Protein AF-A0A9D9M813-F1 (afdb_monomer)

Mean predicted aligned error: 10.56 Å

Radius of gyration: 35.23 Å; Cα contacts (8 Å, |Δi|>4): 634; chains: 1; bounding box: 94×30×133 Å

pLDDT: mean 82.89, std 15.56, range [37.59, 97.75]

Secondary structure (DSSP, 8-state):
-----SSSSGGGG-HHHHHHHHHHHHHHHHHHHHHHHHHHHHHHHHHHHHHHHHHHHHHHHHHHHHHHHHHHHIIIIIHHHHHHTT--PBPEEP--TT-TTTTSPPPBHHHHHHHTTSSEEESS--STTGGGPPPPPTT-S---EEE------S--B-TTS-B----TTTTSSSPPPPPSSEE-S-HHHHHHEE-BIIIIIHHHHHHHHHHHHHHHHHHHHHHHHHHHHHGGGHHHHHHHHTT-SSS-TTTTTHHHHHHHHHHH---EEEEEESEEEEEEE-TTTS-TT--SEEEEEEEIIIII-SSPEEEEEEE-HHHHHHHHHHHH-EEEEEE-PPPPPTT----HHHH--EEEEEEEEE-SSTTS--SSSS-----EEEEE-

Structure (mmCIF, N/CA/C/O backbone):
data_AF-A0A9D9M813-F1
#
_entry.id   AF-A0A9D9M813-F1
#
loop_
_atom_site.group_PDB
_atom_site.id
_atom_site.type_symbol
_atom_site.label_atom_id
_atom_site.label_alt_id
_atom_site.label_comp_id
_atom_site.label_asym_id
_atom_site.label_entity_id
_atom_site.label_seq_id
_atom_site.pdbx_PDB_ins_code
_atom_site.Cartn_x
_atom_site.Cartn_y
_atom_site.Cartn_z
_atom_site.occupancy
_atom_site.B_iso_or_equiv
_atom_site.auth_seq_id
_atom_site.auth_comp_id
_atom_site.auth_asym_id
_atom_site.auth_atom_id
_atom_site.pdbx_PDB_model_num
ATOM 1 N N . MET A 1 1 ? -58.126 -9.095 87.815 1.00 42.69 1 MET A N 1
ATOM 2 C CA . MET A 1 1 ? -57.476 -9.712 86.635 1.00 42.69 1 MET A CA 1
ATOM 3 C C . MET A 1 1 ? -58.436 -9.612 85.447 1.00 42.69 1 MET A C 1
ATOM 5 O O . MET A 1 1 ? -59.443 -10.299 85.480 1.00 42.69 1 MET A O 1
ATOM 9 N N . ARG A 1 2 ? -58.200 -8.701 84.485 1.00 38.19 2 ARG A N 1
ATOM 10 C CA . ARG A 1 2 ? -58.713 -8.673 83.085 1.00 38.19 2 ARG A CA 1
ATOM 11 C C . ARG A 1 2 ? -58.545 -7.253 82.523 1.00 38.19 2 ARG A C 1
ATOM 13 O O . ARG A 1 2 ? -59.457 -6.437 82.542 1.00 38.19 2 ARG A O 1
ATOM 20 N N . LEU A 1 3 ? -57.325 -6.956 82.075 1.00 41.59 3 LEU A N 1
ATOM 21 C CA . LEU A 1 3 ? -56.977 -5.731 81.355 1.00 41.59 3 LEU A CA 1
ATOM 22 C C . LEU A 1 3 ? -57.085 -5.953 79.835 1.00 41.59 3 LEU A C 1
ATOM 24 O O . LEU A 1 3 ? -56.607 -6.959 79.317 1.00 41.59 3 LEU A O 1
ATOM 28 N N . LYS A 1 4 ? -57.638 -4.946 79.147 1.00 44.38 4 LYS A N 1
ATOM 29 C CA . LYS A 1 4 ? -57.215 -4.431 77.827 1.00 44.38 4 LYS A CA 1
ATOM 30 C C . LYS A 1 4 ? -56.926 -5.455 76.707 1.00 44.38 4 LYS A C 1
ATOM 32 O O . LYS A 1 4 ? -55.782 -5.608 76.294 1.00 44.38 4 LYS A O 1
ATOM 37 N N . ARG A 1 5 ? -57.960 -6.068 76.115 1.00 42.16 5 ARG A N 1
ATOM 38 C CA . ARG A 1 5 ? -57.831 -6.786 74.818 1.00 42.16 5 ARG A CA 1
ATOM 39 C C . ARG A 1 5 ? -58.836 -6.399 73.726 1.00 42.16 5 ARG A C 1
ATOM 41 O O . ARG A 1 5 ? -58.810 -6.991 72.656 1.00 42.16 5 ARG A O 1
ATOM 48 N N . LEU A 1 6 ? -59.688 -5.396 73.945 1.00 42.88 6 LEU A N 1
ATOM 49 C CA . LEU A 1 6 ? -60.812 -5.108 73.039 1.00 42.88 6 LEU A CA 1
ATOM 50 C C . LEU A 1 6 ? -60.639 -3.905 72.095 1.00 42.88 6 LEU A C 1
ATOM 52 O O . LEU A 1 6 ? -61.489 -3.706 71.235 1.00 42.88 6 LEU A O 1
ATOM 56 N N . SER A 1 7 ? -59.544 -3.139 72.168 1.00 45.03 7 SER A N 1
ATOM 57 C CA . SER A 1 7 ? -59.371 -1.951 71.309 1.00 45.03 7 SER A CA 1
ATOM 58 C C . SER A 1 7 ? -58.658 -2.205 69.974 1.00 45.03 7 SER A C 1
ATOM 60 O O . SER A 1 7 ? -58.615 -1.300 69.148 1.00 45.03 7 SER A O 1
ATOM 62 N N . LEU A 1 8 ? -58.105 -3.402 69.725 1.00 46.00 8 LEU A N 1
ATOM 63 C CA . LEU A 1 8 ? -57.362 -3.676 68.483 1.00 46.00 8 LEU A CA 1
ATOM 64 C C . LEU A 1 8 ? -58.264 -4.104 67.310 1.00 46.00 8 LEU A C 1
ATOM 66 O O . LEU A 1 8 ? -57.932 -3.854 66.157 1.00 46.00 8 LEU A O 1
ATOM 70 N N . PHE A 1 9 ? -59.418 -4.717 67.588 1.00 47.38 9 PHE A N 1
ATOM 71 C CA . PHE A 1 9 ? -60.276 -5.286 66.540 1.00 47.38 9 PHE A CA 1
ATOM 72 C C . PHE A 1 9 ? -61.246 -4.281 65.903 1.00 47.38 9 PHE A C 1
ATOM 74 O O . PHE A 1 9 ? -61.617 -4.454 64.746 1.00 47.38 9 PHE A O 1
ATOM 81 N N . HIS A 1 10 ? -61.597 -3.187 66.588 1.00 45.00 10 HIS A N 1
ATOM 82 C CA . HIS A 1 10 ? -62.458 -2.141 66.011 1.00 45.00 10 HIS A CA 1
ATOM 83 C C . HIS A 1 10 ? -61.721 -1.194 65.045 1.00 45.00 10 HIS A C 1
ATOM 85 O O . HIS A 1 10 ? -62.361 -0.530 64.234 1.00 45.00 10 HIS A O 1
ATOM 91 N N . ALA A 1 11 ? -60.383 -1.167 65.060 1.00 47.50 11 ALA A N 1
ATOM 92 C CA . ALA A 1 11 ? -59.592 -0.397 64.096 1.00 47.50 11 ALA A CA 1
ATOM 93 C C . ALA A 1 11 ? -59.509 -1.066 62.704 1.00 47.50 11 ALA A C 1
ATOM 95 O O . ALA A 1 11 ? -59.203 -0.400 61.716 1.00 47.50 11 ALA A O 1
ATOM 96 N N . LEU A 1 12 ? -59.817 -2.366 62.605 1.00 47.81 12 LEU A N 1
ATOM 97 C CA . LEU A 1 12 ? -59.686 -3.168 61.380 1.00 47.81 12 LEU A CA 1
ATOM 98 C C . LEU A 1 12 ? -60.913 -3.117 60.448 1.00 47.81 12 LEU A C 1
ATOM 100 O O . LEU A 1 12 ? -60.839 -3.619 59.329 1.00 47.81 12 LEU A O 1
ATOM 104 N N . HIS A 1 13 ? -62.023 -2.495 60.863 1.00 48.66 13 HIS A N 1
ATOM 105 C CA . HIS A 1 13 ? -63.261 -2.420 60.066 1.00 48.66 13 HIS A CA 1
ATOM 106 C C . HIS A 1 13 ? -63.475 -1.068 59.362 1.00 48.66 13 HIS A C 1
ATOM 108 O O . HIS A 1 13 ? -64.539 -0.792 58.810 1.00 48.66 13 HIS A O 1
ATOM 114 N N . ASN A 1 14 ? -62.461 -0.201 59.369 1.00 54.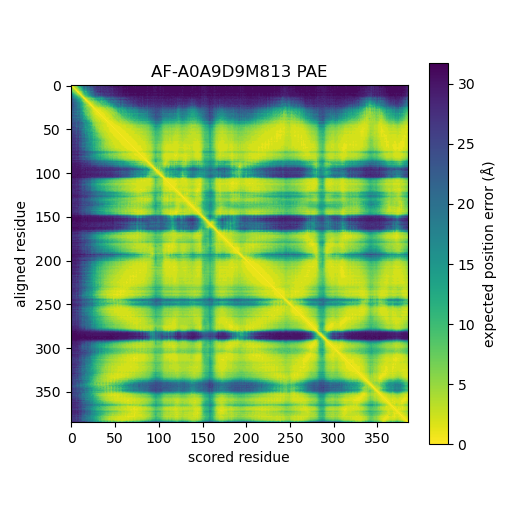75 14 ASN A N 1
ATOM 115 C CA . ASN A 1 14 ? -62.537 1.099 58.719 1.00 54.75 14 ASN A CA 1
ATOM 116 C C . ASN A 1 14 ? -62.099 0.954 57.248 1.00 54.75 14 ASN A C 1
ATOM 118 O O . ASN A 1 14 ? -60.916 0.745 56.977 1.00 54.75 14 ASN A O 1
ATOM 122 N N . ARG A 1 15 ? -63.029 1.065 56.283 1.00 57.34 15 ARG A N 1
ATOM 123 C CA . ARG A 1 15 ? -62.763 0.899 54.828 1.00 57.34 15 ARG A CA 1
ATOM 124 C C . ARG A 1 15 ? -61.592 1.749 54.305 1.00 57.34 15 ARG A C 1
ATOM 126 O O . ARG A 1 15 ? -60.944 1.371 53.336 1.00 57.34 15 ARG A O 1
ATOM 133 N N . ARG A 1 16 ? -61.277 2.872 54.964 1.00 56.09 16 ARG A N 1
ATOM 134 C CA . ARG A 1 16 ? -60.104 3.707 54.647 1.00 56.09 16 ARG A CA 1
ATOM 135 C C . ARG A 1 16 ? -58.773 3.048 55.032 1.00 56.09 16 ARG A C 1
ATOM 137 O O . ARG A 1 16 ? -57.810 3.202 54.294 1.00 56.09 16 ARG A O 1
ATOM 144 N N . ALA A 1 17 ? -58.718 2.280 56.122 1.00 55.31 17 ALA A N 1
ATOM 145 C CA . ALA A 1 17 ? -57.512 1.581 56.579 1.00 55.31 17 ALA A CA 1
ATOM 146 C C . ALA A 1 17 ? -57.172 0.352 55.713 1.00 55.31 17 ALA A C 1
ATOM 148 O O . ALA A 1 17 ? -55.997 0.048 55.525 1.00 55.31 17 ALA A O 1
ATOM 149 N N . GLN A 1 18 ? -58.180 -0.305 55.125 1.00 56.56 18 GLN A N 1
ATOM 150 C CA . GLN A 1 18 ? -57.992 -1.432 54.197 1.00 56.56 18 GLN A CA 1
ATOM 151 C C . GLN A 1 18 ? -57.377 -1.024 52.849 1.00 56.56 18 GLN A C 1
ATOM 153 O O . GLN A 1 18 ? -56.719 -1.844 52.223 1.00 56.56 18 GLN A O 1
ATOM 158 N N . LEU A 1 19 ? -57.545 0.231 52.419 1.00 60.38 19 LEU A N 1
ATOM 159 C CA . LEU A 1 19 ? -56.865 0.801 51.245 1.00 60.38 19 LEU A CA 1
ATOM 160 C C . LEU A 1 19 ? -55.498 1.408 51.602 1.00 60.38 19 LEU A C 1
ATOM 162 O O . LEU A 1 19 ? -54.557 1.318 50.817 1.00 60.38 19 LEU A O 1
ATOM 166 N N . LEU A 1 20 ? -55.371 1.985 52.801 1.00 62.59 20 LEU A N 1
ATOM 167 C CA . LEU A 1 20 ? -54.138 2.621 53.277 1.00 62.59 20 LEU A CA 1
ATOM 168 C C . LEU A 1 20 ? -53.018 1.623 53.579 1.00 62.59 20 LEU A C 1
ATOM 170 O O . LEU A 1 20 ? -51.868 1.919 53.282 1.00 62.59 20 LEU A O 1
ATOM 174 N N . LEU A 1 21 ? -53.327 0.452 54.142 1.00 64.81 21 LEU A N 1
ATOM 175 C CA . LEU A 1 21 ? -52.319 -0.561 54.487 1.00 64.81 21 LEU A CA 1
ATOM 176 C C . LEU A 1 21 ? -51.601 -1.143 53.252 1.00 64.81 21 LEU A C 1
ATOM 178 O O . LEU A 1 21 ? -50.370 -1.130 53.234 1.00 64.81 21 LEU A O 1
ATOM 182 N N . PRO A 1 22 ? -52.310 -1.585 52.191 1.00 66.56 22 PRO A N 1
ATOM 183 C CA . PRO A 1 22 ? -51.672 -2.016 50.951 1.00 66.56 22 PRO A CA 1
ATOM 184 C C . PRO A 1 22 ? -50.941 -0.872 50.248 1.00 66.56 22 PRO A C 1
ATOM 186 O O . PRO A 1 22 ? -49.830 -1.073 49.773 1.00 66.56 22 PRO A O 1
ATOM 189 N N . ALA A 1 23 ? -51.515 0.337 50.215 1.00 68.50 23 ALA A N 1
ATOM 190 C CA . ALA A 1 23 ? -50.884 1.493 49.580 1.00 68.50 23 ALA A CA 1
ATOM 191 C C . ALA A 1 23 ? -49.601 1.942 50.305 1.00 68.50 23 ALA A C 1
ATOM 193 O O . ALA A 1 23 ? -48.614 2.258 49.647 1.00 68.50 23 ALA A O 1
ATOM 194 N N . ALA A 1 24 ? -49.574 1.912 51.641 1.00 73.38 24 ALA A N 1
ATOM 195 C CA . ALA A 1 24 ? -48.394 2.245 52.441 1.00 73.38 24 ALA A CA 1
ATOM 196 C C . ALA A 1 24 ? -47.255 1.223 52.284 1.00 73.38 24 ALA A C 1
ATOM 198 O O . ALA A 1 24 ? -46.092 1.586 52.434 1.00 73.38 24 ALA A O 1
ATOM 199 N N . LEU A 1 25 ? -47.570 -0.034 51.951 1.00 75.12 25 LEU A N 1
ATOM 200 C CA . LEU A 1 25 ? -46.584 -1.071 51.623 1.00 75.12 25 LEU A CA 1
ATOM 201 C C . LEU A 1 25 ? -46.152 -1.032 50.150 1.00 75.12 25 LEU A C 1
ATOM 203 O O . LEU A 1 25 ? -44.975 -1.213 49.851 1.00 75.12 25 LEU A O 1
ATOM 207 N N . LEU A 1 26 ? -47.081 -0.772 49.228 1.00 80.69 26 LEU A N 1
ATOM 208 C CA . LEU A 1 26 ? -46.815 -0.755 47.789 1.00 80.69 26 LEU A CA 1
ATOM 209 C C . LEU A 1 26 ? -46.077 0.507 47.344 1.00 80.69 26 LEU A C 1
ATOM 211 O O . LEU A 1 26 ? -45.196 0.417 46.494 1.00 80.69 26 LEU A O 1
ATOM 215 N N . LEU A 1 27 ? -46.394 1.676 47.902 1.00 82.69 27 LEU A N 1
ATOM 216 C CA . LEU A 1 27 ? -45.807 2.947 47.468 1.00 82.69 27 LEU A CA 1
ATOM 217 C C . LEU A 1 27 ? -44.274 2.989 47.641 1.00 82.69 27 LEU A C 1
ATOM 219 O O . LEU A 1 27 ? -43.599 3.340 46.673 1.00 82.69 27 LEU A O 1
ATOM 223 N N . PRO A 1 28 ? -43.681 2.553 48.773 1.00 83.69 28 PRO A N 1
ATOM 224 C CA . PRO A 1 28 ? -42.229 2.421 48.896 1.00 83.69 28 PRO A CA 1
ATOM 225 C C . PRO A 1 28 ? -41.627 1.448 47.878 1.00 83.69 28 PRO A C 1
ATOM 227 O O . PRO A 1 28 ? -40.567 1.731 47.328 1.00 83.69 28 PRO A O 1
ATOM 230 N N . ILE A 1 29 ? -42.308 0.333 47.586 1.00 84.62 29 ILE A N 1
ATOM 231 C CA . ILE A 1 29 ? -41.858 -0.654 46.592 1.00 84.62 29 ILE A CA 1
ATOM 232 C C . ILE A 1 29 ? -41.851 -0.030 45.192 1.00 84.62 29 ILE A C 1
ATOM 234 O O . ILE A 1 29 ? -40.849 -0.132 44.490 1.00 84.62 29 ILE A O 1
ATOM 238 N N . PHE A 1 30 ? -42.921 0.665 44.797 1.00 84.88 30 PHE A N 1
ATOM 239 C CA . PHE A 1 30 ? -43.000 1.355 43.506 1.00 84.88 30 PHE A CA 1
ATOM 240 C C . PHE A 1 30 ? -41.927 2.436 43.365 1.00 84.88 30 PHE A C 1
ATOM 242 O O . PHE A 1 30 ? -41.264 2.504 42.332 1.00 84.88 30 PHE A O 1
ATOM 249 N N . VAL A 1 31 ? -41.705 3.241 44.408 1.00 84.56 31 VAL A N 1
ATOM 250 C CA . VAL A 1 31 ? -40.630 4.244 44.425 1.00 84.56 31 VAL A CA 1
ATOM 251 C C . VAL A 1 31 ? -39.267 3.571 44.246 1.00 84.56 31 VAL A C 1
ATOM 253 O O . VAL A 1 31 ? -38.473 4.010 43.415 1.00 84.56 31 VAL A O 1
ATOM 256 N N . LEU A 1 32 ? -39.009 2.467 44.951 1.00 84.94 32 LEU A N 1
ATOM 257 C CA . LEU A 1 32 ? -37.755 1.717 44.851 1.00 84.94 32 LEU A CA 1
ATOM 258 C C . LEU A 1 32 ? -37.559 1.122 43.447 1.00 84.94 32 LEU A C 1
ATOM 260 O O . LEU A 1 32 ? -36.466 1.221 42.895 1.00 84.94 32 LEU A O 1
ATOM 264 N N . VAL A 1 33 ? -38.618 0.588 42.830 1.00 86.69 33 VAL A N 1
ATOM 265 C CA . VAL A 1 33 ? -38.598 0.100 41.439 1.00 86.69 33 VAL A CA 1
ATOM 266 C C . VAL A 1 33 ? -38.272 1.227 40.458 1.00 86.69 33 VAL A C 1
ATOM 268 O O . VAL A 1 33 ? -37.417 1.042 39.594 1.00 86.69 33 VAL A O 1
ATOM 271 N N . ILE A 1 34 ? -38.891 2.403 40.603 1.00 86.38 34 ILE A N 1
ATOM 272 C CA . ILE A 1 34 ? -38.604 3.570 39.752 1.00 86.38 34 ILE A CA 1
ATOM 273 C C . ILE A 1 34 ? -37.135 3.987 39.890 1.00 86.38 34 ILE A C 1
ATOM 275 O O . ILE A 1 34 ? -36.454 4.169 38.879 1.00 86.38 34 ILE A O 1
ATOM 279 N N . TYR A 1 35 ? -36.615 4.076 41.119 1.00 86.31 35 TYR A N 1
ATOM 280 C CA . TYR A 1 35 ? -35.196 4.366 41.344 1.00 86.31 35 TYR A CA 1
ATOM 281 C C . TYR A 1 35 ? -34.293 3.317 40.695 1.00 86.31 35 TYR A C 1
ATOM 283 O O . TYR A 1 35 ? -33.309 3.667 40.045 1.00 86.31 35 TYR A O 1
ATOM 291 N N . LEU A 1 36 ? -34.640 2.036 40.809 1.00 85.38 36 LEU A N 1
ATOM 292 C CA . LEU A 1 36 ? -33.858 0.952 40.225 1.00 85.38 36 LEU A CA 1
ATOM 293 C C . LEU A 1 36 ? -33.849 1.026 38.689 1.00 85.38 36 LEU A C 1
ATOM 295 O O . LEU A 1 36 ? -32.791 0.857 38.086 1.00 85.38 36 LEU A O 1
ATOM 299 N N . LEU A 1 37 ? -34.974 1.371 38.054 1.00 86.38 37 LEU A N 1
ATOM 300 C CA . LEU A 1 37 ? -35.049 1.602 36.605 1.00 86.38 37 LEU A CA 1
ATOM 301 C C . LEU A 1 37 ? -34.170 2.777 36.157 1.00 86.38 37 LEU A C 1
ATOM 303 O O . LEU A 1 37 ? -33.439 2.658 35.169 1.00 86.38 37 LEU A O 1
ATOM 307 N N . VAL A 1 38 ? -34.196 3.895 36.889 1.00 86.06 38 VAL A N 1
ATOM 308 C CA . VAL A 1 38 ? -33.342 5.060 36.602 1.00 86.06 38 VAL A CA 1
ATOM 309 C C . VAL A 1 38 ? -31.861 4.689 36.717 1.00 86.06 38 VAL A C 1
ATOM 311 O O . VAL A 1 38 ? -31.069 5.018 35.832 1.00 86.06 38 VAL A O 1
ATOM 314 N N . GLU A 1 39 ? -31.475 3.961 37.763 1.00 84.69 39 GLU A N 1
ATOM 315 C CA . GLU A 1 39 ? -30.087 3.537 37.974 1.00 84.69 39 GLU A CA 1
ATOM 316 C C . GLU A 1 39 ? -29.612 2.521 36.923 1.00 84.69 39 GLU A C 1
ATOM 318 O O . GLU A 1 39 ? -28.514 2.664 36.377 1.00 84.69 39 GLU A O 1
ATOM 323 N N . VAL A 1 40 ? -30.451 1.550 36.548 1.00 84.69 40 VAL A N 1
ATOM 324 C CA . VAL A 1 40 ? -30.155 0.619 35.443 1.00 84.69 40 VAL A CA 1
ATOM 325 C C . VAL A 1 40 ? -29.984 1.377 34.125 1.00 84.69 40 VAL A C 1
ATOM 327 O O . VAL A 1 40 ? -29.067 1.077 33.358 1.00 84.69 40 VAL A O 1
ATOM 330 N N . THR A 1 41 ? -30.805 2.399 33.881 1.00 85.75 41 THR A N 1
ATOM 331 C CA . THR A 1 41 ? -30.717 3.228 32.671 1.00 85.75 41 THR A CA 1
ATOM 332 C C . THR A 1 41 ? -29.392 3.989 32.610 1.00 85.75 41 THR A C 1
ATOM 334 O O . THR A 1 41 ? -28.732 3.975 31.571 1.00 85.75 41 THR A O 1
ATOM 337 N N . LYS A 1 42 ? -28.931 4.576 33.724 1.00 85.94 42 LYS A N 1
ATOM 338 C CA . LYS A 1 42 ? -27.616 5.243 33.795 1.00 85.94 42 LYS A CA 1
ATOM 339 C C . LYS A 1 42 ? -26.469 4.287 33.460 1.00 85.94 42 LYS A C 1
ATOM 341 O O . LYS A 1 42 ? -25.587 4.633 32.675 1.00 85.94 42 LYS A O 1
ATOM 346 N N . VAL A 1 43 ? -26.494 3.077 34.023 1.00 85.50 43 VAL A N 1
ATOM 347 C CA . VAL A 1 43 ? -25.484 2.039 33.750 1.00 85.50 43 VAL A CA 1
ATOM 348 C C . VAL A 1 43 ? -25.527 1.599 32.285 1.00 85.50 43 VAL A C 1
ATOM 350 O O . VAL A 1 43 ? -24.478 1.446 31.657 1.00 85.50 43 VAL A O 1
ATOM 353 N N . SER A 1 44 ? -26.729 1.437 31.728 1.00 87.88 44 SER A N 1
ATOM 354 C CA . SER A 1 44 ? -26.933 1.079 30.323 1.00 87.88 44 SER A CA 1
ATOM 355 C C . SER A 1 44 ? -26.352 2.138 29.382 1.00 87.88 44 SER A C 1
ATOM 357 O O . SER A 1 44 ? -25.538 1.808 28.520 1.00 87.88 44 SER A O 1
ATOM 359 N N . ILE A 1 45 ? -26.670 3.419 29.603 1.00 88.69 45 ILE A N 1
ATOM 360 C CA . ILE A 1 45 ? -26.145 4.536 28.801 1.00 88.69 45 ILE A CA 1
ATOM 361 C C . ILE A 1 45 ? -24.616 4.598 28.892 1.00 88.69 45 ILE A C 1
ATOM 363 O O . ILE A 1 45 ? -23.947 4.732 27.867 1.00 88.69 45 ILE A O 1
ATOM 367 N N . ALA A 1 46 ? -24.047 4.441 30.092 1.00 88.31 46 ALA A N 1
ATOM 368 C CA . ALA A 1 46 ? -22.597 4.425 30.273 1.00 88.31 46 ALA A CA 1
ATOM 369 C C . ALA A 1 46 ? -21.931 3.274 29.499 1.00 88.31 46 ALA A C 1
ATOM 371 O O . ALA A 1 46 ? -20.899 3.479 28.855 1.00 88.31 46 ALA A O 1
ATOM 372 N N . LYS A 1 47 ? -22.532 2.077 29.509 1.00 90.75 47 LYS A N 1
ATOM 373 C CA . LYS A 1 47 ? -22.044 0.932 28.729 1.00 90.75 47 LYS A CA 1
ATOM 374 C C . LYS A 1 47 ? -22.129 1.200 27.225 1.00 90.75 47 LYS A C 1
ATOM 376 O O . LYS A 1 47 ? -21.144 0.970 26.531 1.00 90.75 47 LYS A O 1
ATOM 381 N N . VAL A 1 48 ? -23.269 1.687 26.730 1.00 92.12 48 VAL A N 1
ATOM 382 C CA . VAL A 1 48 ? -23.473 1.998 25.303 1.00 92.12 48 VAL A CA 1
ATOM 383 C C . VAL A 1 48 ? -22.466 3.041 24.828 1.00 92.12 48 VAL A C 1
ATOM 385 O O . VAL A 1 48 ? -21.828 2.839 23.799 1.00 92.12 48 VAL A O 1
ATOM 388 N N . ARG A 1 49 ? -22.251 4.109 25.604 1.00 92.69 49 ARG A N 1
ATOM 389 C CA . ARG A 1 49 ? -21.263 5.145 25.285 1.00 92.69 49 ARG A CA 1
ATOM 390 C C . ARG A 1 49 ? -19.847 4.576 25.190 1.00 92.69 49 ARG A C 1
ATOM 392 O O . ARG A 1 49 ? -19.160 4.829 24.209 1.00 92.69 49 ARG A O 1
ATOM 399 N N . ASN A 1 50 ? -19.423 3.778 26.171 1.00 93.62 50 ASN A N 1
ATOM 400 C CA . ASN A 1 50 ? -18.093 3.160 26.149 1.00 93.62 50 ASN A CA 1
ATOM 401 C C . ASN A 1 50 ? -17.941 2.141 25.007 1.00 93.62 50 ASN A C 1
ATOM 403 O O . ASN A 1 50 ? -16.864 2.037 24.424 1.00 93.62 50 ASN A O 1
ATOM 407 N N . GLN A 1 51 ? -19.004 1.409 24.665 1.00 95.06 51 GLN A N 1
ATOM 408 C CA . GLN A 1 51 ? -18.997 0.472 23.541 1.00 95.06 51 GLN A CA 1
ATOM 409 C C . GLN A 1 51 ? -18.850 1.229 22.220 1.00 95.06 51 GLN A C 1
ATOM 411 O O . GLN A 1 51 ? -17.958 0.926 21.436 1.00 95.06 51 GLN A O 1
ATOM 416 N N . PHE A 1 52 ? -19.652 2.277 22.024 1.00 95.00 52 PHE A N 1
ATOM 417 C CA . PHE A 1 52 ? -19.559 3.152 20.860 1.00 95.00 52 PHE A CA 1
ATOM 418 C C . PHE A 1 52 ? -18.176 3.810 20.744 1.00 95.00 52 PHE A C 1
ATOM 420 O O . PHE A 1 52 ? -17.591 3.837 19.663 1.00 95.00 52 PHE A O 1
ATOM 427 N N . ALA A 1 53 ? -17.614 4.281 21.861 1.00 95.25 53 ALA A N 1
ATOM 428 C CA . ALA A 1 53 ? -16.269 4.843 21.906 1.00 95.25 53 ALA A CA 1
ATOM 429 C C . ALA A 1 53 ? -15.198 3.820 21.498 1.00 95.25 53 ALA A C 1
ATOM 431 O O . ALA A 1 53 ? -14.304 4.148 20.716 1.00 95.25 53 ALA A O 1
ATOM 432 N N . LEU A 1 54 ? -15.295 2.580 21.998 1.00 96.06 54 LEU A N 1
ATOM 433 C CA . LEU A 1 54 ? -14.395 1.489 21.624 1.00 96.06 54 LEU A CA 1
ATOM 434 C C . LEU A 1 54 ? -14.496 1.175 20.129 1.00 96.06 54 LEU A C 1
ATOM 436 O O . LEU A 1 54 ? -13.466 1.060 19.466 1.00 96.06 54 LEU A O 1
ATOM 440 N N . ASP A 1 55 ? -15.715 1.069 19.609 1.00 96.12 55 ASP A N 1
ATOM 441 C CA . ASP A 1 55 ? -15.998 0.717 18.218 1.00 96.12 55 ASP A CA 1
ATOM 442 C C . ASP A 1 55 ? -15.512 1.801 17.250 1.00 96.12 55 ASP A C 1
ATOM 444 O O . ASP A 1 55 ? -14.819 1.504 16.275 1.00 96.12 55 ASP A O 1
ATOM 448 N N . ASN A 1 56 ? -15.783 3.07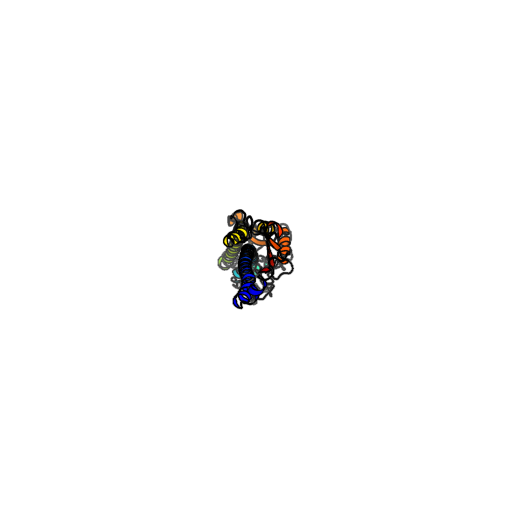0 17.558 1.00 95.81 56 ASN A N 1
ATOM 449 C CA . ASN A 1 56 ? -15.329 4.201 16.754 1.00 95.81 56 ASN A CA 1
ATOM 450 C C . ASN A 1 56 ? -13.794 4.330 16.757 1.00 95.81 56 ASN A C 1
ATOM 452 O O . ASN A 1 56 ? -13.170 4.481 15.703 1.00 95.81 56 ASN A O 1
ATOM 456 N N . ALA A 1 57 ? -13.165 4.206 17.930 1.00 96.00 57 ALA A N 1
ATOM 457 C CA . ALA A 1 57 ? -11.709 4.221 18.074 1.00 96.00 57 ALA A CA 1
ATOM 458 C C . ALA A 1 57 ? -11.038 3.099 17.270 1.00 96.00 57 ALA A C 1
ATOM 460 O O . ALA A 1 57 ? -10.078 3.329 16.526 1.00 96.00 57 ALA A O 1
ATOM 461 N N . ALA A 1 58 ? -11.567 1.884 17.419 1.00 96.62 58 ALA A N 1
ATOM 462 C CA . ALA A 1 58 ? -11.152 0.685 16.710 1.00 96.62 58 ALA A CA 1
ATOM 463 C C . ALA A 1 58 ? -11.215 0.867 15.193 1.00 96.62 58 ALA A C 1
ATOM 465 O O . ALA A 1 58 ? -10.215 0.664 14.497 1.00 96.62 58 ALA A O 1
ATOM 466 N N . TYR A 1 59 ? -12.381 1.275 14.695 1.00 96.62 59 TYR A N 1
ATOM 467 C CA . TYR A 1 59 ? -12.620 1.467 13.273 1.00 96.62 59 TYR A CA 1
ATOM 468 C C . TYR A 1 59 ? -11.731 2.562 12.691 1.00 96.62 59 TYR A C 1
ATOM 470 O O . TYR A 1 59 ? -11.084 2.343 11.667 1.00 96.62 59 TYR A O 1
ATOM 478 N N . SER A 1 60 ? -11.635 3.710 13.362 1.00 96.06 60 SER A N 1
ATOM 479 C CA . SER A 1 60 ? -10.836 4.851 12.906 1.00 96.06 60 SER A CA 1
ATOM 480 C C . SER A 1 60 ? -9.356 4.492 12.787 1.00 96.06 60 SER A C 1
ATOM 482 O O . SER A 1 60 ? -8.730 4.728 11.752 1.00 96.06 60 SER A O 1
ATOM 484 N N . GLN A 1 61 ? -8.795 3.844 13.812 1.00 96.38 61 GLN A N 1
ATOM 485 C CA . GLN A 1 61 ? -7.389 3.447 13.798 1.00 96.38 61 GLN A CA 1
ATOM 486 C C . GLN A 1 61 ? -7.097 2.393 12.727 1.00 96.38 61 GLN A C 1
ATOM 488 O O . GLN A 1 61 ? -6.068 2.473 12.050 1.00 96.38 61 GLN A O 1
ATOM 493 N N . MET A 1 62 ? -7.979 1.403 12.574 1.00 96.75 62 MET A N 1
ATOM 494 C CA . MET A 1 62 ? -7.805 0.369 11.557 1.00 96.75 62 MET A CA 1
ATOM 495 C C . MET A 1 62 ? -8.045 0.900 10.146 1.00 96.75 62 MET A C 1
ATOM 497 O O . MET A 1 62 ? -7.406 0.415 9.215 1.00 96.75 62 MET A O 1
ATOM 501 N N . SER A 1 63 ? -8.874 1.935 9.983 1.00 96.44 63 SER A N 1
ATOM 502 C CA . SER A 1 63 ? -9.085 2.619 8.700 1.00 96.44 63 SER A CA 1
ATOM 503 C C . SER A 1 63 ? -7.797 3.242 8.191 1.00 96.44 63 SER A C 1
ATOM 505 O O . SER A 1 63 ? -7.493 3.117 7.010 1.00 96.44 63 SER A O 1
ATOM 507 N N . THR A 1 64 ? -6.971 3.798 9.081 1.00 96.31 64 THR A N 1
ATOM 508 C CA . THR A 1 64 ? -5.623 4.260 8.723 1.00 96.31 64 THR A CA 1
ATOM 509 C C . THR A 1 64 ? -4.736 3.122 8.201 1.00 96.31 64 THR A C 1
ATOM 511 O O . THR A 1 64 ? -4.007 3.313 7.230 1.00 96.31 64 THR A O 1
ATOM 514 N N . VAL A 1 65 ? -4.802 1.933 8.814 1.00 96.88 65 VAL A N 1
ATOM 515 C CA . VAL A 1 65 ? -4.032 0.754 8.370 1.00 96.88 65 VAL A CA 1
ATOM 516 C C . VAL A 1 65 ? -4.524 0.267 7.008 1.00 96.88 65 VAL A C 1
ATOM 518 O O . VAL A 1 65 ? -3.719 0.065 6.102 1.00 96.88 65 VAL A O 1
ATOM 521 N N . SER A 1 66 ? -5.840 0.122 6.844 1.00 97.12 66 SER A N 1
ATOM 522 C CA . SER A 1 66 ? -6.454 -0.295 5.582 1.00 97.12 66 SER A CA 1
ATOM 523 C C . SER A 1 66 ? -6.138 0.684 4.450 1.00 97.12 66 SER A C 1
ATOM 525 O O . SER A 1 66 ? -5.728 0.259 3.372 1.00 97.12 66 SER A O 1
ATOM 527 N N . LEU A 1 67 ? -6.239 1.993 4.708 1.00 97.06 67 LEU A N 1
ATOM 528 C CA . LEU A 1 67 ? -5.924 3.036 3.733 1.00 97.06 67 LEU A CA 1
ATOM 529 C C . LEU A 1 67 ? -4.470 2.946 3.263 1.00 97.06 67 LEU A C 1
ATOM 531 O O . LEU A 1 67 ? -4.230 2.954 2.060 1.00 97.06 67 LEU A O 1
ATOM 535 N N . PHE A 1 68 ? -3.515 2.805 4.187 1.00 97.44 68 PHE A N 1
ATOM 536 C CA . PHE A 1 68 ? -2.101 2.657 3.837 1.00 97.44 68 PHE A CA 1
ATOM 537 C C . PHE A 1 68 ? -1.846 1.412 2.973 1.00 97.44 68 PHE A C 1
ATOM 539 O O . PHE A 1 68 ? -1.154 1.492 1.957 1.00 97.44 68 PHE A O 1
ATOM 546 N N . LEU A 1 69 ? -2.430 0.266 3.335 1.00 97.75 69 LEU A N 1
ATOM 547 C CA . LEU A 1 69 ? -2.248 -0.980 2.584 1.00 97.75 69 LEU A CA 1
ATOM 548 C C . LEU A 1 69 ? -2.931 -0.945 1.213 1.00 97.75 69 LEU A C 1
ATOM 550 O O . LEU A 1 69 ? -2.354 -1.428 0.242 1.00 97.75 69 LEU A O 1
ATOM 554 N N . ASN A 1 70 ? -4.127 -0.360 1.120 1.00 97.19 70 ASN A N 1
ATOM 555 C CA . ASN A 1 70 ? -4.832 -0.166 -0.146 1.00 97.19 70 ASN A CA 1
ATOM 556 C C . ASN A 1 70 ? -4.072 0.790 -1.061 1.00 97.19 70 ASN A C 1
ATOM 558 O O . ASN A 1 70 ? -3.901 0.494 -2.239 1.00 97.19 70 ASN A O 1
ATOM 562 N N . ALA A 1 71 ? -3.573 1.901 -0.519 1.00 96.75 71 ALA A N 1
ATOM 563 C CA . ALA A 1 71 ? -2.774 2.843 -1.283 1.00 96.75 71 ALA A CA 1
ATOM 564 C C . ALA A 1 71 ? -1.478 2.187 -1.780 1.00 96.75 71 ALA A C 1
ATOM 566 O O . ALA A 1 71 ? -1.188 2.254 -2.969 1.00 96.75 71 ALA A O 1
ATOM 567 N N . THR A 1 72 ? -0.774 1.440 -0.921 1.00 97.12 72 THR A N 1
ATOM 568 C CA . THR A 1 72 ? 0.430 0.691 -1.321 1.00 97.12 72 THR A CA 1
ATOM 569 C C . THR A 1 72 ? 0.121 -0.332 -2.419 1.00 97.12 72 THR A C 1
ATOM 571 O O . THR A 1 72 ? 0.837 -0.399 -3.412 1.00 97.12 72 THR A O 1
ATOM 574 N N . ALA A 1 73 ? -0.967 -1.102 -2.290 1.00 95.75 73 ALA A N 1
ATOM 575 C CA . ALA A 1 73 ? -1.388 -2.039 -3.331 1.00 95.75 73 ALA A CA 1
ATOM 576 C C . ALA A 1 73 ? -1.682 -1.320 -4.659 1.00 95.75 73 ALA A C 1
ATOM 578 O O . ALA A 1 73 ? -1.291 -1.790 -5.722 1.00 95.75 73 ALA A O 1
ATOM 579 N N . TYR A 1 74 ? -2.337 -0.160 -4.614 1.00 94.69 74 TYR A N 1
ATOM 580 C CA . TYR A 1 74 ? -2.623 0.617 -5.817 1.00 94.69 74 TYR A CA 1
ATOM 581 C C . TYR A 1 74 ? -1.343 1.153 -6.482 1.00 94.69 74 TYR A C 1
ATOM 583 O O . TYR A 1 74 ? -1.221 1.053 -7.703 1.00 94.69 74 TYR A O 1
ATOM 591 N N . LEU A 1 75 ? -0.372 1.638 -5.695 1.00 95.25 75 LEU A N 1
ATOM 592 C CA . LEU A 1 75 ? 0.937 2.100 -6.184 1.00 95.25 75 LEU A CA 1
ATOM 593 C C . LEU A 1 75 ? 1.756 0.981 -6.846 1.00 95.25 75 LEU A C 1
ATOM 595 O O . LEU A 1 75 ? 2.475 1.246 -7.799 1.00 95.25 75 LEU A O 1
ATOM 599 N N . ASN A 1 76 ? 1.630 -0.260 -6.372 1.00 94.19 76 ASN A N 1
ATOM 600 C CA . ASN A 1 76 ? 2.392 -1.402 -6.888 1.00 94.19 76 ASN A CA 1
ATOM 601 C C . ASN A 1 76 ? 1.942 -1.912 -8.263 1.00 94.19 76 A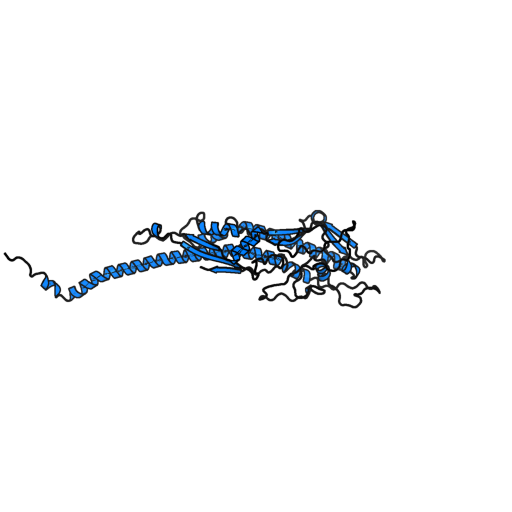SN A C 1
ATOM 603 O O . ASN A 1 76 ? 2.619 -2.756 -8.841 1.00 94.19 76 ASN A O 1
ATOM 607 N N . GLY A 1 77 ? 0.767 -1.508 -8.749 1.00 88.38 77 GLY A N 1
ATOM 608 C CA . GLY A 1 77 ? 0.182 -2.156 -9.919 1.00 88.38 77 GLY A CA 1
ATOM 609 C C . GLY A 1 77 ? -0.852 -1.317 -10.644 1.00 88.38 77 GLY A C 1
ATOM 610 O O . GLY A 1 77 ? -0.626 -0.886 -11.769 1.00 88.38 77 GLY A O 1
ATOM 611 N N . GLY A 1 78 ? -1.986 -1.059 -9.991 1.00 90.25 78 GLY A N 1
ATOM 612 C CA . GLY A 1 78 ? -3.114 -0.383 -10.635 1.00 90.25 78 GLY A CA 1
ATOM 613 C C . GLY A 1 78 ? -2.771 1.017 -11.154 1.00 90.25 78 GLY A C 1
ATOM 614 O O . GLY A 1 78 ? -3.193 1.378 -12.250 1.00 90.25 78 GLY A O 1
ATOM 615 N N . LEU A 1 79 ? -1.996 1.795 -10.392 1.00 91.75 79 LEU A N 1
ATOM 616 C CA . LEU A 1 79 ? -1.579 3.135 -10.798 1.00 91.75 79 LEU A CA 1
ATOM 617 C C . LEU A 1 79 ? -0.541 3.134 -11.935 1.00 91.75 79 LEU A C 1
ATOM 619 O O . LEU A 1 79 ? -0.834 3.773 -12.946 1.00 91.75 79 LEU A O 1
ATOM 623 N N . PRO A 1 80 ? 0.616 2.441 -11.836 1.00 92.56 80 PRO A N 1
ATOM 624 C CA . PRO A 1 80 ? 1.588 2.413 -12.931 1.00 92.56 80 PRO A CA 1
ATOM 625 C C . PRO A 1 80 ? 0.983 1.881 -14.233 1.00 92.56 80 PRO A C 1
ATOM 627 O O . PRO A 1 80 ? 1.178 2.503 -15.273 1.00 92.56 80 PRO A O 1
ATOM 630 N N . PHE A 1 81 ? 0.169 0.819 -14.181 1.00 91.81 81 PHE A N 1
ATOM 631 C CA . PHE A 1 81 ? -0.553 0.332 -15.360 1.00 91.81 81 PHE A CA 1
ATOM 632 C C . PHE A 1 81 ? -1.448 1.419 -15.967 1.00 91.81 81 PHE A C 1
ATOM 634 O O . PHE A 1 81 ? -1.389 1.681 -17.163 1.00 91.81 81 PHE A O 1
ATOM 641 N N . ARG A 1 82 ? -2.265 2.096 -15.153 1.00 89.88 82 ARG A N 1
ATOM 642 C CA . ARG A 1 82 ? -3.208 3.113 -15.641 1.00 89.88 82 ARG A CA 1
ATOM 643 C C . ARG A 1 82 ? -2.521 4.331 -16.253 1.00 89.88 82 ARG A C 1
ATOM 645 O O . ARG A 1 82 ? -3.035 4.882 -17.216 1.00 89.88 82 ARG A O 1
ATOM 652 N N . VAL A 1 83 ? -1.408 4.772 -15.673 1.00 90.31 83 VAL A N 1
ATOM 653 C CA . VAL A 1 83 ? -0.656 5.919 -16.200 1.00 90.31 83 VAL A CA 1
ATOM 654 C C . VAL A 1 83 ? 0.083 5.524 -17.470 1.00 90.31 83 VAL A C 1
ATOM 656 O O . VAL A 1 83 ? 0.075 6.280 -18.429 1.00 90.31 83 VAL A O 1
ATOM 659 N N . LEU A 1 84 ? 0.702 4.344 -17.505 1.00 90.06 84 LEU A N 1
ATOM 660 C CA . LEU A 1 84 ? 1.556 3.970 -18.631 1.00 90.06 84 LEU A CA 1
ATOM 661 C C . LEU A 1 84 ? 0.775 3.354 -19.797 1.00 90.06 84 LEU A C 1
ATOM 663 O O . LEU A 1 84 ? 1.223 3.441 -20.934 1.00 90.06 84 LEU A O 1
ATOM 667 N N . SER A 1 85 ? -0.424 2.818 -19.558 1.00 89.12 85 SER A N 1
ATOM 668 C CA . SER A 1 85 ? -1.333 2.363 -20.624 1.00 89.12 85 SER A CA 1
ATOM 669 C C . SER A 1 85 ? -1.817 3.492 -21.536 1.00 89.12 85 SER A C 1
ATOM 671 O O . SER A 1 85 ? -2.288 3.210 -22.635 1.00 89.12 85 SER A O 1
ATOM 673 N N . THR A 1 86 ? -1.662 4.766 -21.144 1.00 86.19 86 THR A N 1
ATOM 674 C CA . THR A 1 86 ? -1.931 5.892 -22.051 1.00 86.19 86 THR A CA 1
ATOM 675 C C . THR A 1 86 ? -0.887 6.021 -23.159 1.00 86.19 86 THR A C 1
ATOM 677 O O . THR A 1 86 ? -1.168 6.670 -24.161 1.00 86.19 86 THR A O 1
ATOM 680 N N . TYR A 1 87 ? 0.294 5.408 -23.015 1.00 82.31 87 TYR A N 1
ATOM 681 C CA . TYR A 1 87 ? 1.325 5.348 -24.060 1.00 82.31 87 TYR A CA 1
ATOM 682 C C . TYR A 1 87 ? 1.004 4.231 -25.062 1.00 82.31 87 TYR A C 1
ATOM 684 O O . TYR A 1 87 ? 1.747 3.260 -25.220 1.00 82.31 87 TYR A O 1
ATOM 692 N N . ALA A 1 88 ? -0.151 4.376 -25.711 1.00 80.00 88 ALA A N 1
ATOM 693 C CA . ALA A 1 88 ? -0.688 3.450 -26.704 1.00 80.00 88 ALA A CA 1
ATOM 694 C C . ALA A 1 88 ? -0.246 3.785 -28.140 1.00 80.00 88 ALA A C 1
ATOM 696 O O . ALA A 1 88 ? -0.725 3.156 -29.080 1.00 80.00 88 ALA A O 1
ATOM 697 N N . ASP A 1 89 ? 0.648 4.766 -28.313 1.00 76.94 89 ASP A N 1
ATOM 698 C CA . ASP A 1 89 ? 1.193 5.122 -29.621 1.00 76.94 89 ASP A CA 1
ATOM 699 C C . ASP A 1 89 ? 1.875 3.904 -30.253 1.00 76.94 89 ASP A C 1
ATOM 701 O O . ASP A 1 89 ? 2.744 3.265 -29.644 1.00 76.94 89 ASP A O 1
ATOM 705 N N . GLU A 1 90 ? 1.456 3.580 -31.475 1.00 78.56 90 GLU A N 1
ATOM 706 C CA . GLU A 1 90 ? 1.997 2.462 -32.237 1.00 78.56 90 GLU A CA 1
ATOM 707 C C . GLU A 1 90 ? 3.415 2.776 -32.721 1.00 78.56 90 GLU A C 1
ATOM 709 O O . GLU A 1 90 ? 3.684 3.787 -33.379 1.00 78.56 90 GLU A O 1
ATOM 714 N N . LEU A 1 91 ? 4.331 1.865 -32.418 1.00 75.62 91 LEU A N 1
ATOM 715 C CA . LEU A 1 91 ? 5.681 1.851 -32.947 1.00 75.62 91 LEU A CA 1
ATOM 716 C C . LEU A 1 91 ? 5.629 1.377 -34.398 1.00 75.62 91 LEU A C 1
ATOM 718 O O . LEU A 1 91 ? 5.092 0.311 -34.708 1.00 75.62 91 LEU A O 1
ATOM 722 N N . LYS A 1 92 ? 6.221 2.161 -35.300 1.00 69.94 92 LYS A N 1
ATOM 723 C CA . LYS A 1 92 ? 6.293 1.793 -36.715 1.00 69.94 92 LYS A CA 1
ATOM 724 C C . LYS A 1 92 ? 7.301 0.654 -36.882 1.00 69.94 92 LYS A C 1
ATOM 726 O O . LYS A 1 92 ? 8.430 0.810 -36.421 1.00 69.94 92 LYS A O 1
ATOM 731 N N . PRO A 1 93 ? 6.963 -0.469 -37.533 1.00 66.00 93 PRO A N 1
ATOM 732 C CA . PRO A 1 93 ? 7.945 -1.516 -37.793 1.00 66.00 93 PRO A CA 1
ATOM 733 C C . PRO A 1 93 ? 9.079 -0.973 -38.671 1.00 66.00 93 PRO A C 1
ATOM 735 O O . PRO A 1 93 ? 8.857 -0.117 -39.532 1.00 66.00 93 PRO A O 1
ATOM 738 N N . VAL A 1 94 ? 10.300 -1.469 -38.459 1.00 66.62 94 VAL A N 1
ATOM 739 C CA . VAL A 1 94 ? 11.426 -1.164 -39.348 1.00 66.62 94 VAL A CA 1
ATOM 740 C C . VAL A 1 94 ? 11.125 -1.728 -40.734 1.00 66.62 94 VAL A C 1
ATOM 742 O O . VAL A 1 94 ? 10.813 -2.913 -40.858 1.00 66.62 94 VAL A O 1
ATOM 745 N N . ASP A 1 95 ? 11.231 -0.902 -41.776 1.00 60.34 95 ASP A N 1
ATOM 746 C CA . ASP A 1 95 ? 10.893 -1.270 -43.159 1.00 60.34 95 ASP A CA 1
ATOM 747 C C . ASP A 1 95 ? 12.042 -2.067 -43.813 1.00 60.34 95 ASP A C 1
ATOM 749 O O . ASP A 1 95 ? 12.593 -1.718 -44.855 1.00 60.34 95 ASP A O 1
ATOM 753 N N . ALA A 1 96 ? 12.462 -3.139 -43.138 1.00 59.47 96 ALA A N 1
ATOM 754 C CA . ALA A 1 96 ? 13.470 -4.080 -43.602 1.00 59.47 96 ALA A CA 1
ATOM 755 C C . ALA A 1 96 ? 12.789 -5.311 -44.212 1.00 59.47 96 ALA A C 1
ATOM 757 O O . ALA A 1 96 ? 11.828 -5.849 -43.660 1.00 59.47 96 ALA A O 1
ATOM 758 N N . THR A 1 97 ? 13.321 -5.805 -45.332 1.00 54.12 97 THR A N 1
ATOM 759 C CA . THR A 1 97 ? 12.778 -6.951 -46.083 1.00 54.12 97 THR A CA 1
ATOM 760 C C . THR A 1 97 ? 12.677 -8.238 -45.253 1.00 54.12 97 THR A C 1
ATOM 762 O O . THR A 1 97 ? 11.862 -9.094 -45.574 1.00 54.12 97 THR A O 1
ATOM 765 N N . ASN A 1 98 ? 13.460 -8.342 -44.171 1.00 59.88 98 ASN A N 1
ATOM 766 C CA . ASN A 1 98 ? 13.513 -9.488 -43.259 1.00 59.88 98 ASN A CA 1
ATOM 767 C C . ASN A 1 98 ? 12.811 -9.235 -41.909 1.00 59.88 98 ASN A C 1
ATOM 769 O O . ASN A 1 98 ? 12.989 -10.025 -40.986 1.00 59.88 98 ASN A O 1
ATOM 773 N N . ASN A 1 99 ? 12.057 -8.141 -41.751 1.00 61.00 99 ASN A N 1
ATOM 774 C CA . ASN A 1 99 ? 11.336 -7.880 -40.506 1.00 61.00 99 ASN A CA 1
ATOM 775 C C . ASN A 1 99 ? 10.073 -8.765 -40.424 1.00 61.00 99 ASN A C 1
ATOM 777 O O . ASN A 1 99 ? 9.157 -8.564 -41.229 1.00 61.00 99 ASN A O 1
ATOM 781 N N . PRO A 1 100 ? 9.969 -9.701 -39.456 1.00 58.84 100 PRO A N 1
ATOM 782 C CA . PRO A 1 100 ? 8.797 -10.571 -39.319 1.00 58.84 100 PRO A CA 1
ATOM 783 C C . PRO A 1 100 ? 7.511 -9.804 -38.963 1.00 58.84 100 PRO A C 1
ATOM 785 O O . PRO A 1 100 ? 6.414 -10.332 -39.136 1.00 58.84 100 PRO A O 1
ATOM 788 N N . TYR A 1 101 ? 7.634 -8.551 -38.514 1.00 61.12 101 TYR A N 1
ATOM 789 C CA . TYR A 1 101 ? 6.521 -7.685 -38.120 1.00 61.12 101 TYR A CA 1
ATOM 790 C C . TYR A 1 101 ? 6.065 -6.724 -39.234 1.00 61.12 101 TYR A C 1
ATOM 792 O O . TYR A 1 101 ? 5.203 -5.871 -39.013 1.00 61.12 101 TYR A O 1
ATOM 800 N N . ARG A 1 102 ? 6.612 -6.845 -40.453 1.00 57.91 102 ARG A N 1
ATOM 801 C CA . ARG A 1 102 ? 6.226 -6.003 -41.596 1.00 57.91 102 ARG A CA 1
ATOM 802 C C . ARG A 1 102 ? 4.748 -6.214 -41.957 1.00 57.91 102 ARG A C 1
ATOM 804 O O . ARG A 1 102 ? 4.338 -7.321 -42.289 1.00 57.91 102 ARG A O 1
ATOM 811 N N . GLY A 1 103 ? 3.954 -5.141 -41.923 1.00 56.75 103 GLY A N 1
ATOM 812 C CA . GLY A 1 103 ? 2.525 -5.172 -42.268 1.00 56.75 103 GLY A CA 1
ATOM 813 C C . GLY A 1 103 ? 1.591 -5.711 -41.174 1.00 56.75 103 GLY A C 1
ATOM 814 O O . GLY A 1 103 ? 0.402 -5.875 -41.438 1.00 56.75 103 GLY A O 1
ATOM 815 N N . GLN A 1 104 ? 2.096 -5.977 -39.965 1.00 63.38 104 GLN A N 1
ATOM 816 C CA . GLN A 1 104 ? 1.268 -6.281 -38.791 1.00 63.38 104 GLN A CA 1
ATOM 817 C C . GLN A 1 104 ? 0.896 -4.988 -38.042 1.00 63.38 104 GLN A C 1
ATOM 819 O O . GLN A 1 104 ? 1.587 -3.980 -38.187 1.00 63.38 104 GLN A O 1
ATOM 824 N N . GLU A 1 105 ? -0.172 -5.008 -37.226 1.00 62.84 105 GLU A N 1
ATOM 825 C CA . GLU A 1 105 ? -0.470 -3.906 -36.286 1.00 62.84 105 GLU A CA 1
ATOM 826 C C . GLU A 1 105 ? 0.782 -3.550 -35.462 1.00 62.84 105 GLU A C 1
ATOM 828 O O . GLU A 1 105 ? 1.572 -4.442 -35.136 1.00 62.84 105 GLU A O 1
ATOM 833 N N . GLY A 1 106 ? 0.982 -2.282 -35.104 1.00 69.06 106 GLY A N 1
ATOM 834 C CA . GLY A 1 106 ? 2.165 -1.877 -34.343 1.00 69.06 106 GLY A CA 1
ATOM 835 C C . GLY A 1 106 ? 2.169 -2.438 -32.917 1.00 69.06 106 GLY A C 1
ATOM 836 O O . GLY A 1 106 ? 1.124 -2.613 -32.291 1.00 69.06 106 GLY A O 1
ATOM 837 N N . TRP A 1 107 ? 3.352 -2.738 -32.383 1.00 81.88 107 TRP A N 1
ATOM 838 C CA . TRP A 1 107 ? 3.547 -2.811 -30.931 1.00 81.88 107 TRP A CA 1
ATOM 839 C C . TRP A 1 107 ? 3.472 -1.404 -30.345 1.00 81.88 107 TRP A C 1
ATOM 841 O O . TRP A 1 107 ? 3.843 -0.457 -31.031 1.00 81.88 107 TRP A O 1
ATOM 851 N N . THR A 1 108 ? 3.038 -1.234 -29.099 1.00 87.44 108 THR A N 1
ATOM 852 C CA . THR A 1 108 ? 2.986 0.108 -28.494 1.00 87.44 108 THR A CA 1
ATOM 853 C C . THR A 1 108 ? 4.190 0.410 -27.612 1.00 87.44 108 THR A C 1
ATOM 855 O O . THR A 1 108 ? 4.937 -0.482 -27.197 1.00 87.44 108 THR A O 1
ATOM 858 N N . VAL A 1 109 ? 4.362 1.691 -27.278 1.00 87.75 109 VAL A N 1
ATOM 859 C CA . VAL A 1 109 ? 5.332 2.124 -26.261 1.00 87.75 109 VAL A CA 1
ATOM 860 C C . VAL A 1 109 ? 5.077 1.417 -24.925 1.00 87.75 109 VAL A C 1
ATOM 862 O O . VAL A 1 109 ? 6.032 0.995 -24.279 1.00 87.75 109 VAL A O 1
ATOM 865 N N . PHE A 1 110 ? 3.820 1.226 -24.512 1.00 90.62 110 PHE A N 1
ATOM 866 C CA . PHE A 1 110 ? 3.515 0.428 -23.321 1.00 90.62 110 PHE A CA 1
ATOM 867 C C . PHE A 1 110 ? 4.053 -1.000 -23.440 1.00 90.62 110 PHE A C 1
ATOM 869 O O . PHE A 1 110 ? 4.720 -1.476 -22.519 1.00 90.62 110 PHE A O 1
ATOM 876 N N . ASP A 1 111 ? 3.787 -1.672 -24.565 1.00 88.69 111 ASP A N 1
ATOM 877 C CA . ASP A 1 111 ? 4.195 -3.062 -24.747 1.00 88.69 111 ASP A CA 1
ATOM 878 C C . ASP A 1 111 ? 5.728 -3.195 -24.676 1.00 88.69 111 ASP A C 1
ATOM 880 O O . ASP A 1 111 ? 6.232 -4.136 -24.068 1.00 88.69 111 ASP A O 1
ATOM 884 N N . LEU A 1 112 ? 6.480 -2.209 -25.180 1.00 88.00 112 LEU A N 1
ATOM 885 C CA . LEU A 1 112 ? 7.943 -2.156 -25.067 1.00 88.00 112 LEU A CA 1
ATOM 886 C C . LEU A 1 112 ? 8.445 -2.224 -23.613 1.00 88.00 112 LEU A C 1
ATOM 888 O O . LEU A 1 112 ? 9.391 -2.961 -23.317 1.00 88.00 112 LEU A O 1
ATOM 892 N N . PHE A 1 113 ? 7.843 -1.444 -22.710 1.00 90.25 113 PHE A N 1
ATOM 893 C CA . PHE A 1 113 ? 8.202 -1.460 -21.287 1.00 90.25 113 PHE A CA 1
ATOM 894 C C . PHE A 1 113 ? 7.656 -2.701 -20.581 1.00 90.25 113 PHE A C 1
ATOM 896 O O . PHE A 1 113 ? 8.309 -3.255 -19.691 1.00 90.25 113 PHE A O 1
ATOM 903 N N . TYR A 1 114 ? 6.452 -3.134 -20.955 1.00 89.94 114 TYR A N 1
ATOM 904 C CA . TYR A 1 114 ? 5.805 -4.280 -20.336 1.00 89.94 114 TYR A CA 1
ATOM 905 C C . TYR A 1 114 ? 6.590 -5.556 -20.626 1.00 89.94 114 TYR A C 1
ATOM 907 O O . TYR A 1 114 ? 6.965 -6.250 -19.686 1.00 89.94 114 TYR A O 1
ATOM 915 N N . GLN A 1 115 ? 6.950 -5.797 -21.888 1.00 86.56 115 GLN A N 1
ATOM 916 C CA . GLN A 1 115 ? 7.740 -6.955 -22.313 1.00 86.56 115 GLN A CA 1
ATOM 917 C C . GLN A 1 115 ? 9.165 -6.945 -21.739 1.00 86.56 115 GLN A C 1
ATOM 919 O O . GLN A 1 115 ? 9.773 -7.999 -21.591 1.00 86.56 115 GLN A O 1
ATOM 924 N N . ALA A 1 116 ? 9.697 -5.783 -21.341 1.00 85.25 116 ALA A N 1
ATOM 925 C CA . ALA A 1 116 ? 10.944 -5.686 -20.573 1.00 85.25 116 ALA A CA 1
ATOM 926 C C . ALA A 1 116 ? 10.791 -6.078 -19.087 1.00 85.25 116 ALA A C 1
ATOM 928 O O . ALA A 1 116 ? 11.772 -6.127 -18.338 1.00 85.25 116 ALA A O 1
ATOM 929 N N . GLY A 1 117 ? 9.556 -6.298 -18.632 1.00 86.81 117 GLY A N 1
ATOM 930 C CA . GLY A 1 117 ? 9.200 -6.468 -17.228 1.00 86.81 117 GLY A CA 1
ATOM 931 C C . GLY A 1 117 ? 9.344 -5.182 -16.412 1.00 86.81 117 GLY A C 1
ATOM 932 O O . GLY A 1 117 ? 9.470 -5.260 -15.192 1.00 86.81 117 GLY A O 1
ATOM 933 N N . ALA A 1 118 ? 9.380 -4.006 -17.047 1.00 89.25 118 ALA A N 1
ATOM 934 C CA . ALA A 1 118 ? 9.572 -2.722 -16.368 1.00 89.25 118 ALA A CA 1
ATOM 935 C C . ALA A 1 118 ? 8.279 -2.183 -15.751 1.00 89.25 118 ALA A C 1
ATOM 937 O O . ALA A 1 118 ? 8.314 -1.546 -14.700 1.00 89.25 118 ALA A O 1
ATOM 938 N N . VAL A 1 119 ? 7.143 -2.482 -16.383 1.00 91.44 119 VAL A N 1
ATOM 939 C CA . VAL A 1 119 ? 5.811 -2.056 -15.945 1.00 91.44 119 VAL A CA 1
ATOM 940 C C . VAL A 1 119 ? 4.907 -3.265 -15.727 1.00 91.44 119 VAL A C 1
ATOM 942 O O . VAL A 1 119 ? 5.070 -4.275 -16.414 1.00 91.44 119 VAL A O 1
ATOM 945 N N . PRO A 1 120 ? 3.955 -3.197 -14.785 1.00 91.81 120 PRO A N 1
ATOM 946 C CA . PRO A 1 120 ? 2.948 -4.231 -14.633 1.00 91.81 120 PRO A CA 1
ATOM 947 C C . PRO A 1 120 ? 1.817 -4.061 -15.654 1.00 91.81 120 PRO A C 1
ATOM 949 O O . PRO A 1 120 ? 1.478 -2.943 -16.047 1.00 91.81 120 PRO A O 1
ATOM 952 N N . SER A 1 121 ? 1.169 -5.171 -15.997 1.00 90.81 121 SER A N 1
ATOM 953 C CA . SER A 1 121 ? -0.110 -5.195 -16.705 1.00 90.81 121 SER A CA 1
ATOM 954 C C . SER A 1 121 ? -1.189 -5.867 -15.862 1.00 90.81 121 SER A C 1
ATOM 956 O O . SER A 1 121 ? -0.903 -6.652 -14.958 1.00 90.81 121 SER A O 1
ATOM 958 N N . VAL A 1 122 ? -2.437 -5.524 -16.153 1.00 90.75 122 VAL A N 1
ATOM 959 C CA . VAL A 1 122 ? -3.648 -6.149 -15.615 1.00 90.75 122 VAL A CA 1
ATOM 960 C C . VAL A 1 122 ? -4.091 -7.221 -16.606 1.00 90.75 122 VAL A C 1
ATOM 962 O O . VAL A 1 122 ? -4.044 -6.955 -17.794 1.00 90.75 122 VAL A O 1
ATOM 965 N N . GLY A 1 123 ? -4.547 -8.394 -16.160 1.00 86.00 123 GLY A N 1
ATOM 966 C CA . GLY A 1 123 ? -5.082 -9.418 -17.071 1.00 86.00 123 GLY A CA 1
ATOM 967 C C . GLY A 1 123 ? -6.394 -9.029 -17.783 1.00 86.00 123 GLY A C 1
ATOM 968 O O . GLY A 1 123 ? -7.016 -8.022 -17.444 1.00 86.00 123 GLY A O 1
ATOM 969 N N . PRO A 1 124 ? -6.907 -9.866 -18.702 1.00 85.06 124 PRO A N 1
ATOM 970 C CA . PRO A 1 124 ? -6.497 -11.249 -18.946 1.00 85.06 124 PRO A CA 1
ATOM 971 C C . PRO A 1 124 ? -5.290 -11.422 -19.872 1.00 85.06 124 PRO A C 1
ATOM 973 O O . PRO A 1 124 ? -4.639 -12.459 -19.751 1.00 85.06 124 PRO A O 1
ATOM 976 N N . ASP A 1 125 ? -4.996 -10.451 -20.737 1.00 83.06 125 ASP A N 1
ATOM 977 C CA . ASP A 1 125 ? -3.978 -10.600 -21.778 1.00 83.06 125 ASP A CA 1
ATOM 978 C C . ASP A 1 125 ? -2.617 -10.069 -21.302 1.00 83.06 125 ASP A C 1
ATOM 980 O O . ASP A 1 125 ? -2.522 -8.996 -20.710 1.00 83.06 125 ASP A O 1
ATOM 984 N N . TYR A 1 126 ? -1.542 -10.809 -21.557 1.00 84.38 126 TYR A N 1
ATOM 985 C CA . TYR A 1 126 ? -0.175 -10.443 -21.143 1.00 84.38 126 TYR A CA 1
ATOM 986 C C . TYR A 1 126 ? 0.796 -10.429 -22.320 1.00 84.38 126 TYR A C 1
ATOM 988 O O . TYR A 1 126 ? 2.002 -10.551 -22.150 1.00 84.38 126 TYR A O 1
ATOM 996 N N . ASP A 1 127 ? 0.260 -10.293 -23.522 1.00 80.88 127 ASP A N 1
ATOM 997 C CA . ASP A 1 127 ? 1.045 -10.280 -24.744 1.00 80.88 127 ASP A CA 1
ATOM 998 C C . ASP A 1 127 ? 0.997 -8.874 -25.354 1.00 80.88 127 ASP A C 1
ATOM 1000 O O . ASP A 1 127 ? 0.974 -7.857 -24.651 1.00 80.88 127 ASP A O 1
ATOM 1004 N N . LYS A 1 128 ? 1.000 -8.798 -26.682 1.00 78.31 128 LYS A N 1
ATOM 1005 C CA . LYS A 1 128 ? 0.771 -7.561 -27.420 1.00 78.31 128 LYS A CA 1
ATOM 1006 C C . LYS A 1 128 ? -0.580 -6.954 -27.041 1.00 78.31 128 LYS A C 1
ATOM 1008 O O . LYS A 1 128 ? -1.560 -7.679 -26.882 1.00 78.31 128 LYS A O 1
ATOM 1013 N N . ASN A 1 129 ? -0.651 -5.625 -26.968 1.00 82.50 129 ASN A N 1
ATOM 1014 C CA . ASN A 1 129 ? -1.858 -4.884 -26.604 1.00 82.50 129 ASN A CA 1
ATOM 1015 C C . ASN A 1 129 ? -2.345 -5.075 -25.154 1.00 82.50 129 ASN A C 1
ATOM 1017 O O . ASN A 1 129 ? -3.500 -4.761 -24.863 1.00 82.50 129 ASN A O 1
ATOM 1021 N N . ALA A 1 130 ? -1.495 -5.501 -24.217 1.00 85.44 130 ALA A N 1
ATOM 1022 C CA . ALA A 1 130 ? -1.901 -5.669 -22.816 1.00 85.44 130 ALA A CA 1
ATOM 1023 C C . ALA A 1 130 ? -2.370 -4.346 -22.152 1.00 85.44 130 ALA A C 1
ATOM 1025 O O . ALA A 1 130 ? -3.138 -4.352 -21.191 1.00 85.44 130 ALA A O 1
ATOM 1026 N N . HIS A 1 131 ? -2.005 -3.186 -22.712 1.00 86.62 131 HIS A N 1
ATOM 1027 C CA . HIS A 1 131 ? -2.572 -1.885 -22.330 1.00 86.62 131 HIS A CA 1
ATOM 1028 C C . HIS A 1 131 ? -4.083 -1.751 -22.604 1.00 86.62 131 HIS A C 1
ATOM 1030 O O . HIS A 1 131 ? -4.738 -0.922 -21.972 1.00 86.62 131 HIS A O 1
ATOM 1036 N N . LYS A 1 132 ? -4.648 -2.544 -23.529 1.00 88.44 132 LYS A N 1
ATOM 1037 C CA . LYS A 1 132 ? -6.077 -2.530 -23.895 1.00 88.44 132 LYS A CA 1
ATOM 1038 C C . LYS A 1 132 ? -6.942 -3.371 -22.956 1.00 88.44 132 LYS A C 1
ATOM 1040 O O . LYS A 1 132 ? -8.162 -3.393 -23.127 1.00 88.44 132 LYS A O 1
ATOM 1045 N N . ASN A 1 133 ? -6.344 -4.053 -21.975 1.00 87.69 133 ASN A N 1
ATOM 1046 C CA . ASN A 1 133 ? -7.106 -4.859 -21.034 1.00 87.69 133 ASN A CA 1
ATOM 1047 C C . ASN A 1 133 ? -8.173 -4.015 -20.321 1.00 87.69 133 ASN A C 1
ATOM 1049 O O . ASN A 1 133 ? -7.897 -2.893 -19.876 1.00 87.69 133 ASN A O 1
ATOM 1053 N N . PRO A 1 134 ? -9.406 -4.537 -20.195 1.00 84.56 134 PRO A N 1
ATOM 1054 C CA . PRO A 1 134 ? -10.478 -3.803 -19.553 1.00 84.56 134 PRO A CA 1
ATOM 1055 C C . PRO A 1 134 ? -10.138 -3.550 -18.086 1.00 84.56 134 PRO A C 1
ATOM 1057 O O . PRO A 1 134 ? -9.544 -4.384 -17.400 1.00 84.56 134 PRO A O 1
ATOM 1060 N N . ALA A 1 135 ? -10.586 -2.405 -17.572 1.00 82.50 135 ALA A N 1
ATOM 1061 C CA . ALA A 1 135 ? -10.470 -2.121 -16.150 1.00 82.50 135 ALA A CA 1
ATOM 1062 C C . ALA A 1 135 ? -11.122 -3.258 -15.331 1.00 82.50 135 ALA A C 1
ATOM 1064 O O . ALA A 1 135 ? -12.254 -3.657 -15.634 1.00 82.50 135 ALA A O 1
ATOM 1065 N N . PRO A 1 136 ? -10.463 -3.770 -14.275 1.00 85.25 136 PRO A N 1
ATOM 1066 C CA . PRO A 1 136 ? -11.027 -4.841 -13.468 1.00 85.25 136 PRO A CA 1
ATOM 1067 C C . PRO A 1 136 ? -12.385 -4.460 -12.883 1.00 85.25 136 PRO A C 1
ATOM 1069 O O . PRO A 1 136 ? -12.567 -3.360 -12.355 1.00 85.25 136 PRO A O 1
ATOM 1072 N N . SER A 1 137 ? -13.329 -5.403 -12.898 1.00 84.56 137 SER A N 1
ATOM 1073 C CA . SER A 1 137 ? -14.648 -5.191 -12.297 1.00 84.56 137 SER A CA 1
ATOM 1074 C C . SER A 1 137 ? -14.539 -4.809 -10.808 1.00 84.56 137 SER A C 1
ATOM 1076 O O . SER A 1 137 ? -13.745 -5.412 -10.065 1.00 84.56 137 SER A O 1
ATOM 1078 N N . PRO A 1 138 ? -15.388 -3.889 -10.306 1.00 82.19 138 PRO A N 1
ATOM 1079 C CA . PRO A 1 138 ? -15.492 -3.595 -8.878 1.00 82.19 138 PRO A CA 1
ATOM 1080 C C . PRO A 1 138 ? -15.776 -4.834 -8.019 1.00 82.19 138 PRO A C 1
ATOM 1082 O O . PRO A 1 138 ? -15.333 -4.892 -6.872 1.00 82.19 138 PRO A O 1
ATOM 1085 N N . ALA A 1 139 ? -16.440 -5.854 -8.572 1.00 86.31 139 ALA A N 1
ATOM 1086 C CA . ALA A 1 139 ? -16.710 -7.119 -7.888 1.00 86.31 139 ALA A CA 1
ATOM 1087 C C . ALA A 1 139 ? -15.525 -8.102 -7.924 1.00 86.31 139 ALA A C 1
ATOM 1089 O O . ALA A 1 139 ? -15.509 -9.059 -7.154 1.00 86.31 139 ALA A O 1
ATOM 1090 N N . SER A 1 140 ? -14.518 -7.874 -8.777 1.00 86.94 140 SER A N 1
ATOM 1091 C CA . SER A 1 140 ? -13.425 -8.830 -8.956 1.00 86.94 140 SER A CA 1
ATOM 1092 C C . SER A 1 140 ? -12.608 -9.013 -7.678 1.00 86.94 140 SER A C 1
ATOM 1094 O O . SER A 1 140 ? -12.166 -8.043 -7.060 1.00 86.94 140 SER A O 1
ATOM 1096 N N . THR A 1 141 ? -12.359 -10.255 -7.285 1.00 88.44 141 THR A N 1
ATOM 1097 C CA . THR A 1 141 ? -11.481 -10.580 -6.153 1.00 88.44 141 THR A CA 1
ATOM 1098 C C . THR A 1 141 ? -10.008 -10.620 -6.544 1.00 88.44 141 THR A C 1
ATOM 1100 O O . THR A 1 141 ? -9.156 -10.735 -5.662 1.00 88.44 141 THR A O 1
ATOM 1103 N N . ASP A 1 142 ? -9.711 -10.520 -7.841 1.00 88.12 142 ASP A N 1
ATOM 1104 C CA . ASP A 1 142 ? -8.355 -10.540 -8.368 1.00 88.12 142 ASP A CA 1
ATOM 1105 C C . ASP A 1 142 ? -8.219 -9.648 -9.607 1.00 88.12 142 ASP A C 1
ATOM 1107 O O . ASP A 1 142 ? -9.051 -9.691 -10.513 1.00 88.12 142 ASP A O 1
ATOM 1111 N N . TRP A 1 143 ? -7.188 -8.810 -9.640 1.00 88.56 143 TRP A N 1
ATOM 1112 C CA . TRP A 1 143 ? -6.894 -7.970 -10.807 1.00 88.56 143 TRP A CA 1
ATOM 1113 C C . TRP A 1 143 ? -5.890 -8.640 -11.741 1.00 88.56 143 TRP A C 1
ATOM 1115 O O . TRP A 1 143 ? -5.679 -8.140 -12.839 1.00 88.56 143 TRP A O 1
ATOM 1125 N N . LYS A 1 144 ? -5.317 -9.778 -11.315 1.00 89.06 144 LYS A N 1
ATOM 1126 C CA . LYS A 1 144 ? -4.278 -10.507 -12.043 1.00 89.06 144 LYS A CA 1
ATOM 1127 C C . LYS A 1 144 ? -3.210 -9.535 -12.551 1.00 89.06 144 LYS A C 1
ATOM 1129 O O . LYS A 1 144 ? -2.952 -9.426 -13.743 1.00 89.06 144 LYS A O 1
ATOM 1134 N N . ILE A 1 145 ? -2.685 -8.728 -11.632 1.00 90.00 145 ILE A N 1
ATOM 1135 C CA . ILE A 1 145 ? -1.608 -7.810 -11.974 1.00 90.00 145 ILE A CA 1
ATOM 1136 C C . ILE A 1 145 ? -0.314 -8.606 -11.999 1.00 90.00 145 ILE A C 1
ATOM 1138 O O . ILE A 1 145 ? 0.028 -9.223 -10.988 1.00 90.00 145 ILE A O 1
ATOM 1142 N N . HIS A 1 146 ? 0.376 -8.552 -13.133 1.00 88.06 146 HIS A N 1
ATOM 1143 C CA . HIS A 1 146 ? 1.623 -9.265 -13.365 1.00 88.06 146 HIS A CA 1
ATOM 1144 C C . HIS A 1 146 ? 2.630 -8.386 -14.091 1.00 88.06 146 HIS A C 1
ATOM 1146 O O . HIS A 1 146 ? 2.271 -7.572 -14.943 1.00 88.06 146 HIS A O 1
ATOM 1152 N N . TYR A 1 147 ? 3.899 -8.580 -13.768 1.00 87.12 147 TYR A N 1
ATOM 1153 C CA . TYR A 1 147 ? 4.994 -8.126 -14.612 1.00 87.12 147 TYR A CA 1
ATOM 1154 C C . TYR A 1 147 ? 5.256 -9.204 -15.658 1.00 87.12 147 TYR A C 1
ATOM 1156 O O . TYR A 1 147 ? 5.113 -10.392 -15.365 1.00 87.12 147 TYR A O 1
ATOM 1164 N N . ALA A 1 148 ? 5.655 -8.817 -16.871 1.00 82.50 148 ALA A N 1
ATOM 1165 C CA . ALA A 1 148 ? 6.080 -9.821 -17.834 1.00 82.50 148 ALA A CA 1
ATOM 1166 C C . ALA A 1 148 ? 7.250 -10.615 -17.236 1.00 82.50 148 ALA A C 1
ATOM 1168 O O . ALA A 1 148 ? 8.288 -10.056 -16.857 1.00 82.50 148 ALA A O 1
ATOM 1169 N N . GLN A 1 149 ? 7.072 -11.932 -17.145 1.00 68.12 149 GLN A N 1
ATOM 1170 C CA . GLN A 1 149 ? 8.186 -12.852 -16.990 1.00 68.12 149 GLN A CA 1
ATOM 1171 C C . GLN A 1 149 ? 8.866 -12.867 -18.344 1.00 68.12 149 GLN A C 1
ATOM 1173 O O . GLN A 1 149 ? 8.460 -13.607 -19.229 1.00 68.12 149 GLN A O 1
ATOM 1178 N N . TYR A 1 150 ? 9.802 -11.944 -18.520 1.00 57.44 150 TYR A N 1
ATOM 1179 C CA . TYR A 1 150 ? 10.568 -11.762 -19.741 1.00 57.44 150 TYR A CA 1
ATOM 1180 C C . TYR A 1 150 ? 10.830 -13.111 -20.454 1.00 57.44 150 TYR A C 1
ATOM 1182 O O . TYR A 1 150 ? 11.519 -13.966 -19.895 1.00 57.44 150 TYR A O 1
ATOM 1190 N N . SER A 1 151 ? 10.241 -13.321 -21.640 1.00 42.81 151 SER A N 1
ATOM 1191 C CA . SER A 1 151 ? 10.197 -14.621 -22.337 1.00 42.81 151 SER A CA 1
ATOM 1192 C C . SER A 1 151 ? 11.120 -14.722 -23.560 1.00 42.81 151 SER A C 1
ATOM 1194 O O . SER A 1 151 ? 11.210 -15.792 -24.152 1.00 42.81 151 SER A O 1
ATOM 1196 N N . GLY A 1 152 ? 11.825 -13.646 -23.931 1.00 42.03 152 GLY A N 1
ATOM 1197 C CA . GLY A 1 152 ? 12.511 -13.526 -25.228 1.00 42.03 152 GLY A CA 1
ATOM 1198 C C . GLY A 1 152 ? 14.027 -13.311 -25.188 1.00 42.03 152 GLY A C 1
ATOM 1199 O O . GLY A 1 152 ? 14.543 -12.546 -25.989 1.00 42.03 152 GLY A O 1
ATOM 1200 N N . ILE A 1 153 ? 14.762 -13.912 -24.247 1.00 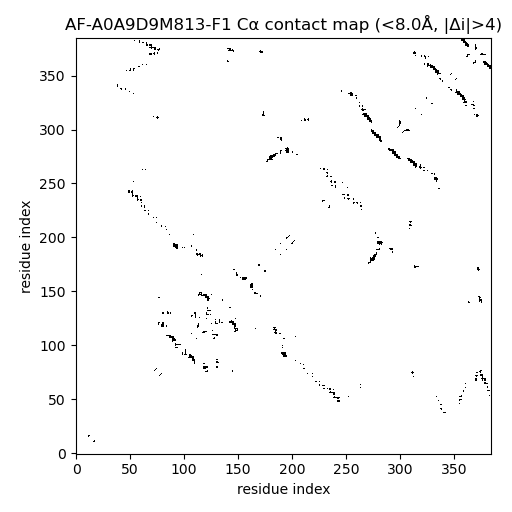48.94 153 ILE A N 1
ATOM 1201 C CA . ILE A 1 153 ? 16.234 -13.831 -24.220 1.00 48.94 153 ILE A CA 1
ATOM 1202 C C . ILE A 1 153 ? 16.768 -15.264 -24.213 1.00 48.94 153 ILE A C 1
ATOM 1204 O O . ILE A 1 153 ? 16.992 -15.870 -23.167 1.00 48.94 153 ILE A O 1
ATOM 1208 N N . GLU A 1 154 ? 16.995 -15.806 -25.403 1.00 41.53 154 GLU A N 1
ATOM 1209 C CA . GLU A 1 154 ? 18.229 -16.556 -25.607 1.00 41.53 154 GLU A CA 1
ATOM 1210 C C . GLU A 1 154 ? 19.363 -15.510 -25.570 1.00 41.53 154 GLU A C 1
ATOM 1212 O O . GLU A 1 154 ? 19.379 -14.570 -26.357 1.00 41.53 154 GLU A O 1
ATOM 1217 N N . GLU A 1 155 ? 20.231 -15.593 -24.558 1.00 43.03 155 GLU A N 1
ATOM 1218 C CA . GLU A 1 155 ? 21.533 -14.903 -24.478 1.00 43.03 155 GLU A CA 1
ATOM 1219 C C . GLU A 1 155 ? 21.594 -13.389 -24.801 1.00 43.03 155 GLU A C 1
ATOM 1221 O O . GLU A 1 155 ? 22.332 -12.939 -25.672 1.00 43.03 155 GLU A O 1
ATOM 1226 N N . GLN A 1 156 ? 20.955 -12.530 -24.009 1.00 48.47 156 GLN A N 1
ATOM 1227 C CA . GLN A 1 156 ? 21.539 -11.212 -23.771 1.00 48.47 156 GLN A CA 1
ATOM 1228 C C . GLN A 1 156 ? 22.545 -11.436 -22.681 1.00 48.47 156 GLN A C 1
ATOM 1230 O O . GLN A 1 156 ? 22.188 -11.531 -21.519 1.00 48.47 156 GLN A O 1
ATOM 1235 N N . THR A 1 157 ? 23.795 -11.609 -23.041 1.00 51.66 157 THR A N 1
ATOM 1236 C CA . THR A 1 157 ? 24.823 -11.566 -22.032 1.00 51.66 157 THR A CA 1
ATOM 1237 C C . THR A 1 157 ? 25.062 -10.114 -21.620 1.00 51.66 157 THR A C 1
ATOM 1239 O O . THR A 1 157 ? 24.940 -9.208 -22.450 1.00 51.66 157 THR A O 1
ATOM 1242 N N . ASP A 1 158 ? 25.413 -9.845 -20.363 1.00 52.00 158 ASP A N 1
ATOM 1243 C CA . ASP A 1 158 ? 26.148 -8.613 -20.069 1.00 52.00 158 ASP A CA 1
ATOM 1244 C C . ASP A 1 158 ? 27.421 -8.555 -20.944 1.00 52.00 158 ASP A C 1
ATOM 1246 O O . ASP A 1 158 ? 27.766 -9.511 -21.649 1.00 52.00 158 ASP A O 1
ATOM 1250 N N . ASP A 1 159 ? 28.147 -7.437 -20.920 1.00 47.78 159 ASP A N 1
ATOM 1251 C CA . ASP A 1 159 ? 29.382 -7.305 -21.709 1.00 47.78 159 ASP A CA 1
ATOM 1252 C C . ASP A 1 159 ? 30.459 -8.359 -21.309 1.00 47.78 159 ASP A C 1
ATOM 1254 O O . ASP A 1 159 ? 31.509 -8.440 -21.943 1.00 47.78 159 ASP A O 1
ATOM 1258 N N . ALA A 1 160 ? 30.191 -9.189 -20.284 1.00 50.78 160 ALA A N 1
ATOM 1259 C CA . ALA A 1 160 ? 31.014 -10.280 -19.772 1.00 50.78 160 ALA A CA 1
ATOM 1260 C C . ALA A 1 160 ? 30.457 -11.702 -20.029 1.00 50.78 160 ALA A C 1
ATOM 1262 O O . ALA A 1 160 ? 31.050 -12.666 -19.541 1.00 50.78 160 ALA A O 1
ATOM 1263 N N . GLY A 1 161 ? 29.371 -11.884 -20.787 1.00 52.09 161 GLY A N 1
ATOM 1264 C CA . GLY A 1 161 ? 28.880 -13.232 -21.116 1.00 52.09 161 GLY A CA 1
ATOM 1265 C C . GLY A 1 161 ? 27.791 -13.796 -20.180 1.00 52.09 161 GLY A C 1
ATOM 1266 O O . GLY A 1 161 ? 27.432 -14.963 -20.326 1.00 52.09 161 GLY A O 1
ATOM 1267 N N . ASN A 1 162 ? 27.232 -13.019 -19.240 1.00 48.62 162 ASN A N 1
ATOM 1268 C CA . ASN A 1 162 ? 26.237 -13.526 -18.278 1.00 48.62 162 ASN A CA 1
ATOM 1269 C C . ASN A 1 162 ? 24.785 -13.268 -18.709 1.00 48.62 162 ASN A C 1
ATOM 1271 O O . ASN A 1 162 ? 24.458 -12.118 -18.987 1.00 48.62 162 ASN A O 1
ATOM 1275 N N . PRO A 1 163 ? 23.876 -14.262 -18.667 1.00 50.53 163 PRO A N 1
ATOM 1276 C CA . PRO A 1 163 ? 22.489 -14.096 -19.103 1.00 50.53 163 PRO A CA 1
ATOM 1277 C C . PRO A 1 163 ? 21.775 -12.938 -18.383 1.00 50.53 163 PRO A C 1
ATOM 1279 O O . PRO A 1 163 ? 21.756 -12.852 -17.151 1.00 50.53 163 PRO A O 1
ATOM 1282 N N . ALA A 1 164 ? 21.154 -12.061 -19.168 1.00 51.78 164 ALA A N 1
ATOM 1283 C CA . ALA A 1 164 ? 20.448 -10.864 -18.750 1.00 51.78 164 ALA A CA 1
ATOM 1284 C C . ALA A 1 164 ? 19.142 -11.277 -18.084 1.00 51.78 164 ALA A C 1
ATOM 1286 O O . ALA A 1 164 ? 18.113 -11.517 -18.703 1.00 51.78 164 ALA A O 1
ATOM 1287 N N . TYR A 1 165 ? 19.256 -11.417 -16.773 1.00 53.25 165 TYR A N 1
ATOM 1288 C CA . TYR A 1 165 ? 18.227 -11.298 -15.755 1.00 53.25 165 TYR A CA 1
ATOM 1289 C C . TYR A 1 165 ? 16.777 -11.616 -16.168 1.00 53.25 165 TYR A C 1
ATOM 1291 O O . TYR A 1 165 ? 15.951 -10.731 -16.392 1.00 53.25 165 TYR A O 1
ATOM 1299 N N . VAL A 1 166 ? 16.410 -12.899 -16.109 1.00 58.75 166 VAL A N 1
ATOM 1300 C CA . VAL A 1 166 ? 14.998 -13.301 -16.027 1.00 58.75 166 VAL A CA 1
ATOM 1301 C C . VAL A 1 166 ? 14.449 -12.863 -14.663 1.00 58.75 166 VAL A C 1
ATOM 1303 O O . VAL A 1 166 ? 14.902 -13.345 -13.621 1.00 58.75 166 VAL A O 1
ATOM 1306 N N . ARG A 1 167 ? 13.436 -11.981 -14.641 1.00 72.12 167 ARG A N 1
ATOM 1307 C CA . ARG A 1 167 ? 12.796 -11.424 -13.422 1.00 72.12 167 ARG A CA 1
ATOM 1308 C C . ARG A 1 167 ? 11.919 -12.432 -12.646 1.00 72.12 167 ARG A C 1
ATOM 1310 O O . ARG A 1 167 ? 10.926 -12.065 -12.024 1.00 72.12 167 ARG A O 1
ATOM 1317 N N . SER A 1 168 ? 12.297 -13.710 -12.626 1.00 67.25 168 SER A N 1
ATOM 1318 C CA . SER A 1 168 ? 11.554 -14.820 -11.996 1.00 67.25 168 SER A CA 1
ATOM 1319 C C . SER A 1 168 ? 11.374 -14.677 -10.473 1.00 67.25 168 SER A C 1
ATOM 1321 O O . SER A 1 168 ? 10.525 -15.330 -9.865 1.00 67.25 168 SER A O 1
ATOM 1323 N N . GLY A 1 169 ? 12.164 -13.808 -9.838 1.00 80.06 169 GLY A N 1
ATOM 1324 C CA . GLY A 1 169 ? 12.147 -13.561 -8.399 1.00 80.06 169 GLY A CA 1
ATOM 1325 C C . GLY A 1 169 ? 11.151 -12.515 -7.904 1.00 80.06 169 GLY A C 1
ATOM 1326 O O . GLY A 1 169 ? 10.922 -12.437 -6.697 1.00 80.06 169 GLY A O 1
ATOM 1327 N N . TRP A 1 170 ? 10.580 -11.693 -8.788 1.00 85.62 170 TRP A N 1
ATOM 1328 C CA . TRP A 1 170 ? 9.829 -10.501 -8.376 1.00 85.62 170 TRP A CA 1
ATOM 1329 C C . TRP A 1 170 ? 8.434 -10.846 -7.854 1.00 85.62 170 TRP A C 1
ATOM 1331 O O . TRP A 1 170 ? 8.025 -10.340 -6.813 1.00 85.62 170 TRP A O 1
ATOM 1341 N N . GLU A 1 171 ? 7.730 -11.780 -8.489 1.00 86.69 171 GLU A N 1
ATOM 1342 C CA . GLU A 1 171 ? 6.346 -12.138 -8.134 1.00 86.69 171 GLU A CA 1
ATOM 1343 C C . GLU A 1 171 ? 6.228 -13.100 -6.934 1.00 86.69 171 GLU A C 1
ATOM 1345 O O . GLU A 1 171 ? 5.230 -13.798 -6.751 1.00 86.69 171 GLU A O 1
ATOM 1350 N N . LYS A 1 172 ? 7.237 -13.129 -6.060 1.00 91.00 172 LYS A N 1
ATOM 1351 C CA . LYS A 1 172 ? 7.200 -13.859 -4.787 1.00 91.00 172 LYS A CA 1
ATOM 1352 C C . LYS A 1 172 ? 6.631 -12.964 -3.682 1.00 91.00 172 LYS A C 1
ATOM 1354 O O . LYS A 1 172 ? 6.821 -11.751 -3.678 1.00 91.00 172 LYS A O 1
ATOM 1359 N N . GLU A 1 173 ? 6.015 -13.553 -2.649 1.00 89.62 173 GLU A N 1
ATOM 1360 C CA . GLU A 1 173 ? 5.624 -12.789 -1.443 1.00 89.62 173 GLU A CA 1
ATOM 1361 C C . GLU A 1 173 ? 6.829 -12.149 -0.727 1.00 89.62 173 GLU A C 1
ATOM 1363 O O . GLU A 1 173 ? 6.685 -11.218 0.065 1.00 89.62 173 GLU A O 1
ATOM 1368 N N . THR A 1 174 ? 8.022 -12.698 -0.945 1.00 92.31 174 THR A N 1
ATOM 1369 C CA . THR A 1 174 ? 9.303 -12.086 -0.590 1.00 92.31 174 THR A CA 1
ATOM 1370 C C . THR A 1 174 ? 10.125 -12.037 -1.866 1.00 92.31 174 THR A C 1
ATOM 1372 O O . THR A 1 174 ? 10.742 -13.047 -2.197 1.00 92.31 174 THR A O 1
ATOM 1375 N N . PRO A 1 175 ? 10.042 -10.930 -2.617 1.00 91.94 175 PRO A N 1
ATOM 1376 C CA . PRO A 1 175 ? 10.784 -10.770 -3.856 1.00 91.94 175 PRO A CA 1
ATOM 1377 C C . PRO A 1 175 ? 12.289 -10.837 -3.606 1.00 91.94 175 PRO A C 1
ATOM 1379 O O . PRO A 1 175 ? 12.777 -10.351 -2.577 1.00 91.94 175 PRO A O 1
ATOM 1382 N N . ASP A 1 176 ? 13.011 -11.400 -4.570 1.00 89.94 176 ASP A N 1
ATOM 1383 C CA . ASP A 1 176 ? 14.468 -11.288 -4.616 1.00 89.94 176 ASP A CA 1
ATOM 1384 C C . ASP A 1 176 ? 14.855 -9.809 -4.802 1.00 89.94 176 ASP A C 1
ATOM 1386 O O . ASP A 1 176 ? 14.088 -9.025 -5.366 1.00 89.94 176 ASP A O 1
ATOM 1390 N N . ALA A 1 177 ? 16.018 -9.401 -4.289 1.00 87.12 177 ALA A N 1
ATOM 1391 C CA . ALA A 1 177 ? 16.488 -8.032 -4.486 1.00 87.12 177 ALA A CA 1
ATOM 1392 C C . ALA A 1 177 ? 16.663 -7.746 -5.984 1.00 87.12 177 ALA A C 1
ATOM 1394 O O . ALA A 1 177 ? 17.152 -8.600 -6.734 1.00 87.12 177 ALA A O 1
ATOM 1395 N N . ILE A 1 178 ? 16.266 -6.548 -6.409 1.00 86.00 178 ILE A N 1
ATOM 1396 C CA . ILE A 1 178 ? 16.596 -6.061 -7.745 1.00 86.00 178 ILE A CA 1
ATOM 1397 C C . ILE A 1 178 ? 18.122 -6.002 -7.873 1.00 86.00 178 ILE A C 1
ATOM 1399 O O . ILE A 1 178 ? 18.807 -5.517 -6.972 1.00 86.00 178 ILE A O 1
ATOM 1403 N N . LYS A 1 179 ? 18.644 -6.567 -8.966 1.00 83.81 179 LYS A N 1
ATOM 1404 C CA . LYS A 1 179 ? 20.059 -6.477 -9.318 1.00 83.81 179 LYS A CA 1
ATOM 1405 C C . LYS A 1 179 ? 20.212 -5.468 -10.438 1.00 83.81 179 LYS A C 1
ATOM 1407 O O . LYS A 1 179 ? 19.517 -5.564 -11.446 1.00 83.81 179 LYS A O 1
ATOM 1412 N N . ASP A 1 180 ? 21.142 -4.556 -10.232 1.00 82.75 180 ASP A N 1
ATOM 1413 C CA . ASP A 1 180 ? 21.534 -3.564 -11.213 1.00 82.75 180 ASP A CA 1
ATOM 1414 C C . ASP A 1 180 ? 22.539 -4.168 -12.215 1.00 82.75 180 ASP A C 1
ATOM 1416 O O . ASP A 1 180 ? 23.343 -5.026 -11.828 1.00 82.75 180 ASP A O 1
ATOM 1420 N N . PRO A 1 181 ? 22.513 -3.741 -13.492 1.00 84.94 181 PRO A N 1
ATOM 1421 C CA . PRO A 1 181 ? 21.573 -2.779 -14.070 1.00 84.94 181 PRO A CA 1
ATOM 1422 C C . PRO A 1 181 ? 20.211 -3.395 -14.444 1.00 84.94 181 PRO A C 1
ATOM 1424 O O . PRO A 1 181 ? 20.120 -4.555 -14.853 1.00 84.94 181 PRO A O 1
ATOM 1427 N N . VAL A 1 182 ? 19.146 -2.590 -14.385 1.00 86.94 182 VAL A N 1
ATOM 1428 C CA . VAL A 1 182 ? 17.789 -2.997 -14.779 1.00 86.94 182 VAL A CA 1
ATOM 1429 C C . VAL A 1 182 ? 17.465 -2.554 -16.204 1.00 86.94 182 VAL A C 1
ATOM 1431 O O . VAL A 1 182 ? 17.344 -1.367 -16.501 1.00 86.94 182 VAL A O 1
ATOM 1434 N N . TRP A 1 183 ? 17.232 -3.528 -17.081 1.00 87.00 183 TRP A N 1
ATOM 1435 C CA . TRP A 1 183 ? 16.792 -3.309 -18.460 1.00 87.00 183 TRP A CA 1
ATOM 1436 C C . TRP A 1 183 ? 15.309 -2.966 -18.511 1.00 87.00 183 TRP A C 1
ATOM 1438 O O . TRP A 1 183 ? 14.467 -3.822 -18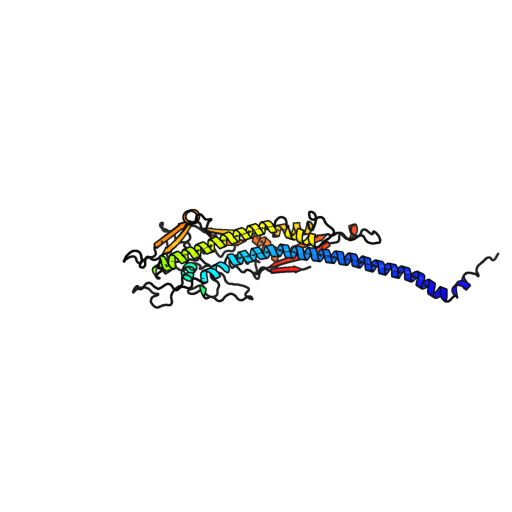.244 1.00 87.00 183 TRP A O 1
ATOM 1448 N N . VAL A 1 184 ? 14.968 -1.725 -18.842 1.00 89.19 184 VAL A N 1
ATOM 1449 C CA . VAL A 1 184 ? 13.578 -1.237 -18.766 1.00 89.19 184 VAL A CA 1
ATOM 1450 C C . VAL A 1 184 ? 12.855 -1.197 -20.114 1.00 89.19 184 VAL A C 1
ATOM 1452 O O . VAL A 1 184 ? 11.652 -0.976 -20.149 1.00 89.19 184 VAL A O 1
ATOM 1455 N N . MET A 1 185 ? 13.555 -1.462 -21.217 1.00 87.56 185 MET A N 1
ATOM 1456 C CA . MET A 1 185 ? 12.984 -1.546 -22.566 1.00 87.56 185 MET A CA 1
ATOM 1457 C C . MET A 1 185 ? 13.442 -2.822 -23.268 1.00 87.56 185 MET A C 1
ATOM 1459 O O . MET A 1 185 ? 14.624 -3.175 -23.199 1.00 87.56 185 MET A O 1
ATOM 1463 N N . ASN A 1 186 ? 12.525 -3.485 -23.978 1.00 82.94 186 ASN A N 1
ATOM 1464 C CA . ASN A 1 186 ? 12.844 -4.689 -24.735 1.00 82.94 186 ASN A CA 1
ATOM 1465 C C . ASN A 1 186 ? 13.692 -4.329 -25.970 1.00 82.94 186 ASN A C 1
ATOM 1467 O O . ASN A 1 186 ? 13.230 -3.643 -26.878 1.00 82.94 186 ASN A O 1
ATOM 1471 N N . ARG A 1 187 ? 14.943 -4.805 -25.994 1.00 81.62 187 ARG A N 1
ATOM 1472 C CA . ARG A 1 187 ? 15.903 -4.538 -27.072 1.00 81.62 187 ARG A CA 1
ATOM 1473 C C . ARG A 1 187 ? 15.427 -5.039 -28.435 1.00 81.62 187 ARG A C 1
ATOM 1475 O O . ARG A 1 187 ? 15.522 -4.287 -29.394 1.00 81.62 187 ARG A O 1
ATOM 1482 N N . GLU A 1 188 ? 14.920 -6.269 -28.518 1.00 78.69 188 GLU A N 1
ATOM 1483 C CA . GLU A 1 188 ? 14.453 -6.867 -29.777 1.00 78.69 188 GLU A CA 1
ATOM 1484 C C . GLU A 1 188 ? 13.340 -6.012 -30.388 1.00 78.69 188 GLU A C 1
ATOM 1486 O O . GLU A 1 188 ? 13.340 -5.726 -31.584 1.00 78.69 188 GLU A O 1
ATOM 1491 N N . MET A 1 189 ? 12.428 -5.514 -29.549 1.00 79.94 189 MET A N 1
ATOM 1492 C CA . MET A 1 189 ? 11.378 -4.599 -29.991 1.00 79.94 189 MET A CA 1
ATOM 1493 C C . MET A 1 189 ? 11.952 -3.271 -30.502 1.00 79.94 189 MET A C 1
ATOM 1495 O O . MET A 1 189 ? 11.473 -2.773 -31.513 1.00 79.94 189 MET A O 1
ATOM 1499 N N . VAL A 1 190 ? 12.997 -2.720 -29.872 1.00 78.88 190 VAL A N 1
ATOM 1500 C CA . VAL A 1 190 ? 13.695 -1.510 -30.363 1.00 78.88 190 VAL A CA 1
ATOM 1501 C C . VAL A 1 190 ? 14.451 -1.762 -31.674 1.00 78.88 190 VAL A C 1
ATOM 1503 O O . VAL A 1 190 ? 14.577 -0.857 -32.495 1.00 78.88 190 VAL A O 1
ATOM 1506 N N . GLU A 1 191 ? 14.979 -2.969 -31.886 1.00 76.81 191 GLU A N 1
ATOM 1507 C CA . GLU A 1 191 ? 15.690 -3.338 -33.120 1.00 76.81 191 GLU A CA 1
ATOM 1508 C C . GLU A 1 191 ? 14.728 -3.578 -34.289 1.00 76.81 191 GLU A C 1
ATOM 1510 O O . GLU A 1 191 ? 15.035 -3.236 -35.431 1.00 76.81 191 GLU A O 1
ATOM 1515 N N . THR A 1 192 ? 13.556 -4.146 -34.005 1.00 73.69 192 THR A N 1
ATOM 1516 C CA . THR A 1 192 ? 12.544 -4.511 -35.009 1.00 73.69 192 THR A CA 1
ATOM 1517 C C . THR A 1 192 ? 11.512 -3.409 -35.263 1.00 73.69 192 THR A C 1
ATOM 1519 O O . THR A 1 192 ? 10.855 -3.419 -36.310 1.00 73.69 192 THR A O 1
ATOM 1522 N N . HIS A 1 193 ? 11.381 -2.431 -34.361 1.00 75.56 193 HIS A N 1
ATOM 1523 C CA . HIS A 1 193 ? 10.464 -1.297 -34.484 1.00 75.56 193 HIS A CA 1
ATOM 1524 C C . HIS A 1 193 ? 11.197 0.039 -34.346 1.00 75.56 193 HIS A C 1
ATOM 1526 O O . HIS A 1 193 ? 12.009 0.244 -33.448 1.00 75.56 193 HIS A O 1
ATOM 1532 N N . TYR A 1 194 ? 10.876 0.984 -35.228 1.00 68.38 194 TYR A N 1
ATOM 1533 C CA . TYR A 1 194 ? 11.395 2.340 -35.176 1.00 68.38 194 TYR A CA 1
ATOM 1534 C C . TYR A 1 194 ? 10.878 3.073 -33.938 1.00 68.38 194 TYR A C 1
ATOM 1536 O O . TYR A 1 194 ? 9.715 3.468 -33.853 1.00 68.38 194 TYR A O 1
ATOM 1544 N N . ILE A 1 195 ? 11.797 3.329 -33.011 1.00 72.69 195 ILE A N 1
ATOM 1545 C CA . ILE A 1 195 ? 11.607 4.244 -31.888 1.00 72.69 195 ILE A CA 1
ATOM 1546 C C . ILE A 1 195 ? 12.424 5.490 -32.190 1.00 72.69 195 ILE A C 1
ATOM 1548 O O . ILE A 1 195 ? 13.629 5.539 -31.919 1.00 72.69 195 ILE A O 1
ATOM 1552 N N . ILE A 1 196 ? 11.778 6.493 -32.782 1.00 69.00 196 ILE A N 1
ATOM 1553 C CA . ILE A 1 196 ? 12.421 7.773 -33.081 1.00 69.00 196 ILE A CA 1
ATOM 1554 C C . ILE A 1 196 ? 12.799 8.416 -31.747 1.00 69.00 196 ILE A C 1
ATOM 1556 O O . ILE A 1 196 ? 11.931 8.809 -30.963 1.00 69.00 196 ILE A O 1
ATOM 1560 N N . ALA A 1 197 ? 14.104 8.510 -31.477 1.00 72.81 197 ALA A N 1
ATOM 1561 C CA . ALA A 1 197 ? 14.621 8.915 -30.173 1.00 72.81 197 ALA A CA 1
ATOM 1562 C C . ALA A 1 197 ? 14.036 10.251 -29.685 1.00 72.81 197 ALA A C 1
ATOM 1564 O O . ALA A 1 197 ? 13.679 10.370 -28.521 1.00 72.81 197 ALA A O 1
ATOM 1565 N N . LYS A 1 198 ? 13.891 11.244 -30.569 1.00 73.88 198 LYS A N 1
ATOM 1566 C CA . LYS A 1 198 ? 13.400 12.582 -30.203 1.00 73.88 198 LYS A CA 1
ATOM 1567 C C . LYS A 1 198 ? 11.883 12.650 -30.007 1.00 73.88 198 LYS A C 1
ATOM 1569 O O . LYS A 1 198 ? 11.421 13.391 -29.149 1.00 73.88 198 LYS A O 1
ATOM 1574 N N . GLU A 1 199 ? 11.128 11.917 -30.818 1.00 76.00 199 GLU A N 1
ATOM 1575 C CA . GLU A 1 199 ? 9.665 12.042 -30.896 1.00 76.00 199 GLU A CA 1
ATOM 1576 C C . GLU A 1 199 ? 8.953 11.077 -29.952 1.00 76.00 199 GLU A C 1
ATOM 1578 O O . GLU A 1 199 ? 7.938 11.434 -29.365 1.00 76.00 199 GLU A O 1
ATOM 1583 N N . VAL A 1 200 ? 9.506 9.876 -29.777 1.00 79.56 200 VAL A N 1
ATOM 1584 C CA . VAL A 1 200 ? 8.878 8.794 -29.009 1.00 79.56 200 VAL A CA 1
ATOM 1585 C C . VAL A 1 200 ? 9.767 8.373 -27.845 1.00 79.56 200 VAL A C 1
ATOM 1587 O O . VAL A 1 200 ? 9.317 8.319 -26.705 1.00 79.56 200 VAL A O 1
ATOM 1590 N N . GLY A 1 201 ? 11.051 8.125 -28.112 1.00 82.75 201 GLY A N 1
ATOM 1591 C CA . GLY A 1 201 ? 11.974 7.543 -27.138 1.00 82.75 201 GLY A CA 1
ATOM 1592 C C . GLY A 1 201 ? 12.179 8.390 -25.881 1.00 82.75 201 GLY A C 1
ATOM 1593 O O . GLY A 1 201 ? 11.853 7.959 -24.779 1.00 82.75 201 GLY A O 1
ATOM 1594 N N . ILE A 1 202 ? 12.702 9.608 -26.039 1.00 86.12 202 ILE A N 1
ATOM 1595 C CA . ILE A 1 202 ? 12.979 10.536 -24.935 1.00 86.12 202 ILE A CA 1
ATOM 1596 C C . ILE A 1 202 ? 11.697 10.858 -24.152 1.00 86.12 202 ILE A C 1
ATOM 1598 O O . ILE A 1 202 ? 11.722 10.677 -22.934 1.00 86.12 202 ILE A O 1
ATOM 1602 N N . PRO A 1 203 ? 10.566 11.248 -24.782 1.00 87.75 203 PRO A N 1
ATOM 1603 C CA . PRO A 1 203 ? 9.317 11.471 -24.053 1.00 87.75 203 PRO A CA 1
ATOM 1604 C C . PRO A 1 203 ? 8.857 10.255 -23.240 1.00 87.75 203 PRO A C 1
ATOM 1606 O O . PRO A 1 203 ? 8.482 10.411 -22.078 1.00 87.75 203 PRO A O 1
ATOM 1609 N N . ALA A 1 204 ? 8.946 9.046 -23.802 1.00 88.19 204 ALA A N 1
ATOM 1610 C CA . ALA A 1 204 ? 8.573 7.813 -23.114 1.00 88.19 204 ALA A CA 1
ATOM 1611 C C . ALA A 1 204 ? 9.484 7.510 -21.909 1.00 88.19 204 ALA A C 1
ATOM 1613 O O . ALA A 1 204 ? 8.995 7.155 -20.835 1.00 88.19 204 ALA A O 1
ATOM 1614 N N . ILE A 1 205 ? 10.800 7.702 -22.053 1.00 91.12 205 ILE A N 1
ATOM 1615 C CA . ILE A 1 205 ? 11.773 7.568 -20.955 1.00 91.12 205 ILE A CA 1
ATOM 1616 C C . ILE A 1 205 ? 11.471 8.583 -19.849 1.00 91.12 205 ILE A C 1
ATOM 1618 O O . ILE A 1 205 ? 11.380 8.214 -18.677 1.00 91.12 205 ILE A O 1
ATOM 1622 N N . THR A 1 206 ? 11.278 9.856 -20.207 1.00 91.38 206 THR A N 1
ATOM 1623 C CA . THR A 1 206 ? 10.972 10.923 -19.245 1.00 91.38 206 THR A CA 1
ATOM 1624 C C . THR A 1 206 ? 9.675 10.639 -18.495 1.00 91.38 206 THR A C 1
ATOM 1626 O O . THR A 1 206 ? 9.622 10.811 -17.277 1.00 91.38 206 THR A O 1
ATOM 1629 N N . ALA A 1 207 ? 8.644 10.169 -19.194 1.00 90.44 207 ALA A N 1
ATOM 1630 C CA . ALA A 1 207 ? 7.373 9.790 -18.599 1.00 90.44 207 ALA A CA 1
ATOM 1631 C C . ALA A 1 207 ? 7.492 8.609 -17.633 1.00 90.44 207 ALA A C 1
ATOM 1633 O O . ALA A 1 207 ? 6.963 8.669 -16.519 1.00 90.44 207 ALA A O 1
ATOM 1634 N N . TYR A 1 208 ? 8.203 7.557 -18.043 1.00 93.56 208 TYR A N 1
ATOM 1635 C CA . TYR A 1 208 ? 8.473 6.388 -17.213 1.00 93.56 208 TYR A CA 1
ATOM 1636 C C . TYR A 1 208 ? 9.199 6.791 -15.923 1.00 93.56 208 TYR A C 1
ATOM 1638 O O . TYR A 1 208 ? 8.706 6.523 -14.825 1.00 93.56 208 TYR A O 1
ATOM 1646 N N . LEU A 1 209 ? 10.316 7.516 -16.048 1.00 94.75 209 LEU A N 1
ATOM 1647 C CA . LEU A 1 209 ? 11.098 7.994 -14.906 1.00 94.75 209 LEU A CA 1
ATOM 1648 C C . LEU A 1 209 ? 10.257 8.880 -13.984 1.00 94.75 209 LEU A C 1
ATOM 1650 O O . LEU A 1 209 ? 10.191 8.627 -12.783 1.00 94.75 209 LEU A O 1
ATOM 1654 N N . SER A 1 210 ? 9.554 9.869 -14.542 1.00 92.69 210 SER A N 1
ATOM 1655 C CA . SER A 1 210 ? 8.714 10.788 -13.762 1.00 92.69 210 SER A CA 1
ATOM 1656 C C . SER A 1 210 ? 7.618 10.047 -12.999 1.00 92.69 210 SER A C 1
ATOM 1658 O O . SER A 1 210 ? 7.379 10.339 -11.828 1.00 92.69 210 SER A O 1
ATOM 1660 N N . THR A 1 211 ? 6.981 9.057 -13.633 1.00 93.94 211 THR A N 1
ATOM 1661 C CA . THR A 1 211 ? 5.937 8.242 -12.999 1.00 93.94 211 THR A CA 1
ATOM 1662 C C . THR A 1 211 ? 6.505 7.487 -11.803 1.00 93.94 211 THR A C 1
ATOM 1664 O O . THR A 1 211 ? 5.982 7.601 -10.698 1.00 93.94 211 THR A O 1
ATOM 1667 N N . TYR A 1 212 ? 7.598 6.747 -11.984 1.00 95.38 212 TYR A N 1
ATOM 1668 C CA . TYR A 1 212 ? 8.139 5.903 -10.919 1.00 95.38 212 TYR A CA 1
ATOM 1669 C C . TYR A 1 212 ? 8.839 6.682 -9.796 1.00 95.38 212 TYR A C 1
ATOM 1671 O O . TYR A 1 212 ? 8.750 6.266 -8.637 1.00 95.38 212 TYR A O 1
ATOM 1679 N N . VAL A 1 213 ? 9.429 7.847 -10.085 1.00 95.31 213 VAL A N 1
ATOM 1680 C CA . VAL A 1 213 ? 9.882 8.790 -9.044 1.00 95.31 213 VAL A CA 1
ATOM 1681 C C . VAL A 1 213 ? 8.693 9.238 -8.187 1.00 95.31 213 VAL A C 1
ATOM 1683 O O . VAL A 1 213 ? 8.712 9.069 -6.967 1.00 95.31 213 VAL A O 1
ATOM 1686 N N . GLN A 1 214 ? 7.601 9.693 -8.815 1.00 94.50 214 GLN A N 1
ATOM 1687 C CA . GLN A 1 214 ? 6.394 10.114 -8.092 1.00 94.50 214 GLN A CA 1
ATOM 1688 C C . GLN A 1 214 ? 5.754 8.977 -7.283 1.00 94.50 214 GLN A C 1
ATOM 1690 O O . GLN A 1 214 ? 5.240 9.216 -6.184 1.00 94.50 214 GLN A O 1
ATOM 1695 N N . LEU A 1 215 ? 5.778 7.738 -7.789 1.00 95.56 215 LEU A N 1
ATOM 1696 C CA . LEU A 1 215 ? 5.307 6.564 -7.045 1.00 95.56 215 LEU A CA 1
ATOM 1697 C C . LEU A 1 215 ? 6.143 6.334 -5.777 1.00 95.56 215 LEU A C 1
ATOM 1699 O O . LEU A 1 215 ? 5.571 6.123 -4.703 1.00 95.56 215 LEU A O 1
ATOM 1703 N N . GLY A 1 216 ? 7.472 6.420 -5.886 1.00 96.25 216 GLY A N 1
ATOM 1704 C CA . GLY A 1 216 ? 8.394 6.297 -4.756 1.00 96.25 216 GLY A CA 1
ATOM 1705 C C . GLY A 1 216 ? 8.177 7.375 -3.692 1.00 96.25 216 GLY A C 1
ATOM 1706 O O . GLY A 1 216 ? 8.071 7.056 -2.502 1.00 96.25 216 GLY A O 1
ATOM 1707 N N . ASP A 1 217 ? 8.030 8.630 -4.116 1.00 95.56 217 ASP A N 1
ATOM 1708 C CA . ASP A 1 217 ? 7.752 9.763 -3.226 1.00 95.56 217 ASP A CA 1
ATOM 1709 C C . ASP A 1 217 ? 6.400 9.614 -2.528 1.00 95.56 217 ASP A C 1
ATOM 1711 O O . ASP A 1 217 ? 6.287 9.765 -1.307 1.00 95.56 217 ASP A O 1
ATOM 1715 N N . THR A 1 218 ? 5.370 9.236 -3.288 1.00 96.06 218 THR A N 1
ATOM 1716 C CA . THR A 1 218 ? 4.025 9.002 -2.753 1.00 96.06 2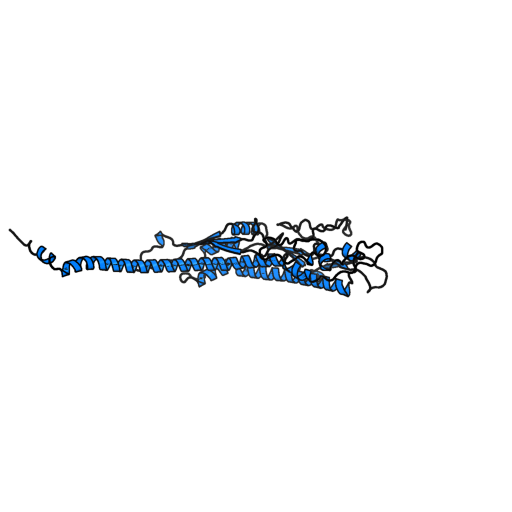18 THR A CA 1
ATOM 1717 C C . THR A 1 218 ? 4.043 7.888 -1.711 1.00 96.06 218 THR A C 1
ATOM 1719 O O . THR A 1 218 ? 3.452 8.039 -0.637 1.00 96.06 218 THR A O 1
ATOM 1722 N N . PHE A 1 219 ? 4.753 6.788 -1.976 1.00 97.12 219 PHE A N 1
ATOM 1723 C CA . PHE A 1 219 ? 4.916 5.706 -1.009 1.00 97.12 219 PHE A CA 1
ATOM 1724 C C . PHE A 1 219 ? 5.608 6.186 0.275 1.00 97.12 219 PHE A C 1
ATOM 1726 O O . PHE A 1 219 ? 5.140 5.879 1.376 1.00 97.12 219 PHE A O 1
ATOM 1733 N N . ASN A 1 220 ? 6.692 6.960 0.156 1.00 95.81 220 ASN A N 1
ATOM 1734 C CA . ASN A 1 220 ? 7.427 7.496 1.304 1.00 95.81 220 ASN A CA 1
ATOM 1735 C C . ASN A 1 220 ? 6.538 8.406 2.165 1.00 95.81 220 ASN A C 1
ATOM 1737 O O . ASN A 1 220 ? 6.417 8.190 3.376 1.00 95.81 220 ASN A O 1
ATOM 1741 N N . LEU A 1 221 ? 5.835 9.352 1.536 1.00 96.06 221 LEU A N 1
ATOM 1742 C CA . LEU A 1 221 ? 4.903 10.258 2.211 1.00 96.06 221 LEU A CA 1
ATOM 1743 C C . LEU A 1 221 ? 3.786 9.494 2.933 1.00 96.06 221 LEU A C 1
ATOM 1745 O O . LEU A 1 221 ? 3.495 9.766 4.102 1.00 96.06 221 LEU A O 1
ATOM 1749 N N . GLN A 1 222 ? 3.185 8.503 2.269 1.00 95.81 222 GLN A N 1
ATOM 1750 C CA . GLN A 1 222 ? 2.143 7.665 2.864 1.00 95.81 222 GLN A CA 1
ATOM 1751 C C . GLN A 1 222 ? 2.672 6.845 4.041 1.00 95.81 222 GLN A C 1
ATOM 1753 O O . GLN A 1 222 ? 2.007 6.763 5.075 1.00 95.81 222 GLN A O 1
ATOM 1758 N N . LYS A 1 223 ? 3.870 6.264 3.917 1.00 96.38 223 LYS A N 1
ATOM 1759 C CA . LYS A 1 223 ? 4.511 5.474 4.975 1.00 96.38 223 LYS A CA 1
ATOM 1760 C C . LYS A 1 223 ? 4.829 6.329 6.198 1.00 96.38 223 LYS A C 1
ATOM 1762 O O . LYS A 1 223 ? 4.606 5.886 7.327 1.00 96.38 223 LYS A O 1
ATOM 1767 N N . ASP A 1 224 ? 5.307 7.549 6.000 1.00 96.19 224 ASP A N 1
ATOM 1768 C CA . ASP A 1 224 ? 5.625 8.456 7.100 1.00 96.19 224 ASP A CA 1
ATOM 1769 C C . ASP A 1 224 ? 4.375 9.011 7.777 1.00 96.19 224 ASP A C 1
ATOM 1771 O O . ASP A 1 224 ? 4.308 9.043 9.012 1.00 96.19 224 ASP A O 1
ATOM 1775 N N . LEU A 1 225 ? 3.348 9.370 7.003 1.00 95.25 225 LEU A N 1
ATOM 1776 C CA . LEU A 1 225 ? 2.042 9.731 7.550 1.00 95.25 225 LEU A CA 1
ATOM 1777 C C . LEU A 1 225 ? 1.448 8.565 8.350 1.00 95.25 225 LEU A C 1
ATOM 1779 O O . LEU A 1 225 ? 1.023 8.746 9.491 1.00 95.25 225 LEU A O 1
ATOM 1783 N N . TYR A 1 226 ? 1.489 7.354 7.798 1.00 96.38 226 TYR A N 1
ATOM 1784 C CA . TYR A 1 226 ? 1.029 6.141 8.464 1.00 96.38 226 TYR A CA 1
ATOM 1785 C C . TYR A 1 226 ? 1.752 5.904 9.796 1.00 96.38 226 TYR A C 1
ATOM 1787 O O . TYR A 1 226 ? 1.096 5.709 10.824 1.00 96.38 226 TYR A O 1
ATOM 1795 N N . LYS A 1 227 ? 3.089 5.988 9.824 1.00 95.44 227 LYS A N 1
ATOM 1796 C CA . LYS A 1 227 ? 3.881 5.878 11.063 1.00 95.44 227 LYS A CA 1
ATOM 1797 C C . LYS A 1 227 ? 3.483 6.935 12.092 1.00 95.44 227 LYS A C 1
ATOM 1799 O O . LYS A 1 227 ? 3.366 6.614 13.274 1.00 95.44 227 LYS A O 1
ATOM 1804 N N . LYS A 1 228 ? 3.259 8.183 11.665 1.00 94.44 228 LYS A N 1
ATOM 1805 C CA . LYS A 1 228 ? 2.827 9.276 12.554 1.00 94.44 228 LYS A CA 1
ATOM 1806 C C . LYS A 1 228 ? 1.446 8.996 13.150 1.00 94.44 228 LYS A C 1
ATOM 1808 O O . LYS A 1 228 ? 1.289 9.078 14.366 1.00 94.44 228 LYS A O 1
ATOM 1813 N N . LEU A 1 229 ? 0.474 8.611 12.322 1.00 93.56 229 LEU A N 1
ATOM 1814 C CA . LEU A 1 229 ? -0.912 8.362 12.742 1.00 93.56 229 LEU A CA 1
ATOM 1815 C C . LEU A 1 229 ? -1.073 7.096 13.602 1.00 93.56 229 LEU A C 1
ATOM 1817 O O . LEU A 1 229 ? -1.960 7.022 14.450 1.00 93.56 229 LEU A O 1
ATOM 1821 N N . THR A 1 230 ? -0.221 6.091 13.406 1.00 94.06 230 THR A N 1
ATOM 1822 C CA . THR A 1 230 ? -0.264 4.829 14.170 1.00 94.06 230 THR A CA 1
ATOM 1823 C C . THR A 1 230 ? 0.599 4.833 15.428 1.00 94.06 230 THR A C 1
ATOM 1825 O O . THR A 1 230 ? 0.468 3.933 16.267 1.00 94.06 230 THR A O 1
ATOM 1828 N N . ARG A 1 231 ? 1.462 5.843 15.600 1.00 92.94 231 ARG A N 1
ATOM 1829 C CA . ARG A 1 231 ? 2.383 5.942 16.737 1.00 92.94 231 ARG A CA 1
ATOM 1830 C C . ARG A 1 231 ? 1.620 5.827 18.053 1.00 92.94 231 ARG A C 1
ATOM 1832 O O . ARG A 1 231 ? 0.727 6.620 18.335 1.00 92.94 231 ARG A O 1
ATOM 1839 N N . ASN A 1 232 ? 1.990 4.842 18.872 1.00 90.38 232 ASN A N 1
ATOM 1840 C CA . ASN A 1 232 ? 1.391 4.594 20.188 1.00 90.38 232 ASN A CA 1
ATOM 1841 C C . ASN A 1 232 ? -0.150 4.488 20.175 1.00 90.38 232 ASN A C 1
ATOM 1843 O O . ASN A 1 232 ? -0.788 4.832 21.174 1.00 90.38 232 ASN A O 1
ATOM 1847 N N . ALA A 1 233 ? -0.735 4.032 19.058 1.00 93.38 233 ALA A N 1
ATOM 1848 C CA . ALA A 1 233 ? -2.183 3.968 18.850 1.00 93.38 233 ALA A CA 1
ATOM 1849 C C . ALA A 1 233 ? -2.879 5.321 19.109 1.00 93.38 233 ALA A C 1
ATOM 1851 O O . ALA A 1 233 ? -3.916 5.383 19.770 1.00 93.38 233 ALA A O 1
ATOM 1852 N N . HIS A 1 234 ? -2.270 6.415 18.639 1.00 90.44 234 HIS A N 1
ATOM 1853 C CA . HIS A 1 234 ? -2.750 7.776 18.875 1.00 90.44 234 HIS A CA 1
ATOM 1854 C C . HIS A 1 234 ? -4.204 7.968 18.426 1.00 90.44 234 HIS A C 1
ATOM 1856 O O . HIS A 1 234 ? -5.037 8.331 19.249 1.00 90.44 234 HIS A O 1
ATOM 1862 N N . ILE A 1 235 ? -4.535 7.651 17.168 1.00 93.81 235 ILE A N 1
ATOM 1863 C CA . ILE A 1 235 ? -5.901 7.815 16.636 1.00 93.81 235 ILE A CA 1
ATOM 1864 C C . ILE A 1 235 ? -6.916 6.993 17.431 1.00 93.81 235 ILE A C 1
ATOM 1866 O O . ILE A 1 235 ? -7.997 7.487 17.739 1.00 93.81 235 ILE A O 1
ATOM 1870 N N . PHE A 1 236 ? -6.554 5.774 17.834 1.00 95.44 236 PHE A N 1
ATOM 1871 C CA . PHE A 1 236 ? -7.403 4.957 18.700 1.00 95.44 236 PHE A CA 1
ATOM 1872 C C . PHE A 1 236 ? -7.686 5.649 20.043 1.00 95.44 236 PHE A C 1
ATOM 1874 O O . PHE A 1 236 ? -8.828 5.737 20.486 1.00 95.44 236 PHE A O 1
ATOM 1881 N N . ARG A 1 237 ? -6.644 6.152 20.710 1.00 93.50 237 ARG A N 1
ATOM 1882 C CA . ARG A 1 237 ? -6.776 6.770 22.036 1.00 93.50 237 ARG A CA 1
ATOM 1883 C C . ARG A 1 237 ? -7.546 8.087 21.987 1.00 93.50 237 ARG A C 1
ATOM 1885 O O . ARG A 1 237 ? -8.399 8.294 22.845 1.00 93.50 237 ARG A O 1
ATOM 1892 N N . GLU A 1 238 ? -7.284 8.927 20.985 1.00 92.62 238 GLU A N 1
ATOM 1893 C CA . GLU A 1 238 ? -8.051 10.157 20.745 1.00 92.62 238 GLU A CA 1
ATOM 1894 C C . GLU A 1 238 ? -9.516 9.839 20.436 1.00 92.62 238 GLU A C 1
ATOM 1896 O O . GLU A 1 238 ? -10.411 10.406 21.057 1.00 92.62 238 GLU A O 1
ATOM 1901 N N . GLY A 1 239 ? -9.763 8.888 19.529 1.00 93.31 239 GLY A N 1
ATOM 1902 C CA . GLY A 1 239 ? -11.111 8.475 19.147 1.00 93.31 239 GLY A CA 1
ATOM 1903 C C . GLY A 1 239 ? -11.917 7.956 20.334 1.00 93.31 239 GLY A C 1
ATOM 1904 O O . GLY A 1 239 ? -13.090 8.287 20.466 1.00 93.31 239 GLY A O 1
ATOM 1905 N N . TYR A 1 240 ? -11.293 7.209 21.246 1.00 94.94 240 TYR A N 1
ATOM 1906 C CA . TYR A 1 240 ? -11.967 6.764 22.463 1.00 94.94 240 TYR A CA 1
ATOM 1907 C C . TYR A 1 240 ? -12.241 7.938 23.407 1.00 94.94 240 TYR A C 1
ATOM 1909 O O . TYR A 1 240 ? -13.369 8.104 23.860 1.00 94.94 240 TYR A O 1
ATOM 1917 N N . TYR A 1 241 ? -11.220 8.759 23.681 1.00 93.56 241 TYR A N 1
ATOM 1918 C CA . TYR A 1 241 ? -11.299 9.890 24.611 1.00 93.56 241 TYR A CA 1
ATOM 1919 C C . TYR A 1 241 ? -12.395 10.890 24.234 1.00 93.56 241 TYR A C 1
ATOM 1921 O O . TYR A 1 241 ? -13.137 11.322 25.104 1.00 93.56 241 TYR A O 1
ATOM 1929 N N . LEU A 1 242 ? -12.551 11.207 22.947 1.00 92.38 242 LEU A N 1
ATOM 1930 C CA . LEU A 1 242 ? -13.578 12.144 22.475 1.00 92.38 242 LEU A CA 1
ATOM 1931 C C . LEU A 1 242 ? -15.018 11.638 22.664 1.00 92.38 242 LEU A C 1
ATOM 1933 O O . LEU A 1 242 ? -15.956 12.416 22.524 1.00 92.38 242 LEU A O 1
ATOM 1937 N N . ASN A 1 243 ? -15.201 10.348 22.956 1.00 91.38 243 ASN A N 1
ATOM 1938 C CA . ASN A 1 243 ? -16.511 9.716 23.095 1.00 91.38 243 ASN A CA 1
ATOM 1939 C C . ASN A 1 243 ? -16.822 9.283 24.538 1.00 91.38 243 ASN A C 1
ATOM 1941 O O . ASN A 1 243 ? -17.878 8.693 24.778 1.00 91.38 243 ASN A O 1
ATOM 1945 N N . VAL A 1 244 ? -15.937 9.558 25.503 1.00 89.81 244 VAL A N 1
ATOM 1946 C CA . VAL A 1 244 ? -16.139 9.221 26.920 1.00 89.81 244 VAL A CA 1
ATOM 1947 C C . VAL A 1 244 ? -15.813 10.399 27.833 1.00 89.81 244 VAL A C 1
ATOM 1949 O O . VAL A 1 244 ? -14.916 11.186 27.558 1.00 89.81 244 VAL A O 1
ATOM 1952 N N . ASP A 1 245 ? -16.496 10.467 28.974 1.00 82.00 245 ASP A N 1
ATOM 1953 C CA . ASP A 1 245 ? -16.343 11.572 29.933 1.00 82.00 245 ASP A CA 1
ATOM 1954 C C . ASP A 1 245 ? -15.516 11.173 31.175 1.00 82.00 245 ASP A C 1
ATOM 1956 O O . ASP A 1 245 ? -15.321 11.976 32.085 1.00 82.00 245 ASP A O 1
ATOM 1960 N N . ASP A 1 246 ? -15.058 9.918 31.269 1.00 76.75 246 ASP A N 1
ATOM 1961 C CA . ASP A 1 246 ? -14.620 9.292 32.527 1.00 76.75 246 ASP A CA 1
ATOM 1962 C C . ASP A 1 246 ? -13.100 9.080 32.660 1.00 76.75 246 ASP A C 1
ATOM 1964 O O . ASP A 1 246 ? -12.631 8.499 33.649 1.00 76.75 246 ASP A O 1
ATOM 1968 N N . CYS A 1 247 ? -12.303 9.562 31.701 1.00 82.69 247 CYS A N 1
ATOM 1969 C CA . CYS A 1 247 ? -10.855 9.375 31.708 1.00 82.69 247 CYS A CA 1
ATOM 1970 C C . CYS A 1 247 ? -10.075 10.593 31.196 1.00 82.69 247 CYS A C 1
ATOM 1972 O O . CYS A 1 247 ? -10.528 11.374 30.363 1.00 82.69 247 CYS A O 1
ATOM 1974 N N . LYS A 1 248 ? -8.844 10.751 31.698 1.00 83.69 248 LYS A N 1
ATOM 1975 C CA . LYS A 1 248 ? -7.890 11.730 31.164 1.00 83.69 248 LYS A CA 1
ATOM 1976 C C . LYS A 1 248 ? -7.330 11.213 29.843 1.00 83.69 248 LYS A C 1
ATOM 1978 O O . LYS A 1 248 ? -6.972 10.040 29.752 1.00 83.69 248 LYS A O 1
ATOM 1983 N N . LYS A 1 249 ? -7.112 12.106 28.876 1.00 80.00 249 LYS A N 1
ATOM 1984 C CA . LYS A 1 249 ? -6.498 11.827 27.562 1.00 80.00 249 LYS A CA 1
ATOM 1985 C C . LYS A 1 249 ? -5.294 10.860 27.608 1.00 80.00 249 LYS A C 1
ATOM 1987 O O . LYS A 1 249 ? -5.160 9.938 26.801 1.00 80.00 249 LYS A O 1
ATOM 1992 N N . ASN A 1 250 ? -4.426 11.013 28.611 1.00 77.88 250 ASN A N 1
ATOM 1993 C CA . ASN A 1 250 ? -3.214 10.199 28.765 1.00 77.88 250 ASN A CA 1
ATOM 1994 C C . ASN A 1 250 ? -3.450 8.774 29.311 1.00 77.88 250 ASN A C 1
ATOM 1996 O O . ASN A 1 250 ? -2.569 7.917 29.201 1.00 77.88 250 ASN A O 1
ATOM 2000 N N . GLU A 1 251 ? -4.628 8.511 29.870 1.00 81.19 251 GLU A N 1
ATOM 2001 C CA . GLU A 1 251 ? -5.001 7.265 30.549 1.00 81.19 251 GLU A CA 1
ATOM 2002 C C . GLU A 1 251 ? -6.111 6.498 29.815 1.00 81.19 251 GLU A C 1
ATOM 2004 O O . GLU A 1 251 ? -6.225 5.280 29.979 1.00 81.19 251 GLU A O 1
ATOM 2009 N N . CYS A 1 252 ? -6.885 7.185 28.969 1.00 85.38 252 CYS A N 1
ATOM 2010 C CA . CYS A 1 252 ? -7.970 6.603 28.190 1.00 85.38 252 CYS A CA 1
ATOM 2011 C C . CYS A 1 252 ? -7.505 5.469 27.273 1.00 85.38 252 CYS A C 1
ATOM 2013 O O . CYS A 1 252 ? -6.453 5.539 26.629 1.00 85.38 252 CYS A O 1
ATOM 2015 N N . ALA A 1 253 ? -8.342 4.432 27.202 1.00 88.81 253 ALA A N 1
ATOM 2016 C CA . ALA A 1 253 ? -8.236 3.319 26.262 1.00 88.81 253 ALA A CA 1
ATOM 2017 C C . ALA A 1 253 ? -6.924 2.509 26.310 1.00 88.81 253 ALA A C 1
ATOM 2019 O O . ALA A 1 253 ? -6.651 1.724 25.403 1.00 88.81 253 ALA A O 1
ATOM 2020 N N . ARG A 1 254 ? -6.092 2.672 27.353 1.00 90.00 254 ARG A N 1
ATOM 2021 C CA . ARG A 1 254 ? -4.748 2.067 27.443 1.00 90.00 254 ARG A CA 1
ATOM 2022 C C . ARG A 1 254 ? -4.733 0.551 27.246 1.00 90.00 254 ARG A C 1
ATOM 2024 O O . ARG A 1 254 ? -3.813 0.042 26.614 1.00 90.00 254 ARG A O 1
ATOM 2031 N N . GLN A 1 255 ? -5.729 -0.157 27.779 1.00 91.62 255 GLN A N 1
ATOM 2032 C CA . GLN A 1 255 ? -5.802 -1.622 27.716 1.00 91.62 255 GLN A CA 1
ATOM 2033 C C . GLN A 1 255 ? -6.064 -2.111 26.289 1.00 91.62 255 GLN A C 1
ATOM 2035 O O . GLN A 1 255 ? -5.388 -3.015 25.804 1.00 91.62 255 GLN A O 1
ATOM 2040 N N . SER A 1 256 ? -7.022 -1.493 25.597 1.00 94.12 256 SER A N 1
ATOM 2041 C CA . SER A 1 256 ? -7.312 -1.848 24.205 1.00 94.12 256 SER A CA 1
ATOM 2042 C C . SER A 1 256 ? -6.241 -1.332 23.244 1.00 94.12 256 SER A C 1
ATOM 2044 O O . SER A 1 256 ? -5.831 -2.054 22.337 1.00 94.12 256 SER A O 1
ATOM 2046 N N . ALA A 1 257 ? -5.706 -0.133 23.486 1.00 94.25 257 ALA A N 1
ATOM 2047 C CA . ALA A 1 257 ? -4.623 0.445 22.698 1.00 94.25 257 ALA A CA 1
ATOM 2048 C C . ALA A 1 257 ? -3.354 -0.421 22.741 1.00 94.25 257 ALA A C 1
ATOM 2050 O O . ALA A 1 257 ? -2.768 -0.691 21.695 1.00 94.25 257 ALA A O 1
ATOM 2051 N N . SER A 1 258 ? -2.947 -0.907 23.921 1.00 93.81 258 SER A N 1
ATOM 2052 C CA . SER A 1 258 ? -1.771 -1.778 24.051 1.00 93.81 258 SER A CA 1
ATOM 2053 C C . SER A 1 258 ? -1.961 -3.122 23.350 1.00 93.81 258 SER A C 1
ATOM 2055 O O . SER A 1 258 ? -1.006 -3.664 22.794 1.00 93.81 258 SER A O 1
ATOM 2057 N N . ARG A 1 259 ? -3.195 -3.642 23.316 1.00 95.44 259 ARG A N 1
ATOM 2058 C CA . ARG A 1 259 ? -3.530 -4.866 22.582 1.00 95.44 259 ARG A CA 1
ATOM 2059 C C . ARG A 1 259 ? -3.484 -4.671 21.067 1.00 95.44 259 ARG A C 1
ATOM 2061 O O . ARG A 1 259 ? -3.086 -5.594 20.358 1.00 95.44 259 ARG A O 1
ATOM 2068 N N . LEU A 1 260 ? -3.876 -3.494 20.585 1.00 95.25 260 LEU A N 1
ATOM 2069 C CA . LEU A 1 260 ? -3.902 -3.155 19.164 1.00 95.25 260 LEU A CA 1
ATOM 2070 C C . LEU A 1 260 ? -2.512 -2.782 18.619 1.00 95.25 260 LEU A C 1
ATOM 2072 O O . LEU A 1 260 ? -2.174 -3.141 17.492 1.00 95.25 260 LEU A O 1
ATOM 2076 N N . LEU A 1 261 ? -1.690 -2.108 19.429 1.00 94.81 261 LEU A N 1
ATOM 2077 C CA . LEU A 1 261 ? -0.403 -1.520 19.042 1.00 94.81 261 LEU A CA 1
ATOM 2078 C C . LEU A 1 261 ? 0.537 -2.451 18.243 1.00 94.81 261 LEU A C 1
ATOM 2080 O O . LEU A 1 261 ? 1.074 -1.992 17.231 1.00 94.81 261 LEU A O 1
ATOM 2084 N N . PRO A 1 262 ? 0.723 -3.743 18.592 1.00 94.81 262 PRO A N 1
ATOM 2085 C CA . PRO A 1 262 ? 1.607 -4.638 17.840 1.00 94.81 262 PRO A CA 1
ATOM 2086 C C . PRO A 1 262 ? 1.205 -4.815 16.370 1.00 94.81 262 PRO A C 1
ATOM 2088 O O . PRO A 1 262 ? 2.060 -5.105 15.528 1.00 94.81 262 PRO A O 1
ATOM 2091 N N . PHE A 1 263 ? -0.078 -4.622 16.064 1.00 95.69 263 PHE A N 1
ATOM 2092 C CA . PHE A 1 263 ? -0.679 -4.809 14.744 1.00 95.69 263 PHE A CA 1
ATOM 2093 C C . PHE A 1 263 ? -0.776 -3.511 13.940 1.00 95.69 263 PHE A C 1
ATOM 2095 O O . PHE A 1 263 ? -1.059 -3.560 12.747 1.00 95.69 263 PHE A O 1
ATOM 2102 N N . LEU A 1 264 ? -0.495 -2.363 14.566 1.00 95.44 264 LEU A N 1
ATOM 2103 C CA . LEU A 1 264 ? -0.511 -1.060 13.903 1.00 95.44 264 LEU A CA 1
ATOM 2104 C C . LEU A 1 264 ? 0.764 -0.746 13.136 1.00 95.44 264 LEU A C 1
ATOM 2106 O O . LEU A 1 264 ? 0.744 0.165 12.326 1.00 95.44 264 LEU A O 1
ATOM 2110 N N . ASN A 1 265 ? 1.858 -1.471 13.372 1.00 92.62 265 ASN A N 1
ATOM 2111 C CA . ASN A 1 265 ? 3.068 -1.365 12.562 1.00 92.62 265 ASN A CA 1
ATOM 2112 C C . ASN A 1 265 ? 3.120 -2.537 11.573 1.00 92.62 265 ASN A C 1
ATOM 2114 O O . ASN A 1 265 ? 3.507 -3.646 11.964 1.00 92.62 265 ASN A O 1
ATOM 2118 N N . ILE A 1 266 ? 2.721 -2.302 10.322 1.00 95.38 266 ILE A N 1
ATOM 2119 C CA . ILE A 1 266 ? 2.875 -3.262 9.225 1.00 95.38 266 ILE A CA 1
ATOM 2120 C C . ILE A 1 266 ? 4.157 -2.915 8.454 1.00 95.38 266 ILE A C 1
ATOM 2122 O O . ILE A 1 266 ? 4.153 -1.964 7.673 1.00 95.38 266 ILE A O 1
ATOM 2126 N N . PRO A 1 267 ? 5.267 -3.639 8.686 1.00 95.38 267 PRO A N 1
ATOM 2127 C CA . PRO A 1 267 ? 6.523 -3.341 8.022 1.00 95.38 267 PRO A CA 1
ATOM 2128 C C . PRO A 1 267 ? 6.448 -3.649 6.525 1.00 95.38 267 PRO A C 1
ATOM 2130 O O . PRO A 1 267 ? 6.017 -4.728 6.106 1.00 95.38 267 PRO A O 1
ATOM 2133 N N . THR A 1 268 ? 6.886 -2.675 5.734 1.00 96.44 268 THR A N 1
ATOM 2134 C CA . THR A 1 268 ? 6.944 -2.728 4.274 1.00 96.44 268 THR A CA 1
ATOM 2135 C C . THR A 1 268 ? 8.340 -2.368 3.789 1.00 96.44 268 THR A C 1
ATOM 2137 O O . THR A 1 268 ? 8.978 -1.453 4.332 1.00 96.44 268 THR A O 1
ATOM 2140 N N . LYS A 1 269 ? 8.791 -3.053 2.739 1.00 95.75 269 LYS A N 1
ATOM 2141 C CA . LYS A 1 269 ? 10.087 -2.832 2.098 1.00 95.75 269 LYS A CA 1
ATOM 2142 C C . LYS A 1 269 ? 9.892 -2.496 0.620 1.00 95.75 269 LYS A C 1
ATOM 2144 O O . LYS A 1 269 ? 9.000 -3.046 -0.021 1.00 95.75 269 LYS A O 1
ATOM 2149 N N . ARG A 1 270 ? 10.696 -1.553 0.128 1.00 95.19 270 ARG A N 1
ATOM 2150 C CA . ARG A 1 270 ? 10.727 -1.117 -1.271 1.00 95.19 270 ARG A CA 1
ATOM 2151 C C . ARG A 1 270 ? 11.614 -2.051 -2.092 1.00 95.19 270 ARG A C 1
ATOM 2153 O O . ARG A 1 270 ? 12.552 -2.638 -1.552 1.00 95.19 270 ARG A O 1
ATOM 2160 N N . GLN A 1 271 ? 11.295 -2.161 -3.370 1.00 94.25 271 GLN A N 1
ATOM 2161 C CA . GLN A 1 271 ? 12.169 -2.670 -4.415 1.00 94.25 271 GLN A CA 1
ATOM 2162 C C . GLN A 1 271 ? 12.507 -1.500 -5.331 1.00 94.25 271 GLN A C 1
ATOM 2164 O O . GLN A 1 271 ? 11.606 -0.787 -5.781 1.00 94.25 271 GLN A O 1
ATOM 2169 N N . GLU A 1 272 ? 13.798 -1.272 -5.529 1.00 94.75 272 GLU A N 1
ATOM 2170 C CA . GLU A 1 272 ? 14.330 -0.102 -6.218 1.00 94.75 272 GLU A CA 1
ATOM 2171 C C . GLU A 1 272 ? 15.627 -0.434 -6.958 1.00 94.75 272 GLU A C 1
ATOM 2173 O O . GLU A 1 272 ? 16.276 -1.426 -6.624 1.00 94.75 272 GLU A O 1
ATOM 2178 N N . ALA A 1 273 ? 15.963 0.376 -7.960 1.00 93.56 273 ALA A N 1
ATOM 2179 C CA . ALA A 1 273 ? 17.159 0.230 -8.793 1.00 93.56 273 ALA A CA 1
ATOM 2180 C C . ALA A 1 273 ? 17.836 1.588 -8.987 1.00 93.56 273 ALA A C 1
ATOM 2182 O O . ALA A 1 273 ? 17.139 2.584 -9.202 1.00 93.56 273 ALA A O 1
ATOM 2183 N N . ASP A 1 274 ? 19.165 1.644 -8.930 1.00 94.88 274 ASP A N 1
ATOM 2184 C CA . ASP A 1 274 ? 19.902 2.881 -9.220 1.00 94.88 274 ASP A CA 1
ATOM 2185 C C . ASP A 1 274 ? 20.349 2.921 -10.684 1.00 94.88 274 ASP A C 1
ATOM 2187 O O . ASP A 1 274 ? 20.178 3.950 -11.341 1.00 94.88 274 ASP A O 1
ATOM 2191 N N . ASP A 1 275 ? 20.850 1.800 -11.210 1.00 93.50 275 ASP A N 1
ATOM 2192 C CA . ASP A 1 275 ? 21.304 1.696 -12.598 1.00 93.50 275 ASP A CA 1
ATOM 2193 C C . ASP A 1 275 ? 20.212 1.111 -13.509 1.00 93.50 275 ASP A C 1
ATOM 2195 O O . ASP A 1 275 ? 19.795 -0.042 -13.382 1.00 93.50 275 ASP A O 1
ATOM 2199 N N . LEU A 1 276 ? 19.772 1.906 -14.479 1.00 92.81 276 LEU A N 1
ATOM 2200 C CA . LEU A 1 276 ? 18.770 1.564 -15.483 1.00 92.81 276 LEU A CA 1
ATOM 2201 C C . LEU A 1 276 ? 19.408 1.549 -16.872 1.00 92.81 276 LEU A C 1
ATOM 2203 O O . LEU A 1 276 ? 20.311 2.334 -17.166 1.00 92.81 276 LEU A O 1
ATOM 2207 N N . VAL A 1 277 ? 18.906 0.694 -17.761 1.00 90.00 277 VAL A N 1
ATOM 2208 C CA . VAL A 1 277 ? 19.317 0.698 -19.169 1.00 90.00 277 VAL A CA 1
ATOM 2209 C C . VAL A 1 277 ? 18.099 0.784 -20.072 1.00 90.00 277 VAL A C 1
ATOM 2211 O O . VAL A 1 277 ? 17.231 -0.096 -20.069 1.00 90.00 277 VAL A O 1
ATOM 2214 N N . PHE A 1 278 ? 18.063 1.855 -20.860 1.00 89.31 278 PHE A N 1
ATOM 2215 C CA . PHE A 1 278 ? 17.091 2.061 -21.926 1.00 89.31 278 PHE A CA 1
ATOM 2216 C C . PHE A 1 278 ? 17.709 1.714 -23.282 1.00 89.31 278 PHE A C 1
ATOM 2218 O O . PHE A 1 278 ? 18.930 1.657 -23.433 1.00 89.31 278 PHE A O 1
ATOM 2225 N N . HIS A 1 279 ? 16.854 1.509 -24.279 1.00 85.44 279 HIS A N 1
ATOM 2226 C CA . HIS A 1 279 ? 17.262 1.271 -25.657 1.00 85.44 279 HIS A CA 1
ATOM 2227 C C . HIS A 1 279 ? 16.562 2.269 -26.571 1.00 85.44 279 HIS A C 1
ATOM 2229 O O . HIS A 1 279 ? 15.364 2.504 -26.436 1.00 85.44 279 HIS A O 1
ATOM 2235 N N . LEU A 1 280 ? 17.300 2.843 -27.514 1.00 81.69 280 LEU A N 1
ATOM 2236 C CA . LEU A 1 280 ? 16.757 3.752 -28.522 1.00 81.69 280 LEU A CA 1
ATOM 2237 C C . LEU A 1 280 ? 17.208 3.309 -29.917 1.00 81.69 280 LEU A C 1
ATOM 2239 O O . LEU A 1 280 ? 18.216 2.619 -30.057 1.00 81.69 280 LEU A O 1
ATOM 2243 N N . SER A 1 281 ? 16.460 3.702 -30.952 1.00 75.81 281 SER A N 1
ATOM 2244 C CA . SER A 1 281 ? 16.828 3.443 -32.351 1.00 75.81 281 SER A CA 1
ATOM 2245 C C . SER A 1 281 ? 17.317 4.734 -33.019 1.00 75.81 281 SER A C 1
ATOM 2247 O O . SER A 1 281 ? 16.826 5.826 -32.717 1.00 75.81 281 SER A O 1
ATOM 2249 N N . ALA A 1 282 ? 18.308 4.632 -33.908 1.00 58.91 282 ALA A N 1
ATOM 2250 C CA . ALA A 1 282 ? 18.961 5.776 -34.558 1.00 58.91 282 ALA A CA 1
ATOM 2251 C C . ALA A 1 282 ? 18.261 6.246 -35.848 1.00 58.91 282 ALA A C 1
ATOM 2253 O O . ALA A 1 282 ? 18.877 6.873 -36.710 1.00 58.91 282 ALA A O 1
ATOM 2254 N N . ALA A 1 283 ? 16.971 5.960 -36.009 1.00 52.94 283 ALA A N 1
ATOM 2255 C CA . ALA A 1 283 ? 16.280 6.323 -37.233 1.00 52.94 283 ALA A CA 1
ATOM 2256 C C . ALA A 1 283 ? 16.089 7.846 -37.347 1.00 52.94 283 ALA A C 1
ATOM 2258 O O . ALA A 1 283 ? 15.411 8.470 -36.532 1.00 52.94 283 ALA A O 1
ATOM 2259 N N . SER A 1 284 ? 16.739 8.391 -38.381 1.00 47.22 284 SER A N 1
ATOM 2260 C CA . SER A 1 284 ? 16.523 9.671 -39.075 1.00 47.22 284 SER A CA 1
ATOM 2261 C C . SER A 1 284 ? 17.016 11.005 -38.490 1.00 47.22 284 SER A C 1
ATOM 2263 O O . SER A 1 284 ? 16.760 12.021 -39.125 1.00 47.22 284 SER A O 1
ATOM 2265 N N . ASN A 1 285 ? 17.778 11.062 -37.387 1.00 41.62 285 ASN A N 1
ATOM 2266 C CA . ASN A 1 285 ? 18.356 12.345 -36.908 1.00 41.62 285 ASN A CA 1
ATOM 2267 C C . ASN A 1 285 ? 19.896 12.421 -36.855 1.00 41.62 285 ASN A C 1
ATOM 2269 O O . ASN A 1 285 ? 20.424 13.506 -36.625 1.00 41.62 285 ASN A O 1
ATOM 2273 N N . PHE A 1 286 ? 20.627 11.321 -37.079 1.00 46.06 286 PHE A N 1
ATOM 2274 C CA . PHE A 1 286 ? 22.093 11.279 -36.900 1.00 46.06 286 PHE A CA 1
ATOM 2275 C C . PHE A 1 286 ? 22.893 10.798 -38.124 1.00 46.06 286 PHE A C 1
ATOM 2277 O O . PHE A 1 286 ? 24.062 10.449 -37.996 1.00 46.06 286 PHE A O 1
ATOM 2284 N N . GLY A 1 287 ? 22.301 10.853 -39.319 1.00 38.31 287 GLY A N 1
ATOM 2285 C CA . GLY A 1 287 ? 22.957 10.436 -40.560 1.00 38.31 287 GLY A CA 1
ATOM 2286 C C . GLY A 1 287 ? 22.677 8.976 -40.913 1.00 38.31 287 GLY A C 1
ATOM 2287 O O . GLY A 1 287 ? 22.477 8.122 -40.052 1.00 38.31 287 GLY A O 1
ATOM 2288 N N . GLU A 1 288 ? 22.573 8.726 -42.211 1.00 37.59 288 GLU A N 1
ATOM 2289 C CA . GLU A 1 288 ? 22.222 7.448 -42.824 1.00 37.59 288 GLU A CA 1
ATOM 2290 C C . GLU A 1 288 ? 23.182 6.323 -42.389 1.00 37.59 288 GLU A C 1
ATOM 2292 O O . GLU A 1 288 ? 24.397 6.466 -42.504 1.00 37.59 288 GLU A O 1
ATOM 2297 N N . GLY A 1 289 ? 22.642 5.187 -41.921 1.00 41.81 289 GLY A N 1
ATOM 2298 C CA . GLY A 1 289 ? 23.386 3.918 -41.896 1.00 41.81 289 GLY A CA 1
ATOM 2299 C C . GLY A 1 289 ? 23.283 3.020 -40.658 1.00 41.81 289 GLY A C 1
ATOM 2300 O O . GLY A 1 289 ? 23.683 1.864 -40.752 1.00 41.81 289 GLY A O 1
ATOM 2301 N N . SER A 1 290 ? 22.750 3.457 -39.514 1.00 41.25 290 SER A N 1
ATOM 2302 C CA . SER A 1 290 ? 22.743 2.619 -38.299 1.00 41.25 290 SER A CA 1
ATOM 2303 C C . SER A 1 290 ? 21.384 1.968 -38.020 1.00 41.25 290 SER A C 1
ATOM 2305 O O . SER A 1 290 ? 20.539 2.495 -37.298 1.00 41.25 290 SER A O 1
ATOM 2307 N N . GLY A 1 291 ? 21.181 0.770 -38.572 1.00 52.66 291 GLY A N 1
ATOM 2308 C CA . GLY A 1 291 ? 20.228 -0.183 -38.001 1.00 52.66 291 GLY A CA 1
ATOM 2309 C C . GLY A 1 291 ? 20.764 -0.705 -36.664 1.00 52.66 291 GLY A C 1
ATOM 2310 O O . GLY A 1 291 ? 21.926 -1.095 -36.587 1.00 52.66 291 GLY A O 1
ATOM 2311 N N . GLY A 1 292 ? 19.948 -0.683 -35.609 1.00 66.50 292 GLY A N 1
ATOM 2312 C CA . GLY A 1 292 ? 20.297 -1.266 -34.308 1.00 66.50 292 GLY A CA 1
ATOM 2313 C C . GLY A 1 292 ? 19.781 -0.474 -33.106 1.00 66.50 292 GLY A C 1
ATOM 2314 O O . GLY A 1 292 ? 19.613 0.747 -33.162 1.00 66.50 292 GLY A O 1
ATOM 2315 N N . ALA A 1 293 ? 19.540 -1.185 -32.004 1.00 76.56 293 ALA A N 1
ATOM 2316 C CA . ALA A 1 293 ? 19.234 -0.593 -30.711 1.00 76.56 293 ALA A CA 1
ATOM 2317 C C . ALA A 1 293 ? 20.532 -0.195 -30.004 1.00 76.56 293 ALA A C 1
ATOM 2319 O O . ALA A 1 293 ? 21.411 -1.031 -29.785 1.00 76.56 293 ALA A O 1
ATOM 2320 N N . TRP A 1 294 ? 20.650 1.070 -29.609 1.00 78.62 294 TRP A N 1
ATOM 2321 C CA . TRP A 1 294 ? 21.782 1.544 -28.817 1.00 78.62 294 TRP A CA 1
ATOM 2322 C C . TRP A 1 294 ? 21.401 1.664 -27.340 1.00 78.62 294 TRP A C 1
ATOM 2324 O O . TRP A 1 294 ? 20.286 2.067 -26.998 1.00 78.62 294 TRP A O 1
ATOM 2334 N N . LYS A 1 295 ? 22.335 1.272 -26.463 1.00 85.69 295 LYS A N 1
ATOM 2335 C CA . LYS A 1 295 ? 22.162 1.285 -25.004 1.00 85.69 295 LYS A CA 1
ATOM 2336 C C . LYS A 1 295 ? 22.265 2.719 -24.478 1.00 85.69 295 LYS A C 1
ATOM 2338 O O . LYS A 1 295 ? 23.239 3.415 -24.758 1.00 85.69 295 LYS A O 1
ATOM 2343 N N . VAL A 1 296 ? 21.305 3.124 -23.656 1.00 87.56 296 VAL A N 1
ATOM 2344 C CA . VAL A 1 296 ? 21.311 4.384 -22.905 1.00 87.56 296 VAL A CA 1
ATOM 2345 C C . VAL A 1 296 ? 21.397 4.028 -21.417 1.00 87.56 296 VAL A C 1
ATOM 2347 O O . VAL A 1 296 ? 20.367 3.734 -20.799 1.00 8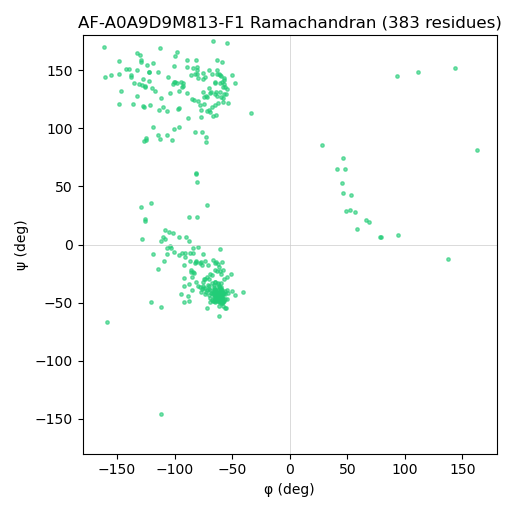7.56 296 VAL A O 1
ATOM 2350 N N . PRO A 1 297 ? 22.601 3.983 -20.825 1.00 90.56 297 PRO A N 1
ATOM 2351 C CA . PRO A 1 297 ? 22.732 3.793 -19.388 1.00 90.56 297 PRO A CA 1
ATOM 2352 C C . PRO A 1 297 ? 22.244 5.048 -18.659 1.00 90.56 297 PRO A C 1
ATOM 2354 O O . PRO A 1 297 ? 22.599 6.167 -19.029 1.00 90.56 297 PRO A O 1
ATOM 2357 N N . TRP A 1 298 ? 21.455 4.854 -17.610 1.00 93.44 298 TRP A N 1
ATOM 2358 C CA . TRP A 1 298 ? 20.895 5.922 -16.796 1.00 93.44 298 TRP A CA 1
ATOM 2359 C C . TRP A 1 298 ? 21.021 5.568 -15.322 1.00 93.44 298 TRP A C 1
ATOM 2361 O O . TRP A 1 298 ? 20.477 4.563 -14.874 1.00 93.44 298 TRP A O 1
ATOM 2371 N N . LYS A 1 299 ? 21.712 6.404 -14.558 1.00 95.38 299 LYS A N 1
ATOM 2372 C CA . LYS A 1 299 ? 21.919 6.215 -13.125 1.00 95.38 299 LYS A CA 1
ATOM 2373 C C . LYS A 1 299 ? 21.127 7.264 -12.359 1.00 95.38 299 LYS A C 1
ATOM 2375 O O . LYS A 1 299 ? 21.396 8.455 -12.508 1.00 95.38 299 LYS A O 1
ATOM 2380 N N . MET A 1 300 ? 20.172 6.850 -11.531 1.00 95.00 300 MET A N 1
ATOM 2381 C CA . MET A 1 300 ? 19.254 7.769 -10.840 1.00 95.00 300 MET A CA 1
ATOM 2382 C C . MET A 1 300 ? 19.991 8.797 -9.979 1.00 95.00 300 MET A C 1
ATOM 2384 O O . MET A 1 300 ? 19.740 10.001 -10.087 1.00 95.00 300 MET A O 1
ATOM 2388 N N . THR A 1 301 ? 20.966 8.337 -9.198 1.00 93.19 301 THR A N 1
ATOM 2389 C CA . THR A 1 301 ? 21.768 9.202 -8.323 1.00 93.19 301 THR A CA 1
ATOM 2390 C C . THR A 1 301 ? 22.634 10.214 -9.078 1.00 93.19 301 THR A C 1
ATOM 2392 O O . THR A 1 301 ? 22.850 11.317 -8.581 1.00 93.19 301 THR A O 1
ATOM 2395 N N . ARG A 1 302 ? 23.120 9.878 -10.281 1.00 93.44 302 ARG A N 1
ATOM 2396 C CA . ARG A 1 302 ? 24.007 10.747 -11.077 1.00 93.44 302 ARG A CA 1
ATOM 2397 C C . ARG A 1 302 ? 23.239 11.645 -12.044 1.00 93.44 302 ARG A C 1
ATOM 2399 O O . ARG A 1 302 ? 23.505 12.839 -12.104 1.00 93.44 302 ARG A O 1
ATOM 2406 N N . ASP A 1 303 ? 22.326 11.060 -12.813 1.00 90.44 303 ASP A N 1
ATOM 2407 C CA . ASP A 1 303 ? 21.703 11.700 -13.976 1.00 90.44 303 ASP A CA 1
ATOM 2408 C C . ASP A 1 303 ? 20.396 12.418 -13.609 1.00 90.44 303 ASP A C 1
ATOM 2410 O O . ASP A 1 303 ? 20.054 13.427 -14.222 1.00 90.44 303 ASP A O 1
ATOM 2414 N N . ALA A 1 304 ? 19.685 11.937 -12.581 1.00 88.62 304 ALA A N 1
ATOM 2415 C CA . ALA A 1 304 ? 18.467 12.568 -12.067 1.00 88.62 304 ALA A CA 1
ATOM 2416 C C . ALA A 1 304 ? 18.667 13.275 -10.714 1.00 88.62 304 ALA A C 1
ATOM 2418 O O . ALA A 1 304 ? 17.754 13.962 -10.258 1.00 88.62 304 ALA A O 1
ATOM 2419 N N . ASN A 1 305 ? 19.837 13.114 -10.075 1.00 89.44 305 ASN A N 1
ATOM 2420 C CA . ASN A 1 305 ? 20.105 13.564 -8.703 1.00 89.44 305 ASN A CA 1
ATOM 2421 C C . ASN A 1 305 ? 18.965 13.171 -7.739 1.00 89.44 305 ASN A C 1
ATOM 2423 O O . ASN A 1 305 ? 18.469 13.987 -6.959 1.00 89.44 305 ASN A O 1
ATOM 2427 N N . ALA A 1 306 ? 18.504 11.926 -7.865 1.00 90.25 306 ALA A N 1
ATOM 2428 C CA . ALA A 1 306 ? 17.339 11.398 -7.168 1.00 90.25 306 ALA A CA 1
ATOM 2429 C C . ALA A 1 306 ? 17.661 10.064 -6.481 1.00 90.25 306 ALA A C 1
ATOM 2431 O O . ALA A 1 306 ? 18.652 9.404 -6.803 1.00 90.25 306 ALA A O 1
ATOM 2432 N N . ASP A 1 307 ? 16.797 9.667 -5.545 1.00 92.69 307 ASP A N 1
ATOM 2433 C CA . ASP A 1 307 ? 16.837 8.339 -4.932 1.00 92.69 307 ASP A CA 1
ATOM 2434 C C . ASP A 1 307 ? 16.689 7.231 -5.999 1.00 92.69 307 ASP A C 1
ATOM 2436 O O . ASP A 1 307 ? 16.100 7.472 -7.062 1.00 92.69 307 ASP A O 1
ATOM 2440 N N . PRO A 1 308 ? 17.158 5.999 -5.714 1.00 95.38 308 PRO A N 1
ATOM 2441 C CA . PRO A 1 308 ? 16.919 4.842 -6.571 1.00 95.38 308 PRO A CA 1
ATOM 2442 C C . PRO A 1 308 ? 15.449 4.717 -6.992 1.00 95.38 308 PRO A C 1
ATOM 2444 O O . PRO A 1 308 ? 14.523 4.917 -6.192 1.00 95.38 308 PRO A O 1
ATOM 2447 N N . LEU A 1 309 ? 15.232 4.369 -8.262 1.00 95.69 309 LEU A N 1
ATOM 2448 C CA . LEU A 1 309 ? 13.913 4.326 -8.876 1.00 95.69 309 LEU A CA 1
ATOM 2449 C C . LEU A 1 309 ? 13.068 3.243 -8.207 1.00 95.69 309 LEU A C 1
ATOM 2451 O O . LEU A 1 309 ? 13.413 2.064 -8.238 1.00 95.69 309 LEU A O 1
ATOM 2455 N N . PHE A 1 310 ? 11.943 3.640 -7.619 1.00 95.88 310 PHE A N 1
ATOM 2456 C CA . PHE A 1 310 ? 10.972 2.722 -7.032 1.00 95.88 310 PHE A CA 1
ATOM 2457 C C . PHE A 1 310 ? 10.335 1.843 -8.115 1.00 95.88 310 PHE A C 1
ATOM 2459 O O . PHE A 1 310 ? 9.980 2.358 -9.164 1.00 95.88 310 PHE A O 1
ATOM 2466 N N . PHE A 1 311 ? 10.118 0.553 -7.847 1.00 93.38 311 PHE A N 1
ATOM 2467 C CA . PHE A 1 311 ? 9.303 -0.325 -8.700 1.00 93.38 311 PHE A CA 1
ATOM 2468 C C . PHE A 1 311 ? 8.010 -0.740 -7.999 1.00 93.38 311 PHE A C 1
ATOM 2470 O O . PHE A 1 311 ? 6.919 -0.565 -8.536 1.00 93.38 311 PHE A O 1
ATOM 2477 N N . PHE A 1 312 ? 8.132 -1.288 -6.790 1.00 95.31 312 PHE A N 1
ATOM 2478 C CA . PHE A 1 312 ? 7.007 -1.708 -5.956 1.00 95.31 312 PHE A CA 1
ATOM 2479 C C . PHE A 1 312 ? 7.448 -1.852 -4.493 1.00 95.31 312 PHE A C 1
ATOM 2481 O O . PHE A 1 312 ? 8.634 -1.828 -4.159 1.00 95.31 312 PHE A O 1
ATOM 2488 N N . ALA A 1 313 ? 6.487 -2.029 -3.590 1.00 96.88 313 ALA A N 1
ATOM 2489 C CA . ALA A 1 313 ? 6.720 -2.347 -2.188 1.00 96.88 313 ALA A CA 1
ATOM 2490 C C . ALA A 1 313 ? 6.027 -3.650 -1.787 1.00 96.88 313 ALA A C 1
ATOM 2492 O O . ALA A 1 313 ? 4.940 -3.972 -2.251 1.00 96.88 313 ALA A O 1
ATOM 2493 N N . TYR A 1 314 ? 6.603 -4.385 -0.845 1.00 96.50 314 TYR A N 1
ATOM 2494 C CA . TYR A 1 314 ? 6.011 -5.615 -0.328 1.00 96.50 314 TYR A CA 1
ATOM 2495 C C . TYR A 1 314 ? 5.967 -5.614 1.198 1.00 96.50 314 TYR A C 1
ATOM 2497 O O . TYR A 1 314 ? 6.691 -4.878 1.872 1.00 96.50 314 TYR A O 1
ATOM 2505 N N . VAL A 1 315 ? 5.083 -6.443 1.755 1.00 97.12 315 VAL A N 1
ATOM 2506 C CA . VAL A 1 315 ? 4.950 -6.613 3.204 1.00 97.12 315 VAL A CA 1
ATOM 2507 C C . VAL A 1 315 ? 5.961 -7.650 3.683 1.00 97.12 315 VAL A C 1
ATOM 2509 O O . VAL A 1 315 ? 5.968 -8.797 3.229 1.00 97.12 315 VAL A O 1
ATOM 2512 N N . GLU A 1 316 ? 6.791 -7.271 4.650 1.00 96.62 316 GLU A N 1
ATOM 2513 C CA . GLU A 1 316 ? 7.803 -8.164 5.213 1.00 96.62 316 GLU A CA 1
ATOM 2514 C C . GLU A 1 316 ? 7.166 -9.388 5.914 1.00 96.62 316 GLU A C 1
ATOM 2516 O O . GLU A 1 316 ? 5.996 -9.340 6.319 1.00 96.62 316 GLU A O 1
ATOM 2521 N N . PRO A 1 317 ? 7.899 -10.508 6.106 1.00 95.44 317 PRO A N 1
ATOM 2522 C CA . PRO A 1 317 ? 7.364 -11.712 6.761 1.00 95.44 317 PRO A CA 1
ATOM 2523 C C . PRO A 1 317 ? 6.661 -11.447 8.106 1.00 95.44 317 PRO A C 1
ATOM 2525 O O . PRO A 1 317 ? 5.589 -11.998 8.384 1.00 95.44 317 PRO A O 1
ATOM 2528 N N . SER A 1 318 ? 7.225 -10.555 8.924 1.00 95.31 318 SER A N 1
ATOM 2529 C CA . SER A 1 318 ? 6.659 -10.149 10.215 1.00 95.31 318 SER A CA 1
ATOM 2530 C C . SER A 1 318 ? 5.330 -9.397 10.055 1.00 95.31 318 SER A C 1
ATOM 2532 O O . SER A 1 318 ? 4.388 -9.641 10.811 1.00 95.31 318 SER A O 1
ATOM 2534 N N . GLY A 1 319 ? 5.204 -8.548 9.032 1.00 96.00 319 GLY A N 1
ATOM 2535 C CA . GLY A 1 319 ? 3.959 -7.871 8.668 1.00 96.00 319 GLY A CA 1
ATOM 2536 C C . GLY A 1 319 ? 2.891 -8.839 8.166 1.00 96.00 319 GLY A C 1
ATOM 2537 O O . GLY A 1 319 ? 1.750 -8.780 8.621 1.00 96.00 319 GLY A O 1
ATOM 2538 N N . ARG A 1 320 ? 3.259 -9.813 7.326 1.00 95.38 320 ARG A N 1
ATOM 2539 C CA . ARG A 1 320 ? 2.329 -10.849 6.836 1.00 95.38 320 ARG A CA 1
ATOM 2540 C C . ARG A 1 320 ? 1.748 -11.695 7.970 1.00 95.38 320 ARG A C 1
ATOM 2542 O O . ARG A 1 320 ? 0.570 -12.047 7.944 1.00 95.38 320 ARG A O 1
ATOM 2549 N N . SER A 1 321 ? 2.540 -12.011 8.997 1.00 95.31 321 SER A N 1
ATOM 2550 C CA . SER A 1 321 ? 2.036 -12.688 10.204 1.00 95.31 321 SER A CA 1
ATOM 2551 C C . SER A 1 321 ? 0.968 -11.857 10.937 1.00 95.31 321 SER A C 1
ATOM 2553 O O . SER A 1 321 ? -0.090 -12.372 11.322 1.00 95.31 321 SER A O 1
ATOM 2555 N N . LYS A 1 322 ? 1.188 -10.541 11.052 1.00 96.31 322 LYS A N 1
ATOM 2556 C CA . LYS A 1 322 ? 0.211 -9.609 11.636 1.00 96.31 322 LYS A CA 1
ATOM 2557 C C . LYS A 1 322 ? -1.065 -9.535 10.802 1.00 96.31 322 LYS A C 1
ATOM 2559 O O . LYS A 1 322 ? -2.147 -9.635 11.373 1.00 96.31 322 LYS A O 1
ATOM 2564 N N . LEU A 1 323 ? -0.956 -9.450 9.474 1.00 96.69 323 LEU A N 1
ATOM 2565 C CA . LEU A 1 323 ? -2.111 -9.452 8.568 1.00 96.69 323 LEU A CA 1
ATOM 2566 C C . LEU A 1 323 ? -2.936 -10.739 8.693 1.00 96.69 323 LEU A C 1
ATOM 2568 O O . LEU A 1 323 ? -4.160 -10.676 8.800 1.00 96.69 323 LEU A O 1
ATOM 2572 N N . ARG A 1 324 ? -2.294 -11.911 8.772 1.00 95.69 324 ARG A N 1
ATOM 2573 C CA . ARG A 1 324 ? -3.000 -13.184 9.017 1.00 95.69 324 ARG A CA 1
ATOM 2574 C C . ARG A 1 324 ? -3.756 -13.184 10.347 1.00 95.69 324 ARG A C 1
ATOM 2576 O O . ARG A 1 324 ? -4.860 -13.718 10.423 1.00 95.69 324 ARG A O 1
ATOM 2583 N N . THR A 1 325 ? -3.193 -12.562 11.380 1.00 95.62 325 THR A N 1
ATOM 2584 C CA . THR A 1 325 ? -3.865 -12.410 12.682 1.00 95.62 325 THR A CA 1
ATOM 2585 C C . THR A 1 325 ? -5.040 -11.435 12.592 1.00 95.62 325 THR A C 1
ATOM 2587 O O . THR A 1 325 ? -6.130 -11.744 13.066 1.00 95.62 325 THR A O 1
ATOM 2590 N N . LEU A 1 326 ? -4.860 -10.306 11.903 1.00 96.19 326 LEU A N 1
ATOM 2591 C CA . LEU A 1 326 ? -5.909 -9.317 11.647 1.00 96.19 326 LEU A CA 1
ATOM 2592 C C . LEU A 1 326 ? -7.104 -9.896 10.874 1.00 96.19 326 LEU A C 1
ATOM 2594 O O . LEU A 1 326 ? -8.237 -9.510 11.150 1.00 96.19 326 LEU A O 1
ATOM 2598 N N . LYS A 1 327 ? -6.878 -10.868 9.979 1.00 95.94 327 LYS A N 1
ATOM 2599 C CA . LYS A 1 327 ? -7.955 -11.604 9.292 1.00 95.94 327 LYS A CA 1
ATOM 2600 C C . LYS A 1 327 ? -8.791 -12.463 10.241 1.00 95.94 327 LYS A C 1
ATOM 2602 O O . LYS A 1 327 ? -9.992 -12.606 10.039 1.00 95.94 327 LYS A O 1
ATOM 2607 N N . LYS A 1 328 ? -8.160 -13.066 11.254 1.00 95.12 328 LYS A N 1
ATOM 2608 C CA . LYS A 1 328 ? -8.856 -13.872 12.275 1.00 95.12 328 LYS A CA 1
ATOM 2609 C C . LYS A 1 328 ? -9.600 -12.988 13.276 1.00 95.12 328 LYS A C 1
ATOM 2611 O O . LYS A 1 328 ? -10.664 -13.365 13.755 1.00 95.12 328 LYS A O 1
ATOM 2616 N N . GLY A 1 329 ? -9.044 -11.812 13.542 1.00 95.50 329 GLY A N 1
ATOM 2617 C CA . GLY A 1 329 ? -9.612 -10.791 14.402 1.00 95.50 329 GLY A CA 1
ATOM 2618 C C . GLY A 1 329 ? -8.827 -10.594 15.693 1.00 95.50 329 GLY A C 1
ATOM 2619 O O . GLY A 1 329 ? -8.232 -11.524 16.241 1.00 95.50 329 GLY A O 1
ATOM 2620 N N . ILE A 1 330 ? -8.834 -9.361 16.190 1.00 96.12 330 ILE A N 1
ATOM 2621 C CA . ILE A 1 330 ? -8.203 -8.973 17.451 1.00 96.12 330 ILE A CA 1
ATOM 2622 C C . ILE A 1 330 ? -9.303 -8.575 18.424 1.00 96.12 330 ILE A C 1
ATOM 2624 O O . ILE A 1 330 ? -9.986 -7.576 18.214 1.00 96.12 330 ILE A O 1
ATOM 2628 N N . SER A 1 331 ? -9.442 -9.339 19.506 1.00 96.06 331 SER A N 1
ATOM 2629 C CA . SER A 1 331 ? -10.336 -8.973 20.601 1.00 96.06 331 SER A CA 1
ATOM 2630 C C . SER A 1 331 ? -9.720 -7.844 21.424 1.00 96.06 331 SER A C 1
ATOM 2632 O O . SER A 1 331 ? -8.622 -7.977 21.978 1.00 96.06 331 SER A O 1
ATOM 2634 N N . LEU A 1 332 ? -10.440 -6.734 21.485 1.00 96.19 332 LEU A N 1
ATOM 2635 C CA . LEU A 1 332 ? -10.185 -5.590 22.336 1.00 96.19 332 LEU A CA 1
ATOM 2636 C C . LEU A 1 332 ? -11.130 -5.642 23.528 1.00 96.19 332 LEU A C 1
ATOM 2638 O O . LEU A 1 332 ? -12.315 -5.947 23.397 1.00 96.19 332 LEU A O 1
ATOM 2642 N N . LYS A 1 333 ? -10.588 -5.337 24.703 1.00 94.75 333 LYS A N 1
ATOM 2643 C CA . LYS A 1 333 ? -11.335 -5.227 25.950 1.00 94.75 333 LYS A CA 1
ATOM 2644 C C . LYS A 1 333 ? -10.917 -3.941 26.635 1.00 94.75 333 LYS A C 1
ATOM 2646 O O . LYS A 1 333 ? -9.723 -3.718 26.852 1.00 94.75 333 LYS A O 1
ATOM 2651 N N . GLN A 1 334 ? -11.895 -3.122 26.993 1.00 93.38 334 GLN A N 1
ATOM 2652 C CA . GLN A 1 334 ? -11.659 -1.883 27.714 1.00 93.38 334 GLN A CA 1
ATOM 2653 C C . GLN A 1 334 ? -12.527 -1.849 28.962 1.00 93.38 334 GLN A C 1
ATOM 2655 O O . GLN A 1 334 ? -13.754 -1.891 28.884 1.00 93.38 334 GLN A O 1
ATOM 2660 N N . ASN A 1 335 ? -11.878 -1.784 30.120 1.00 91.06 335 ASN A N 1
ATOM 2661 C CA . ASN A 1 335 ? -12.577 -1.510 31.367 1.00 91.06 335 ASN A CA 1
ATOM 2662 C C . ASN A 1 335 ? -12.983 -0.028 31.413 1.00 91.06 335 ASN A C 1
ATOM 2664 O O . ASN A 1 335 ? -12.218 0.830 30.964 1.00 91.06 335 ASN A O 1
ATOM 2668 N N . PHE A 1 336 ? -14.142 0.262 31.994 1.00 88.62 336 PHE A N 1
ATOM 2669 C CA . PHE A 1 336 ? -14.649 1.625 32.180 1.00 88.62 336 PHE A CA 1
ATOM 2670 C C . PHE A 1 336 ? -15.150 1.820 33.612 1.00 88.62 336 PHE A C 1
ATOM 2672 O O . PHE A 1 336 ? -15.317 0.836 34.339 1.00 88.62 336 PHE A O 1
ATOM 2679 N N . LYS A 1 337 ? -15.356 3.070 34.032 1.00 85.62 337 LYS A N 1
ATOM 2680 C CA . LYS A 1 337 ? -15.878 3.365 35.373 1.00 85.62 337 LYS A CA 1
ATOM 2681 C C . LYS A 1 337 ? -17.394 3.484 35.340 1.00 85.62 337 LYS A C 1
ATOM 2683 O O . LYS A 1 337 ? -17.961 4.095 34.433 1.00 85.62 337 LYS A O 1
ATOM 2688 N N . LEU A 1 338 ? -18.064 2.893 36.323 1.00 83.62 338 LEU A N 1
ATOM 2689 C CA . LEU A 1 338 ? -19.511 3.034 36.445 1.00 83.62 338 LEU A CA 1
ATOM 2690 C C . LEU A 1 338 ? -19.849 4.382 37.087 1.00 83.62 338 LEU A C 1
ATOM 2692 O O . LEU A 1 338 ? -19.158 4.820 38.010 1.00 83.62 338 LEU A O 1
ATOM 2696 N N . PRO A 1 339 ? -20.938 5.037 36.650 1.00 81.56 339 PRO A N 1
ATOM 2697 C CA . PRO A 1 339 ? -21.450 6.189 37.372 1.00 81.56 339 PRO A CA 1
ATOM 2698 C C . PRO A 1 339 ? -21.826 5.775 38.802 1.00 81.56 339 PRO A C 1
ATOM 2700 O O . PRO A 1 339 ? -22.298 4.658 39.038 1.00 81.56 339 PRO A O 1
ATOM 2703 N N . A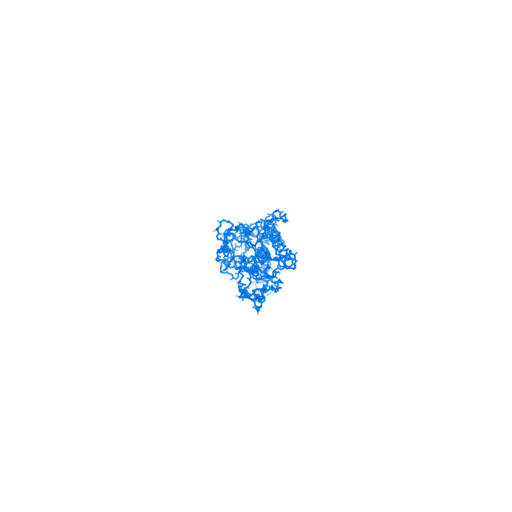RG A 1 340 ? -21.624 6.680 39.769 1.00 79.94 340 ARG A N 1
ATOM 2704 C CA . ARG A 1 340 ? -22.058 6.451 41.154 1.00 79.94 340 ARG A CA 1
ATOM 2705 C C . ARG A 1 340 ? -23.571 6.256 41.173 1.00 79.94 340 ARG A C 1
ATOM 2707 O O . ARG A 1 340 ? -24.299 7.105 40.662 1.00 79.94 340 ARG A O 1
ATOM 2714 N N . ASN A 1 341 ? -24.024 5.154 41.765 1.00 76.94 341 ASN A N 1
ATOM 2715 C CA . ASN A 1 341 ? -25.451 4.918 41.938 1.00 76.94 341 ASN A CA 1
ATOM 2716 C C . ASN A 1 341 ? -25.998 5.668 43.158 1.00 76.94 341 ASN A C 1
ATOM 2718 O O . ASN A 1 341 ? -25.251 6.017 44.075 1.00 76.94 341 ASN A O 1
ATOM 2722 N N . HIS A 1 342 ? -27.314 5.885 43.175 1.00 76.81 342 HIS A N 1
ATOM 2723 C CA . HIS A 1 342 ? -28.009 6.555 44.279 1.00 76.81 342 HIS A CA 1
ATOM 2724 C C . HIS A 1 342 ? -27.792 5.874 45.646 1.00 76.81 342 HIS A C 1
ATOM 2726 O O . HIS A 1 342 ? -27.755 6.541 46.673 1.00 76.81 342 HIS A O 1
ATOM 2732 N N . PHE A 1 343 ? -27.579 4.555 45.657 1.00 77.44 343 PHE A N 1
ATOM 2733 C CA . PHE A 1 343 ? -27.364 3.755 46.868 1.00 77.44 343 PHE A CA 1
ATOM 2734 C C . PHE A 1 343 ? -25.890 3.683 47.314 1.00 77.44 343 PHE A C 1
ATOM 2736 O O . PHE A 1 343 ? -25.568 2.971 48.262 1.00 77.44 343 PHE A O 1
ATOM 2743 N N . ASN A 1 344 ? -24.986 4.384 46.621 1.00 74.94 344 ASN A N 1
ATOM 2744 C CA . ASN A 1 344 ? -23.535 4.362 46.811 1.00 74.94 344 ASN A CA 1
ATOM 2745 C C . ASN A 1 344 ? -22.900 2.949 46.878 1.00 74.94 344 ASN A C 1
ATOM 2747 O O . ASN A 1 344 ? -21.869 2.740 47.519 1.00 74.94 344 ASN A O 1
ATOM 2751 N N . ILE A 1 345 ? -23.501 1.961 46.207 1.00 75.00 345 ILE A N 1
ATOM 2752 C CA . ILE A 1 345 ? -22.992 0.587 46.144 1.00 75.00 345 ILE A CA 1
ATOM 2753 C C . ILE A 1 345 ? -21.844 0.534 45.133 1.00 75.00 345 ILE A C 1
ATOM 2755 O O . ILE A 1 345 ? -22.046 0.787 43.944 1.00 75.00 345 ILE A O 1
ATOM 2759 N N . ASN A 1 346 ? -20.647 0.148 45.576 1.00 71.88 346 ASN A N 1
ATOM 2760 C CA . ASN A 1 346 ? -19.506 -0.043 44.684 1.00 71.88 346 ASN A CA 1
ATOM 2761 C C . ASN A 1 346 ? -19.643 -1.359 43.897 1.00 71.88 346 ASN A C 1
ATOM 2763 O O . ASN A 1 346 ? -19.291 -2.434 44.379 1.00 71.88 346 ASN A O 1
ATOM 2767 N N . LEU A 1 347 ? -20.150 -1.266 42.667 1.00 73.25 347 LEU A N 1
ATOM 2768 C CA . LEU A 1 347 ? -20.265 -2.403 41.748 1.00 73.25 347 LEU A CA 1
ATOM 2769 C C . LEU A 1 347 ? -18.946 -2.718 41.015 1.00 73.25 347 LEU A C 1
ATOM 2771 O O . LEU A 1 347 ? -18.800 -3.805 40.449 1.00 73.25 347 LEU A O 1
ATOM 2775 N N . GLU A 1 348 ? -17.973 -1.804 41.028 1.00 75.06 348 GLU A N 1
ATOM 2776 C CA . GLU A 1 348 ? -16.714 -1.948 40.290 1.00 75.06 348 GLU A CA 1
ATOM 2777 C C . GLU A 1 348 ? -15.797 -3.006 40.906 1.00 75.06 348 GLU A C 1
ATOM 2779 O O . GLU A 1 348 ? -15.189 -3.792 40.173 1.00 75.06 348 GLU A O 1
ATOM 2784 N N . SER A 1 349 ? -15.738 -3.069 42.243 1.00 74.25 349 SER A N 1
ATOM 2785 C CA . SER A 1 349 ? -14.907 -4.035 42.976 1.00 74.25 349 SER A CA 1
ATOM 2786 C C . SER A 1 349 ? -15.313 -5.484 42.694 1.00 74.25 349 SER A C 1
ATOM 2788 O O . SER A 1 349 ? -14.451 -6.361 42.612 1.00 74.25 349 SER A O 1
ATOM 2790 N N . LYS A 1 350 ? -16.614 -5.725 42.488 1.00 76.94 350 LYS A N 1
ATOM 2791 C CA . LYS A 1 350 ? -17.178 -7.057 42.247 1.00 76.94 350 LYS A CA 1
ATOM 2792 C C . LYS A 1 350 ? -17.192 -7.448 40.769 1.00 76.94 350 LYS A C 1
ATOM 2794 O O . LYS A 1 350 ? -16.841 -8.581 40.450 1.00 76.94 350 LYS A O 1
ATOM 2799 N N . TYR A 1 351 ? -17.592 -6.547 39.868 1.00 79.44 351 TYR A N 1
ATOM 2800 C CA . TYR A 1 351 ? -17.926 -6.929 38.487 1.00 79.44 351 TYR A CA 1
ATOM 2801 C C . TYR A 1 351 ? -16.929 -6.473 37.415 1.00 79.44 351 TYR A C 1
ATOM 2803 O O . TYR A 1 351 ? -16.992 -7.003 36.308 1.00 79.44 351 TYR A O 1
ATOM 2811 N N . LYS A 1 352 ? -16.002 -5.545 37.713 1.00 85.19 352 LYS A N 1
ATOM 2812 C CA . LYS A 1 352 ? -14.982 -5.033 36.764 1.00 85.19 352 LYS A CA 1
ATOM 2813 C C . LYS A 1 352 ? -15.556 -4.793 35.349 1.00 85.19 352 LYS A C 1
ATOM 2815 O O . LYS A 1 352 ? -15.190 -5.503 34.404 1.00 85.19 352 LYS A O 1
ATOM 2820 N N . PRO A 1 353 ? -16.488 -3.837 35.217 1.00 88.81 353 PRO A N 1
ATOM 2821 C CA . PRO A 1 353 ? -17.249 -3.606 33.996 1.00 88.81 353 PRO A CA 1
ATOM 2822 C C . PRO A 1 353 ? -16.323 -3.308 32.814 1.00 88.81 353 PRO A C 1
ATOM 2824 O O . PRO A 1 353 ? -15.347 -2.564 32.928 1.00 88.81 353 PRO A O 1
ATOM 2827 N N . ALA A 1 354 ? -16.623 -3.931 31.676 1.00 90.94 354 ALA A N 1
ATOM 2828 C CA . ALA A 1 354 ? -15.822 -3.812 30.471 1.00 90.94 354 ALA A CA 1
ATOM 2829 C C . ALA A 1 354 ? -16.683 -3.909 29.214 1.00 90.94 354 ALA A C 1
ATOM 2831 O O . ALA A 1 354 ? -17.656 -4.666 29.171 1.00 90.94 354 ALA A O 1
ATOM 2832 N N . VAL A 1 355 ? -16.263 -3.182 28.189 1.00 93.56 355 VAL A N 1
ATOM 2833 C CA . VAL A 1 355 ? -16.755 -3.290 26.815 1.00 93.56 355 VAL A CA 1
ATOM 2834 C C . VAL A 1 355 ? -15.765 -4.098 25.985 1.00 93.56 355 VAL A C 1
ATOM 2836 O O . VAL A 1 355 ? -14.581 -4.206 26.341 1.00 93.56 355 VAL A O 1
ATOM 2839 N N . ARG A 1 356 ? -16.258 -4.741 24.928 1.00 95.31 356 ARG A N 1
ATOM 2840 C CA . ARG A 1 356 ? -15.460 -5.626 24.078 1.00 95.31 356 ARG A CA 1
ATOM 2841 C C . ARG A 1 356 ? -15.828 -5.411 22.625 1.00 95.31 356 ARG A C 1
ATOM 2843 O O . ARG A 1 356 ? -16.945 -5.029 22.327 1.00 95.31 356 ARG A O 1
ATOM 2850 N N . ASN A 1 357 ? -14.870 -5.648 21.750 1.00 95.44 357 ASN A N 1
ATOM 2851 C CA . ASN A 1 357 ? -15.098 -5.702 20.316 1.00 95.44 357 ASN A CA 1
ATOM 2852 C C . ASN A 1 357 ? -13.997 -6.562 19.703 1.00 95.44 357 ASN A C 1
ATOM 2854 O O . ASN A 1 357 ? -12.862 -6.558 20.185 1.00 95.44 357 ASN A O 1
ATOM 2858 N N . THR A 1 358 ? -14.304 -7.303 18.651 1.00 97.25 358 THR A N 1
ATOM 2859 C CA . THR A 1 358 ? -13.305 -7.966 17.821 1.00 97.25 358 THR A CA 1
ATOM 2860 C C . THR A 1 358 ? -13.183 -7.246 16.490 1.00 97.25 358 THR A C 1
ATOM 2862 O O . THR A 1 358 ? -14.106 -7.265 15.678 1.00 97.25 358 THR A O 1
ATOM 2865 N N . ILE A 1 359 ? -12.016 -6.655 16.236 1.00 96.81 359 ILE A N 1
ATOM 2866 C CA . ILE A 1 359 ? -11.746 -6.011 14.951 1.00 96.81 359 ILE A CA 1
ATOM 2867 C C . ILE A 1 359 ? -11.155 -7.022 13.990 1.00 96.81 359 ILE A C 1
ATOM 2869 O O . ILE A 1 359 ? -10.165 -7.680 14.316 1.00 96.81 359 ILE A O 1
ATOM 2873 N N . VAL A 1 360 ? -11.718 -7.092 12.792 1.00 97.12 360 VAL A N 1
ATOM 2874 C CA . VAL A 1 360 ? -11.208 -7.889 11.681 1.00 97.12 360 VAL A CA 1
ATOM 2875 C C . VAL A 1 360 ? -10.821 -6.948 10.551 1.00 97.12 360 VAL A C 1
ATOM 2877 O O . VAL A 1 360 ? -11.604 -6.079 10.173 1.00 97.12 360 VAL A O 1
ATOM 2880 N N . MET A 1 361 ? -9.626 -7.131 9.995 1.00 96.81 361 MET A N 1
ATOM 2881 C CA . MET A 1 361 ? -9.226 -6.481 8.749 1.00 96.81 361 MET A CA 1
ATOM 2882 C C . MET A 1 361 ? -8.873 -7.555 7.733 1.00 96.81 361 MET A C 1
ATOM 2884 O O . MET A 1 361 ? -7.962 -8.357 7.958 1.00 96.81 361 MET A O 1
ATOM 2888 N N . SER A 1 362 ? -9.595 -7.567 6.620 1.00 95.75 362 SER A N 1
ATOM 2889 C CA . SER A 1 362 ? -9.465 -8.597 5.598 1.00 95.75 362 SER A CA 1
ATOM 2890 C C . SER A 1 362 ? -9.490 -8.019 4.196 1.00 95.75 362 SER A C 1
ATOM 2892 O O . SER A 1 362 ? -10.251 -7.095 3.919 1.00 95.75 362 SER A O 1
ATOM 2894 N N . CYS A 1 363 ? -8.716 -8.611 3.299 1.00 94.69 363 CYS A N 1
ATOM 2895 C CA . CYS A 1 363 ? -8.865 -8.443 1.863 1.00 94.69 363 CYS A CA 1
ATOM 2896 C C . CYS A 1 363 ? -9.334 -9.763 1.213 1.00 94.69 363 CYS A C 1
ATOM 2898 O O . CYS A 1 363 ? -9.313 -10.806 1.879 1.00 94.69 363 CYS A O 1
ATOM 2900 N N . PRO A 1 364 ? -9.747 -9.760 -0.070 1.00 92.88 364 PRO A N 1
ATOM 2901 C CA . PRO A 1 364 ? -10.294 -10.944 -0.741 1.00 92.88 364 PRO A CA 1
ATOM 2902 C C . PRO A 1 364 ? -9.361 -12.168 -0.786 1.00 92.88 364 PRO A C 1
ATOM 2904 O O . PRO A 1 364 ? -9.816 -13.280 -1.039 1.00 92.88 364 PRO A O 1
ATOM 2907 N N . ARG A 1 365 ? -8.059 -12.004 -0.515 1.00 87.75 365 ARG A N 1
ATOM 2908 C CA . ARG A 1 365 ? -7.080 -13.096 -0.583 1.00 87.75 365 ARG A CA 1
ATOM 2909 C C . ARG A 1 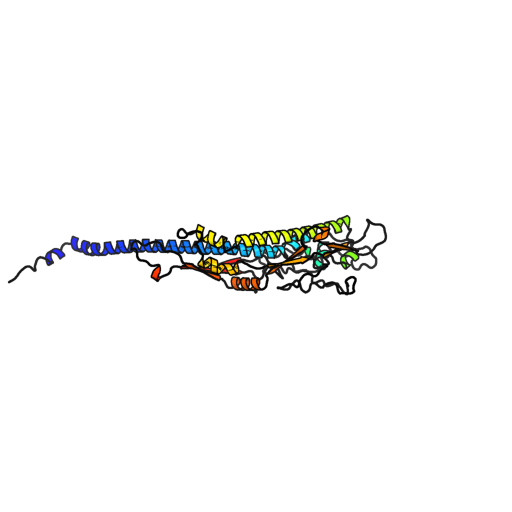365 ? -7.055 -14.010 0.640 1.00 87.75 365 ARG A C 1
ATOM 2911 O O . ARG A 1 365 ? -7.199 -13.598 1.797 1.00 87.75 365 ARG A O 1
ATOM 2918 N N . GLY A 1 366 ? -6.762 -15.287 0.381 1.00 85.56 366 GLY A N 1
ATOM 2919 C CA . GLY A 1 366 ? -6.625 -16.342 1.391 1.00 85.56 366 GLY A CA 1
ATOM 2920 C C . GLY A 1 366 ? -5.612 -16.011 2.496 1.00 85.56 366 GLY A C 1
ATOM 2921 O O . GLY A 1 366 ? -5.948 -16.092 3.678 1.00 85.56 366 GLY A O 1
ATOM 2922 N N . ASN A 1 367 ? -4.423 -15.540 2.123 1.00 88.31 367 ASN A N 1
ATOM 2923 C CA . ASN A 1 367 ? -3.319 -15.179 3.025 1.00 88.31 367 ASN A CA 1
ATOM 2924 C C . ASN A 1 367 ? -3.460 -13.793 3.697 1.00 88.31 367 ASN A C 1
ATOM 2926 O O . ASN A 1 367 ? -2.618 -13.427 4.516 1.00 88.31 367 ASN A O 1
ATOM 2930 N N . ASN A 1 368 ? -4.516 -13.035 3.378 1.00 94.56 368 ASN A N 1
ATOM 2931 C CA . ASN A 1 368 ? -4.702 -11.634 3.766 1.00 94.56 368 ASN A CA 1
ATOM 2932 C C . ASN A 1 368 ? -3.579 -10.683 3.326 1.00 94.56 368 ASN A C 1
ATOM 2934 O O . ASN A 1 368 ? -3.315 -9.692 4.005 1.00 94.56 368 ASN A O 1
ATOM 2938 N N . ASN A 1 369 ? -2.896 -11.000 2.228 1.00 94.81 369 ASN A N 1
ATOM 2939 C CA . ASN A 1 369 ? -1.877 -10.145 1.645 1.00 94.81 369 ASN A CA 1
ATOM 2940 C C . ASN A 1 369 ? -2.290 -9.757 0.222 1.00 94.81 369 ASN A C 1
ATOM 2942 O O . ASN A 1 369 ? -2.146 -10.526 -0.728 1.00 94.81 369 ASN A O 1
ATOM 2946 N N . CYS A 1 370 ? -2.810 -8.541 0.110 1.00 95.44 370 CYS A N 1
ATOM 2947 C CA . CYS A 1 370 ? -3.225 -7.923 -1.144 1.00 95.44 370 CYS A CA 1
ATOM 2948 C C . CYS A 1 370 ? -2.287 -6.795 -1.601 1.00 95.44 370 CYS A C 1
ATOM 2950 O O . CYS A 1 370 ? -2.653 -6.029 -2.483 1.00 95.44 370 CYS A O 1
ATOM 2952 N N . VAL A 1 371 ? -1.099 -6.663 -0.996 1.00 95.75 371 VAL A N 1
ATOM 2953 C CA . VAL A 1 371 ? -0.120 -5.628 -1.376 1.00 95.75 371 VAL A CA 1
ATOM 2954 C C . VAL A 1 371 ? 0.786 -6.114 -2.509 1.00 95.75 371 VAL A C 1
ATOM 2956 O O . VAL A 1 371 ? 0.975 -5.406 -3.487 1.00 95.75 371 VAL A O 1
ATOM 2959 N N . TRP A 1 372 ? 1.338 -7.320 -2.380 1.00 94.69 372 TRP A N 1
ATOM 2960 C CA . TRP A 1 372 ? 2.268 -7.936 -3.336 1.00 94.69 372 TRP A CA 1
ATOM 2961 C C . TRP A 1 372 ? 2.277 -9.458 -3.099 1.00 94.69 372 TRP A C 1
ATOM 2963 O O . TRP A 1 372 ? 2.153 -9.846 -1.929 1.00 94.69 372 TRP A O 1
ATOM 2973 N N . PRO A 1 373 ? 2.398 -10.348 -4.108 1.00 91.06 373 PRO A N 1
ATOM 2974 C CA . PRO A 1 373 ? 2.792 -10.117 -5.509 1.00 91.06 373 PRO A CA 1
ATOM 2975 C C . PRO A 1 373 ? 1.706 -9.649 -6.470 1.00 91.06 373 PRO A C 1
ATOM 2977 O O . PRO A 1 373 ? 2.005 -8.982 -7.442 1.00 91.06 373 PRO A O 1
ATOM 2980 N N . ASN A 1 374 ? 0.444 -9.937 -6.184 1.00 89.44 374 ASN A N 1
ATOM 2981 C CA . ASN A 1 374 ? -0.646 -9.551 -7.075 1.00 89.44 374 ASN A CA 1
ATOM 2982 C C . ASN A 1 374 ? -1.506 -8.474 -6.363 1.00 89.44 374 ASN A C 1
ATOM 2984 O O . ASN A 1 374 ? -2.342 -8.799 -5.518 1.00 89.44 374 ASN A O 1
ATOM 2988 N N . PRO A 1 375 ? -1.219 -7.178 -6.534 1.00 93.31 375 PRO A N 1
ATOM 2989 C CA . PRO A 1 375 ? -1.853 -6.118 -5.751 1.00 93.31 375 PRO A CA 1
ATOM 2990 C C . PRO A 1 375 ? -3.369 -5.987 -5.984 1.00 93.31 375 PRO A C 1
ATOM 2992 O O . PRO A 1 375 ? -3.837 -6.011 -7.117 1.00 93.31 375 PRO A O 1
ATOM 2995 N N . ILE A 1 376 ? -4.144 -5.764 -4.913 1.00 93.00 376 ILE A N 1
ATOM 2996 C CA . ILE A 1 376 ? -5.558 -5.361 -5.002 1.00 93.00 376 ILE A CA 1
ATOM 2997 C C . ILE A 1 376 ? -5.966 -4.455 -3.815 1.00 93.00 376 ILE A C 1
ATOM 2999 O O . ILE A 1 376 ? -5.893 -4.879 -2.658 1.00 93.00 376 ILE A O 1
ATOM 3003 N N . PRO A 1 377 ? -6.435 -3.212 -4.052 1.00 93.50 377 PRO A N 1
ATOM 3004 C CA . PRO A 1 377 ? -6.727 -2.240 -2.992 1.00 93.50 377 PRO A CA 1
ATOM 3005 C C . PRO A 1 377 ? -8.105 -2.475 -2.344 1.00 93.50 377 PRO A C 1
ATOM 3007 O O . PRO A 1 377 ? -9.001 -1.638 -2.432 1.00 93.50 377 PRO A O 1
ATOM 3010 N N . LYS A 1 378 ? -8.304 -3.648 -1.725 1.00 94.44 378 LYS A N 1
ATOM 3011 C CA . LYS A 1 378 ? -9.597 -4.087 -1.156 1.00 94.44 378 LYS A CA 1
ATOM 3012 C C . LYS A 1 378 ? -9.523 -4.582 0.291 1.00 94.44 378 LYS A C 1
ATOM 3014 O O . LYS A 1 378 ? -10.270 -5.477 0.685 1.00 94.44 378 LYS A O 1
ATOM 3019 N N . TYR A 1 379 ? -8.632 -4.028 1.107 1.00 96.56 379 TYR A N 1
ATOM 3020 C CA . TYR A 1 379 ? -8.722 -4.208 2.554 1.00 96.56 379 TYR A CA 1
ATOM 3021 C C . TYR A 1 379 ? -9.998 -3.548 3.082 1.00 96.56 379 TYR A C 1
ATOM 3023 O O . TYR A 1 379 ? -10.290 -2.384 2.810 1.00 96.56 379 TYR A O 1
ATOM 3031 N N . THR A 1 380 ? -10.752 -4.322 3.852 1.00 95.56 380 THR A N 1
ATOM 3032 C CA . THR A 1 380 ? -12.001 -3.933 4.507 1.00 95.56 380 THR A CA 1
ATOM 3033 C C . THR A 1 380 ? -11.878 -4.178 6.000 1.00 95.56 380 THR A C 1
ATOM 3035 O O . THR A 1 380 ? -11.084 -5.015 6.441 1.00 95.56 380 THR A O 1
ATOM 3038 N N . ILE A 1 381 ? -12.648 -3.427 6.782 1.00 96.75 381 ILE A N 1
ATOM 3039 C CA . ILE A 1 381 ? -12.656 -3.516 8.240 1.00 96.75 381 ILE A CA 1
ATOM 3040 C C . ILE A 1 381 ? -14.055 -3.901 8.673 1.00 96.75 381 ILE A C 1
ATOM 3042 O O . ILE A 1 381 ? -15.037 -3.330 8.206 1.00 96.75 381 ILE A O 1
ATOM 3046 N N . MET A 1 382 ? -14.132 -4.857 9.586 1.00 95.44 382 MET A N 1
ATOM 3047 C CA . MET A 1 382 ? -15.374 -5.267 10.219 1.00 95.44 382 MET A CA 1
ATOM 3048 C C . MET A 1 382 ? -15.181 -5.242 11.726 1.00 95.44 382 MET A C 1
ATOM 3050 O O . MET A 1 382 ? -14.158 -5.697 12.245 1.00 95.44 382 MET A O 1
ATOM 3054 N N . LEU A 1 383 ? -16.185 -4.729 12.424 1.00 94.19 383 LEU A N 1
ATOM 3055 C CA . LEU A 1 383 ? -16.287 -4.829 13.871 1.00 94.19 383 LEU A CA 1
ATOM 3056 C C . LEU A 1 383 ? -17.250 -5.964 14.214 1.00 94.19 383 LEU A C 1
ATOM 3058 O O . LEU A 1 383 ? -18.273 -6.138 13.549 1.00 94.19 383 LEU A O 1
ATOM 3062 N N . ARG A 1 384 ? -16.917 -6.738 15.241 1.00 92.12 384 ARG A N 1
ATOM 3063 C CA . ARG A 1 384 ? -17.759 -7.801 15.795 1.00 92.12 384 ARG A CA 1
ATOM 3064 C C . ARG A 1 384 ? -17.880 -7.531 17.299 1.00 92.12 384 ARG A C 1
ATOM 3066 O O . ARG A 1 384 ? -16.983 -7.967 18.031 1.00 92.12 384 ARG A O 1
ATOM 3073 N N . PRO A 1 385 ? -18.889 -6.740 17.715 1.00 74.50 385 PRO A N 1
ATOM 3074 C CA . PRO A 1 385 ? -19.097 -6.346 19.110 1.00 74.50 385 PRO A CA 1
ATOM 3075 C C . PRO A 1 385 ? -19.176 -7.541 20.065 1.00 74.50 385 PRO A C 1
ATOM 3077 O O . PRO A 1 385 ? -19.768 -8.573 19.670 1.00 74.50 385 PRO A O 1
#

Foldseek 3Di:
DDDDDPPPVVVVPDPVVVVVVVCVVVVVVVVVVVQVVVQVVQQVVQQVLLQVLQVQLLCQLVVLVLVLLLLQLCLQFVQQLVLLLVQQDFFAFDPDPPQPCPPPTGATLSQFQQLLLNHKAFDDDSHGPSSVDDDDDPPDLFRRIDRPQNDDDPDPDDVVGHGDDRLPQQQDLDGDADDPPRERGDFVSQLGTADPCPPHNVVSVVSSQVSQLVSVVVSVVSLVVLCVCLPLSLSSLVSSVVSDDADDSVPGQNQQSVQCNLLSDFDKDWHFAQKYKYWHAPPDDPDPDDRGTDIDIGGCCPRVVGDTGTNHMHTDPSNLVSLQVLQVWGKGKDFGDRDQRPVNDPPCVPPRDIHIKTKHWARSDPSRTQSDDRHDSGIDIDIGD

Solvent-accessible surface area (backbone atoms only — not comparable to full-atom values): 21186 Å² total; per-residue (Å²): 144,89,80,91,80,74,76,70,68,71,65,74,75,42,74,68,53,70,55,45,56,56,47,67,59,45,51,60,50,52,52,51,52,52,51,49,52,54,49,50,49,54,53,49,52,54,49,51,38,50,36,51,13,50,51,51,6,51,50,55,39,46,46,54,54,33,50,51,47,21,50,50,3,30,55,44,27,61,47,57,29,61,63,44,34,71,40,61,58,63,31,48,54,38,94,48,99,83,41,91,56,61,93,53,84,55,57,28,56,35,42,35,23,25,54,29,39,59,37,42,39,40,35,91,49,86,58,86,64,25,65,70,39,64,82,71,58,93,83,53,75,68,47,58,34,43,56,40,67,50,83,86,68,85,74,45,42,48,105,82,68,48,70,66,73,68,59,79,44,53,72,35,66,72,47,56,80,70,66,73,68,38,56,41,37,32,52,68,56,29,51,51,20,50,32,37,36,81,80,46,36,49,56,51,51,54,50,52,52,53,50,29,46,51,46,40,52,51,51,51,54,49,51,53,51,47,52,63,52,38,45,90,25,41,47,28,29,51,41,25,37,80,46,50,91,86,59,55,74,94,63,28,54,52,63,30,36,64,68,47,40,76,63,57,64,66,48,68,46,78,40,49,42,43,37,35,30,40,56,36,18,54,66,88,83,78,65,94,82,60,86,49,52,45,80,44,80,44,37,26,60,77,77,65,69,38,74,53,41,36,67,38,51,34,51,37,74,72,21,45,54,42,32,44,44,29,50,78,38,47,78,35,50,37,75,60,83,78,78,87,44,97,83,69,66,76,57,56,87,78,63,64,49,64,38,57,36,28,43,27,42,39,35,79,43,93,68,37,57,35,33,33,48,51,30,45,62,49,53,43,78,47,82,46,109

Sequence (385 aa):
MRLKRLSLFHALHNRRAQLLLPAALLLPIFVLVIYLLVEVTKVSIAKVRNQFALDNAAYSQMSTVSLFLNATAYLNGGLPFRVLSTYADELKPVDATNNPYRGQEGWTVFDLFYQAGAVPSVGPDYDKNAHKNPAPSPASTDWKIHYAQYSGIEEQTDDAGNPAYVRSGWEKETPDAIKDPVWVMNREMVETHYIIAKEVGIPAITAYLSTYVQLGDTFNLQKDLYKKLTRNAHIFREGYYLNVDDCKKNECARQSASRLLPFLNIPTKRQEADDLVFHLSAASNFGEGSGGAWKVPWKMTRDANADPLFFFAYVEPSGRSKLRTLKKGISLKQNFKLPRNHFNINLESKYKPAVRNTIVMSCPRGNNNCVWPNPIPKYTIMLRP